Protein AF-A0A7S4UJG4-F1 (afdb_monomer_lite)

pLDDT: mean 76.79, std 22.61, range [20.47, 98.81]

Secondary structure (DSSP, 8-state):
----PPPP-PPPPPTHHHHHHHHHHHTT--------------------HHHHHHHHHHHHTTSSS-PPP-----EEEEEEPPTT--TTPBPSS-TTSB--BHHHHHHHHGGGS-TTTEEEEEEPPPP--SSTT--TTTTTTHHHHHHHHHHHHHHH--TT-EEEEEEETHHHHHHHHHHHHHHHH-EEPTT-HHHHHHHHHSS-HHHHHHHHHSTTEETT--EEEEEEES---------S----GGGG--SB-TTEEEEEEEEESS--BGGG---PPPB-TTSEEEEEEESS-HHHHHB-SSS-HHHHHHHHHHHHHHHHTT----TTGGGSGGG---TTSPPGGGGGGGSTT-SSTHHHHHHHTT-B----TTTTTTTTT-TTSPEEEEHHHHHHHHHSTT---GGGGSHHHHHHHHHH-EEEE--HHHHHHHHSPP-SPPPSEEEEEEEEEEEEEE--SSSSS-EEEEEEEEE-TTSS-PPPTTS---S-SS-EEEEPPPTT---EEEE-SBTTB--EEEEEE-TT-EEEEE--TTT-SEEEEEEEEE-SSSSPEEEEEEEEEGGGTTS-EEEEEETTEEEEEEEEEE--HHHHHHHH-TTS-HHHHHHHHHH-S-HHHHTS----B-HHHHSS--B---SSHHHHT--SS---

Foldseek 3Di:
DDDDDDDDDDDDDDPVVVVVVVVVVVVPDDDDDDDDDDDDDDDDDDPDPVVVVVVVVVVVVVVPDDDDDDQDAAEEEEQQEAAQADPQDAALQQNVFGFHWLSNVVVVLCPPPDCSHYNYHYDGHQHPDPDPQTHLAQLRPLVVSLLVSLLVCQAPDDPNYAYAYEAAESRLVSRLLNQQLCVQQNRFHPPCSVQSVCQLLDPDSVSSVVNQPDPRHDDLQAHLEYEYQQHFDAAHDDLDPHPQCVSSRSAADLRAAEYEYEHEQLAWQLNSDAADAQYDPNHHYDHEYAYAYRCLCTTRAFPNQSNLQNSVVSVQSVVVSPDDGDPCSLVDPVSHHDLPADHVSLQFLFAPPDPDVRSCVCLVVVGTARDQRLPCCVVSVNQQPAHHYEVSQVVNCVQFPLDHRLLVLQPVSVVSNVVNDYDHDHGPSVVVNVPDDDDDQDFFKKKKFWFKKWFFWDPDPDPQAWFKKKKKWFAAPSSVQDQDFQDPRPRARGHIDMWGADPPWGWDKDWPDDPVDTTITTMTGNGPTMDMGTDHVSGGFKMKIWMWTDDPPDPTGTGFIFIDGPVRADDWDFTDGPPRITITMHMHGHRHQVVCCVVLDHDHTSSSSSNCRRSVHDSVCRNAQNQDFCCVVSVQRDGGCPDSCSRHPPSRSVGD

Organism: NCBI:txid311494

InterPro domains:
  IPR018712 T6SS, Phospholipase effector Tle1-like, catalytic domain [PF09994] (74-317)

Radius of gyration: 28.14 Å; chains: 1; bounding box: 88×75×88 Å

Structure (mmCIF, N/CA/C/O backbone):
data_AF-A0A7S4UJG4-F1
#
_entry.id   AF-A0A7S4UJG4-F1
#
loop_
_atom_site.group_PDB
_atom_site.id
_atom_site.type_symbol
_atom_site.label_atom_id
_atom_site.label_alt_id
_atom_site.label_comp_id
_atom_site.label_asym_id
_atom_site.label_entity_id
_atom_site.label_seq_id
_atom_site.pdbx_PDB_ins_code
_atom_site.Cartn_x
_atom_site.Cartn_y
_atom_site.Cartn_z
_atom_site.occupancy
_atom_site.B_iso_or_equiv
_atom_site.auth_seq_id
_atom_site.auth_comp_id
_atom_site.auth_asym_id
_atom_site.auth_atom_id
_atom_site.pdbx_PDB_model_num
ATOM 1 N N . ALA A 1 1 ? -46.924 49.288 20.461 1.00 43.69 1 ALA A N 1
ATOM 2 C CA . ALA A 1 1 ? -46.229 49.153 19.166 1.00 43.69 1 ALA A CA 1
ATOM 3 C C . ALA A 1 1 ? -45.080 50.158 19.077 1.00 43.69 1 ALA A C 1
ATOM 5 O O . ALA A 1 1 ? -45.327 51.319 18.786 1.00 43.69 1 ALA A O 1
ATOM 6 N N . ARG A 1 2 ? -43.844 49.735 19.370 1.00 25.86 2 ARG A N 1
ATOM 7 C CA . ARG A 1 2 ? -42.596 50.409 18.970 1.00 25.86 2 ARG A CA 1
ATOM 8 C C . ARG A 1 2 ? -41.506 49.343 18.859 1.00 25.86 2 ARG A C 1
ATOM 10 O O . ARG A 1 2 ? -41.284 48.586 19.795 1.00 25.86 2 ARG A O 1
ATOM 17 N N . SER A 1 3 ? -40.918 49.260 17.673 1.00 28.72 3 SER A N 1
ATOM 18 C CA . SER A 1 3 ? -39.878 48.323 17.263 1.00 28.72 3 SER A CA 1
ATOM 19 C C . SER A 1 3 ? -38.523 48.672 17.879 1.00 28.72 3 SER A C 1
ATOM 21 O O . SER A 1 3 ? -38.104 49.827 17.784 1.00 28.72 3 SER A O 1
ATOM 23 N N . VAL A 1 4 ? -37.790 47.673 18.370 1.00 29.06 4 VAL A N 1
ATOM 24 C CA . VAL A 1 4 ? -36.335 47.753 18.558 1.00 29.06 4 VAL A CA 1
ATOM 25 C C . VAL A 1 4 ? -35.702 46.623 17.746 1.00 29.06 4 VAL A C 1
ATOM 27 O O . VAL A 1 4 ? -36.052 45.457 17.898 1.00 29.06 4 VAL A O 1
ATOM 30 N N . ARG A 1 5 ? -34.836 47.010 16.804 1.00 27.36 5 ARG A N 1
ATOM 31 C CA . ARG A 1 5 ? -34.080 46.134 15.900 1.00 27.36 5 ARG A CA 1
ATOM 32 C C . ARG A 1 5 ? -32.956 45.425 16.662 1.00 27.36 5 ARG A C 1
ATOM 34 O O . ARG A 1 5 ? -32.219 46.074 17.396 1.00 27.36 5 ARG A O 1
ATOM 41 N N . ALA A 1 6 ? -32.784 44.131 16.401 1.00 25.75 6 ALA A N 1
ATOM 42 C CA . ALA A 1 6 ? -31.611 43.353 16.795 1.00 25.75 6 ALA A CA 1
ATOM 43 C C . ALA A 1 6 ? -30.348 43.789 16.012 1.00 25.75 6 ALA A C 1
ATOM 45 O O . ALA A 1 6 ? -30.458 44.097 14.817 1.00 25.75 6 ALA A O 1
ATOM 46 N N . PRO A 1 7 ? -29.145 43.793 16.621 1.00 27.58 7 PRO A N 1
ATOM 47 C CA . PRO A 1 7 ? -27.903 44.024 15.899 1.00 27.58 7 PRO A CA 1
ATOM 48 C C . PRO A 1 7 ? -27.389 42.733 15.240 1.00 27.58 7 PRO A C 1
ATOM 50 O O . PRO A 1 7 ? -27.326 41.670 15.850 1.00 27.58 7 PRO A O 1
ATOM 53 N N . ARG A 1 8 ? -26.996 42.848 13.966 1.00 27.45 8 ARG A N 1
ATOM 54 C CA . ARG A 1 8 ? -26.296 41.814 13.190 1.00 27.45 8 ARG A CA 1
ATOM 55 C C . ARG A 1 8 ? -24.846 41.691 13.676 1.00 27.45 8 ARG A C 1
ATOM 57 O O . ARG A 1 8 ? -24.067 42.624 13.486 1.00 27.45 8 ARG A O 1
ATOM 64 N N . LEU A 1 9 ? -24.467 40.538 14.225 1.00 26.78 9 LEU A N 1
ATOM 65 C CA . LEU A 1 9 ? -23.070 40.173 14.484 1.00 26.78 9 LEU A CA 1
ATOM 66 C C . LEU A 1 9 ? -22.427 39.628 13.199 1.00 26.78 9 LEU A C 1
ATOM 68 O O . LEU A 1 9 ? -22.832 38.601 12.658 1.00 26.78 9 LEU A O 1
ATOM 72 N N . ARG A 1 10 ? -21.426 40.357 12.693 1.00 25.09 10 ARG A N 1
ATOM 73 C CA . ARG A 1 10 ? -20.518 39.911 11.630 1.00 25.09 10 ARG A CA 1
ATOM 74 C C . ARG A 1 10 ? -19.611 38.810 12.190 1.00 25.09 10 ARG A C 1
ATOM 76 O O . ARG A 1 10 ? -18.836 39.082 13.102 1.00 25.09 10 ARG A O 1
ATOM 83 N N . ARG A 1 11 ? -19.668 37.603 11.618 1.00 27.97 11 ARG A N 1
ATOM 84 C CA . ARG A 1 11 ? -18.652 36.558 11.825 1.00 27.97 11 ARG A CA 1
ATOM 85 C C . ARG A 1 11 ? -17.306 37.064 11.284 1.00 27.97 11 ARG A C 1
ATOM 87 O O . ARG A 1 11 ? -17.210 37.398 10.105 1.00 27.97 11 ARG A O 1
ATOM 94 N N . ARG A 1 12 ? -16.293 37.166 12.148 1.00 26.94 12 ARG A N 1
ATOM 95 C CA . ARG A 1 12 ? -14.876 37.282 11.760 1.00 26.94 12 ARG A CA 1
ATOM 96 C C . ARG A 1 12 ? -14.291 35.864 11.639 1.00 26.94 12 ARG A C 1
ATOM 98 O O . ARG A 1 12 ? -14.755 34.992 12.371 1.00 26.94 12 ARG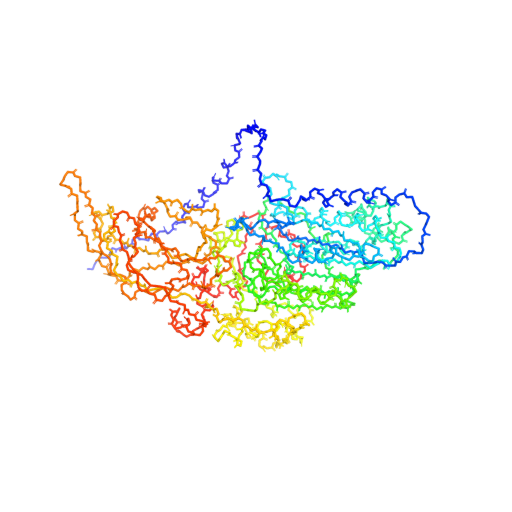 A O 1
ATOM 105 N N . PRO A 1 13 ? -13.318 35.617 10.745 1.00 27.84 13 PRO A N 1
ATOM 106 C CA . PRO A 1 13 ? -12.642 34.325 10.675 1.00 27.84 13 PRO A CA 1
ATOM 107 C C . PRO A 1 13 ? -11.761 34.119 11.924 1.00 27.84 13 PRO A C 1
ATOM 109 O O . PRO A 1 13 ? -11.344 35.110 12.535 1.00 27.84 13 PRO A O 1
ATOM 112 N N . PRO A 1 14 ? -11.488 32.867 12.330 1.00 31.97 14 PRO A N 1
ATOM 113 C CA . PRO A 1 14 ? -10.706 32.584 13.525 1.00 31.97 14 PRO A CA 1
ATOM 114 C C . PRO A 1 14 ? -9.230 32.951 13.320 1.00 31.97 14 PRO A C 1
ATOM 116 O O . PRO A 1 14 ? -8.635 32.717 12.270 1.00 31.97 14 PRO A O 1
ATOM 119 N N . ILE A 1 15 ? -8.639 33.512 14.373 1.00 31.59 15 ILE A N 1
ATOM 120 C CA . ILE A 1 15 ? -7.253 34.003 14.477 1.00 31.59 15 ILE A CA 1
ATOM 121 C C . ILE A 1 15 ? -6.210 32.855 14.408 1.00 31.59 15 ILE A C 1
ATOM 123 O O . ILE A 1 15 ? -5.009 33.102 14.322 1.00 31.59 15 ILE A O 1
ATOM 127 N N . ALA A 1 16 ? -6.658 31.596 14.335 1.00 34.69 16 ALA A N 1
ATOM 128 C CA . ALA A 1 16 ? -5.824 30.392 14.318 1.00 34.69 16 ALA A CA 1
ATOM 129 C C . ALA A 1 16 ? -4.853 30.287 13.118 1.00 34.69 16 ALA A C 1
ATOM 131 O O . ALA A 1 16 ? -3.778 29.708 13.254 1.00 34.69 16 ALA A O 1
ATOM 132 N N . MET A 1 17 ? -5.152 30.902 11.963 1.00 31.70 17 MET A N 1
ATOM 133 C CA . MET A 1 17 ? -4.247 30.856 10.796 1.00 31.70 17 MET A CA 1
ATOM 134 C C . MET A 1 17 ? -2.943 31.644 10.986 1.00 31.70 17 MET A C 1
ATOM 136 O O . MET A 1 17 ? -1.924 31.283 10.404 1.00 31.70 17 MET A O 1
ATOM 140 N N . ALA A 1 18 ? -2.947 32.711 11.791 1.00 30.38 18 ALA A N 1
ATOM 141 C CA . ALA A 1 18 ? -1.754 33.539 11.983 1.00 30.38 18 ALA A CA 1
ATOM 142 C C . ALA A 1 18 ? -0.744 32.897 12.952 1.00 30.38 18 ALA A C 1
ATOM 144 O O . ALA A 1 18 ? 0.461 33.079 12.792 1.00 30.38 18 ALA A O 1
ATOM 145 N N . ALA A 1 19 ? -1.221 32.109 13.922 1.00 31.19 19 ALA A N 1
ATOM 146 C CA . ALA A 1 19 ? -0.369 31.407 14.883 1.00 31.19 19 ALA A CA 1
ATOM 147 C C . ALA A 1 19 ? 0.382 30.225 14.241 1.00 31.19 19 ALA A C 1
ATOM 149 O O . ALA A 1 19 ? 1.559 30.009 14.531 1.00 31.19 19 ALA A O 1
ATOM 150 N N . LEU A 1 20 ? -0.251 29.525 13.291 1.00 34.53 20 LEU A N 1
ATOM 151 C CA . LEU A 1 20 ? 0.371 28.421 12.551 1.00 34.53 20 LEU A CA 1
ATOM 152 C C . LEU A 1 20 ? 1.534 28.895 11.651 1.00 34.53 20 LEU A C 1
ATOM 154 O O . LEU A 1 20 ? 2.537 28.201 11.500 1.00 34.53 20 LEU A O 1
ATOM 158 N N . LEU A 1 21 ? 1.438 30.116 11.109 1.00 33.56 21 LEU A N 1
ATOM 159 C CA . LEU A 1 21 ? 2.487 30.747 10.295 1.00 33.56 21 LEU A CA 1
ATOM 160 C C . LEU A 1 21 ? 3.725 31.160 11.111 1.00 33.56 21 LEU A C 1
ATOM 162 O O . LEU A 1 21 ? 4.835 31.161 10.581 1.00 33.56 21 LEU A O 1
ATOM 166 N N . LEU A 1 22 ? 3.559 31.484 12.397 1.00 32.06 22 LEU A N 1
ATOM 167 C CA . LEU A 1 22 ? 4.663 31.877 13.282 1.00 32.06 22 LEU A CA 1
ATOM 168 C C . LEU A 1 22 ? 5.463 30.672 13.797 1.00 32.06 22 LEU A C 1
ATOM 170 O O . LEU A 1 22 ? 6.684 30.764 13.922 1.00 32.06 22 LEU A O 1
ATOM 174 N N . LEU A 1 23 ? 4.814 29.525 14.016 1.00 33.19 23 LEU A N 1
ATOM 175 C CA . LEU A 1 23 ? 5.493 28.290 14.431 1.00 33.19 23 LEU A CA 1
ATOM 176 C C . LEU A 1 23 ? 6.365 27.692 13.314 1.00 33.19 23 LEU A C 1
ATOM 178 O O . LEU A 1 23 ? 7.447 27.180 13.592 1.00 33.19 23 LEU A O 1
ATOM 182 N N . LEU A 1 24 ? 5.968 27.850 12.046 1.00 33.53 24 LEU A N 1
ATOM 183 C CA . LEU A 1 24 ? 6.794 27.464 10.892 1.00 33.53 24 LEU A CA 1
ATOM 184 C C . LEU A 1 24 ? 8.035 28.357 10.708 1.00 33.53 24 LEU A C 1
ATOM 186 O O . LEU A 1 24 ? 9.032 27.909 10.147 1.00 33.53 24 LEU A O 1
ATOM 190 N N . ALA A 1 25 ? 8.006 29.600 11.199 1.00 29.81 25 ALA A N 1
ATOM 191 C CA . ALA A 1 25 ? 9.134 30.529 11.111 1.00 29.81 25 ALA A CA 1
ATOM 192 C C . ALA A 1 25 ? 10.133 30.397 12.280 1.00 29.81 25 ALA A C 1
ATOM 194 O O . ALA A 1 25 ? 11.300 30.755 12.130 1.00 29.81 25 ALA A O 1
ATOM 195 N N . ALA A 1 26 ? 9.711 29.876 13.438 1.00 29.44 26 ALA A N 1
ATOM 196 C CA . ALA A 1 26 ? 10.540 29.826 14.647 1.00 29.44 26 ALA A CA 1
ATOM 197 C C . ALA A 1 26 ? 11.507 28.625 14.719 1.00 29.44 26 ALA A C 1
ATOM 199 O O . ALA A 1 26 ? 12.462 28.662 15.491 1.00 29.44 26 ALA A O 1
ATOM 200 N N . GLY A 1 27 ? 11.342 27.599 13.875 1.00 30.39 27 GLY A N 1
ATOM 201 C CA . GLY A 1 27 ? 12.287 26.472 13.760 1.00 30.39 27 GLY A CA 1
ATOM 202 C C . GLY A 1 27 ? 13.638 26.813 13.101 1.00 30.39 27 GLY A C 1
ATOM 203 O O . GLY A 1 27 ? 14.445 25.921 12.864 1.00 30.39 27 GLY A O 1
ATOM 204 N N . LEU A 1 28 ? 13.886 28.089 12.784 1.00 29.38 28 LEU A N 1
ATOM 205 C CA . LEU A 1 28 ? 15.051 28.586 12.037 1.00 29.38 28 LEU A CA 1
ATOM 206 C C . LEU A 1 28 ? 16.253 29.013 12.900 1.00 29.38 28 LEU A C 1
ATOM 208 O O . LEU A 1 28 ? 17.226 29.540 12.361 1.00 29.38 28 LEU A O 1
ATOM 212 N N . LEU A 1 29 ? 16.240 28.789 14.216 1.00 25.27 29 LEU A N 1
ATOM 213 C CA . LEU A 1 29 ? 17.373 29.129 15.086 1.00 25.27 29 LEU A CA 1
ATOM 214 C C . LEU A 1 29 ? 17.933 27.873 15.755 1.00 25.27 29 LEU A C 1
ATOM 216 O O . LEU A 1 29 ? 17.436 27.406 16.775 1.00 25.27 29 LEU A O 1
ATOM 220 N N . GLY A 1 30 ? 18.975 27.318 15.134 1.00 25.05 30 GLY A N 1
ATOM 221 C CA . GLY A 1 30 ? 19.731 26.189 15.660 1.00 25.05 30 GLY A CA 1
ATOM 222 C C . GLY A 1 30 ? 20.582 26.542 16.883 1.00 25.05 30 GLY A C 1
ATOM 223 O O . GLY A 1 30 ? 21.022 27.679 17.058 1.00 25.05 30 GLY A O 1
ATOM 224 N N . ALA A 1 31 ? 20.874 25.518 17.681 1.00 22.97 31 ALA A N 1
ATOM 225 C CA . ALA A 1 31 ? 21.974 25.494 18.641 1.00 22.97 31 ALA A CA 1
ATOM 226 C C . ALA A 1 31 ? 22.806 24.208 18.422 1.00 22.97 31 ALA A C 1
ATOM 228 O O . ALA A 1 31 ? 22.280 23.227 17.892 1.00 22.97 31 ALA A O 1
ATOM 229 N N . PRO A 1 32 ? 24.114 24.230 18.730 1.00 23.77 32 PRO A N 1
ATOM 230 C CA . PRO A 1 32 ? 25.112 23.417 18.043 1.00 23.77 32 PRO A CA 1
ATOM 231 C C . PRO A 1 32 ? 25.237 21.987 18.579 1.00 23.77 32 PRO A C 1
ATOM 233 O O . PRO A 1 32 ? 24.981 21.698 19.745 1.00 23.77 32 PRO A O 1
ATOM 236 N N . ALA A 1 33 ? 25.715 21.117 17.691 1.00 24.12 33 ALA A N 1
ATOM 237 C CA . ALA A 1 33 ? 26.121 19.749 17.965 1.00 24.12 33 ALA A CA 1
ATOM 238 C C . ALA A 1 33 ? 27.248 19.684 19.010 1.00 24.12 33 ALA A C 1
ATOM 240 O O . ALA A 1 33 ? 28.308 20.286 18.839 1.00 24.12 33 ALA A O 1
ATOM 241 N N . GLY A 1 34 ? 27.023 18.895 20.061 1.00 21.84 34 GLY A N 1
ATOM 242 C CA . GLY A 1 34 ? 28.052 18.403 20.969 1.00 21.84 34 GLY A CA 1
ATOM 243 C C . GLY A 1 34 ? 28.297 16.923 20.697 1.00 21.84 34 GLY A C 1
ATOM 244 O O . GLY A 1 34 ? 27.465 16.079 21.011 1.00 21.84 34 GLY A O 1
ATOM 245 N N . SER A 1 35 ? 29.435 16.619 20.085 1.00 23.11 35 SER A N 1
ATOM 246 C CA . SER A 1 35 ? 29.976 15.272 19.928 1.00 23.11 35 SER A CA 1
ATOM 247 C C . SER A 1 35 ? 30.500 14.726 21.258 1.00 23.11 35 SER A C 1
ATOM 249 O O . SER A 1 35 ? 31.272 15.413 21.925 1.00 23.11 35 SER A O 1
ATOM 251 N N . SER A 1 36 ? 30.174 13.477 21.589 1.00 21.41 36 SER A N 1
ATOM 252 C CA . SER A 1 36 ? 31.108 12.405 21.996 1.00 21.41 36 SER A CA 1
ATOM 253 C C . SER A 1 36 ? 30.391 11.362 22.855 1.00 21.41 36 SER A C 1
ATOM 255 O O . SER A 1 36 ? 29.678 11.712 23.786 1.00 21.41 36 SER A O 1
ATOM 257 N N . CYS A 1 37 ? 30.586 10.084 22.527 1.00 20.47 37 CYS A N 1
ATOM 258 C CA . CYS A 1 37 ? 31.075 9.076 23.469 1.00 20.47 37 CYS A CA 1
ATOM 259 C C . CYS A 1 37 ? 31.450 7.797 22.705 1.00 20.47 37 CYS A C 1
ATOM 261 O O . CYS A 1 37 ? 30.741 7.358 21.801 1.00 20.47 37 CYS A O 1
ATOM 263 N N . ALA A 1 38 ? 32.627 7.279 23.045 1.00 22.12 38 ALA A N 1
ATOM 264 C CA . ALA A 1 38 ? 33.274 6.087 22.505 1.00 22.12 38 ALA A CA 1
ATOM 265 C C . ALA A 1 38 ? 32.785 4.806 23.244 1.00 22.12 38 ALA A C 1
ATOM 267 O O . ALA A 1 38 ? 32.033 4.936 24.211 1.00 22.12 38 ALA A O 1
ATOM 268 N N . PRO A 1 39 ? 33.156 3.595 22.778 1.00 32.94 39 PRO A N 1
ATOM 269 C CA . PRO A 1 39 ? 32.458 2.330 23.044 1.00 32.94 39 PRO A CA 1
ATOM 270 C C . PRO A 1 39 ? 33.013 1.565 24.256 1.00 32.94 39 PRO A C 1
ATOM 272 O O . PRO A 1 39 ? 34.157 1.802 24.621 1.00 32.94 39 PRO A O 1
ATOM 275 N N . GLU A 1 40 ? 32.243 0.608 24.799 1.00 22.69 40 GLU A N 1
ATOM 276 C CA . GLU A 1 40 ? 32.740 -0.721 25.218 1.00 22.69 40 GLU A CA 1
ATOM 277 C C . GLU A 1 40 ? 31.604 -1.698 25.627 1.00 22.69 40 GLU A C 1
ATOM 279 O O . GLU A 1 40 ? 30.687 -1.352 26.367 1.00 22.69 40 GLU A O 1
ATOM 284 N N . ASP A 1 41 ? 31.732 -2.915 25.083 1.00 24.69 41 ASP A N 1
ATOM 285 C CA . ASP A 1 41 ? 31.369 -4.259 25.565 1.00 24.69 41 ASP A CA 1
ATOM 286 C C . ASP A 1 41 ? 29.918 -4.755 25.774 1.00 24.69 41 ASP A C 1
ATOM 288 O O . ASP A 1 41 ? 29.293 -4.583 26.815 1.00 24.69 41 ASP A O 1
ATOM 292 N N . GLY A 1 42 ? 29.507 -5.628 24.834 1.00 23.34 42 GLY A N 1
ATOM 293 C CA . GLY A 1 42 ? 29.262 -7.042 25.164 1.00 23.34 42 GLY A CA 1
ATOM 294 C C . GLY A 1 42 ? 27.837 -7.596 25.003 1.00 23.34 42 GLY A C 1
ATOM 295 O O . GLY A 1 42 ? 27.026 -7.470 25.911 1.00 23.34 42 GLY A O 1
ATOM 296 N N . GLY A 1 43 ? 27.584 -8.365 23.927 1.00 21.03 43 GLY A N 1
ATOM 297 C CA . GLY A 1 43 ? 26.593 -9.461 23.972 1.00 21.03 43 GLY A CA 1
ATOM 298 C C . GLY A 1 43 ? 25.607 -9.609 22.805 1.00 21.03 43 GLY A C 1
ATOM 299 O O . GLY A 1 43 ? 24.427 -9.344 22.966 1.00 21.03 43 GLY A O 1
ATOM 300 N N . ALA A 1 44 ? 26.102 -10.115 21.670 1.00 26.61 44 ALA A N 1
ATOM 301 C CA . ALA A 1 44 ? 25.427 -11.006 20.709 1.00 26.61 44 ALA A CA 1
ATOM 302 C C . ALA A 1 44 ? 23.958 -10.735 20.293 1.00 26.61 44 ALA A C 1
ATOM 304 O O . ALA A 1 44 ? 23.033 -11.268 20.895 1.00 26.61 44 ALA A O 1
ATOM 305 N N . CYS A 1 45 ? 23.780 -10.055 19.150 1.00 25.73 45 CYS A N 1
ATOM 306 C CA . CYS A 1 45 ? 22.827 -10.388 18.070 1.00 25.73 45 CYS A CA 1
ATOM 307 C C . CYS A 1 45 ? 23.051 -9.420 16.891 1.00 25.73 45 CYS A C 1
ATOM 309 O O . CYS A 1 45 ? 22.368 -8.412 16.765 1.00 25.73 45 CYS A O 1
ATOM 311 N N . ALA A 1 46 ? 24.039 -9.696 16.039 1.00 25.83 46 ALA A N 1
ATOM 312 C CA . ALA A 1 46 ? 24.201 -8.996 14.766 1.00 25.83 46 ALA A CA 1
ATOM 313 C C . ALA A 1 46 ? 24.910 -9.927 13.778 1.00 25.83 46 ALA A C 1
ATOM 315 O O . ALA A 1 46 ? 26.125 -10.108 13.838 1.00 25.83 46 ALA A O 1
ATOM 316 N N . ALA A 1 47 ? 24.147 -10.549 12.880 1.00 28.45 47 ALA A N 1
ATOM 317 C CA . ALA A 1 47 ? 24.713 -10.960 11.605 1.00 28.45 47 ALA A CA 1
ATOM 318 C C . ALA A 1 47 ? 24.971 -9.659 10.827 1.00 28.45 47 ALA A C 1
ATOM 320 O O . ALA A 1 47 ? 24.039 -8.965 10.432 1.00 28.45 47 ALA A O 1
ATOM 321 N N . ASP A 1 48 ? 26.245 -9.287 10.759 1.00 35.00 48 ASP A N 1
ATOM 322 C CA . ASP A 1 48 ? 26.749 -7.973 10.372 1.00 35.00 48 ASP A CA 1
ATOM 323 C C . ASP A 1 48 ? 26.544 -7.689 8.871 1.00 35.00 48 ASP A C 1
ATOM 325 O O . ASP A 1 48 ? 27.080 -8.387 8.003 1.00 35.00 48 ASP A O 1
ATOM 329 N N . GLU A 1 49 ? 25.787 -6.631 8.580 1.00 41.53 49 GLU A N 1
ATOM 330 C CA . GLU A 1 49 ? 25.553 -6.018 7.267 1.00 41.53 49 GLU A CA 1
ATOM 331 C C . GLU A 1 49 ? 26.863 -5.622 6.561 1.00 41.53 49 GLU A C 1
ATOM 333 O O . GLU A 1 49 ? 26.956 -5.682 5.330 1.00 41.53 49 GLU A O 1
ATOM 338 N N . LYS A 1 50 ? 27.932 -5.337 7.323 1.00 36.62 50 LYS A N 1
ATOM 339 C CA . LYS A 1 50 ? 29.271 -5.131 6.757 1.00 36.62 50 LYS A CA 1
ATOM 340 C C . LYS A 1 50 ? 29.861 -6.404 6.168 1.00 36.62 50 LYS A C 1
ATOM 342 O O . LYS A 1 50 ? 30.621 -6.303 5.212 1.00 36.62 50 LYS A O 1
ATOM 347 N N . SER A 1 51 ? 29.504 -7.592 6.661 1.00 42.19 51 SER A N 1
ATOM 348 C CA . SER A 1 51 ? 30.045 -8.837 6.104 1.00 42.19 51 SER A CA 1
ATOM 349 C C . SER A 1 51 ? 29.512 -9.107 4.694 1.00 42.19 51 SER A C 1
ATOM 351 O O . SER A 1 51 ? 30.281 -9.504 3.828 1.00 42.19 51 SER A O 1
ATOM 353 N N . LEU A 1 52 ? 28.243 -8.795 4.404 1.00 42.91 52 LEU A N 1
ATOM 354 C CA . LEU A 1 52 ? 27.640 -9.010 3.081 1.00 42.91 52 LEU A CA 1
ATOM 355 C C . LEU A 1 52 ? 28.082 -7.960 2.048 1.00 42.91 52 LEU A C 1
ATOM 357 O O . LEU A 1 52 ? 28.339 -8.309 0.895 1.00 42.91 52 LEU A O 1
ATOM 361 N N . LEU A 1 53 ? 28.240 -6.699 2.466 1.00 42.97 53 LEU A N 1
ATOM 362 C CA . LEU A 1 53 ? 28.810 -5.632 1.633 1.00 42.97 53 LEU A CA 1
ATOM 363 C C . LEU A 1 53 ? 30.302 -5.862 1.344 1.00 42.97 53 LEU A C 1
ATOM 365 O O . LEU A 1 53 ? 30.737 -5.650 0.214 1.00 42.97 53 LEU A O 1
ATOM 369 N N . GLN A 1 54 ? 31.077 -6.359 2.315 1.00 38.97 54 GLN A N 1
ATOM 370 C CA . GLN A 1 54 ? 32.495 -6.685 2.124 1.00 38.97 54 GLN A CA 1
ATOM 371 C C . GLN A 1 54 ? 32.684 -7.950 1.267 1.00 38.97 54 GLN A C 1
ATOM 373 O O . GLN A 1 54 ? 33.536 -7.963 0.385 1.00 38.97 54 GLN A O 1
ATOM 378 N N . ILE A 1 55 ? 31.834 -8.975 1.431 1.00 45.94 55 ILE A N 1
ATOM 379 C CA . ILE A 1 55 ? 31.832 -10.179 0.576 1.00 45.94 55 ILE A CA 1
ATOM 380 C C . ILE A 1 55 ? 31.499 -9.837 -0.888 1.00 45.94 55 ILE A C 1
ATOM 382 O O . ILE A 1 55 ? 32.005 -10.505 -1.792 1.00 45.94 55 ILE A O 1
ATOM 386 N N . ARG A 1 56 ? 30.673 -8.810 -1.143 1.00 47.06 56 ARG A N 1
ATOM 387 C CA . ARG A 1 56 ? 30.395 -8.300 -2.498 1.00 47.06 56 ARG A CA 1
ATOM 388 C C . ARG A 1 56 ? 31.550 -7.470 -3.059 1.00 47.06 56 ARG A C 1
ATOM 390 O O . ARG A 1 56 ? 31.987 -7.741 -4.173 1.00 47.06 56 ARG A O 1
ATOM 397 N N . LYS A 1 57 ? 32.109 -6.551 -2.269 1.00 46.09 57 LYS A N 1
ATOM 398 C CA . LYS A 1 57 ? 33.216 -5.682 -2.699 1.00 46.09 57 LYS A CA 1
ATOM 399 C C . LYS A 1 57 ? 34.498 -6.466 -3.019 1.00 46.09 57 LYS A C 1
ATOM 401 O O . LYS A 1 57 ? 35.125 -6.237 -4.047 1.00 46.09 57 LYS A O 1
ATOM 406 N N . ASP A 1 58 ? 34.812 -7.488 -2.221 1.00 44.53 58 ASP A N 1
ATOM 407 C CA . ASP A 1 58 ? 35.969 -8.369 -2.449 1.00 44.53 58 ASP A CA 1
ATOM 408 C C . ASP A 1 58 ? 35.773 -9.330 -3.651 1.00 44.53 58 ASP A C 1
ATOM 410 O O . ASP A 1 58 ? 36.728 -9.966 -4.115 1.00 44.53 58 ASP A O 1
ATOM 414 N N . LYS A 1 59 ? 34.538 -9.458 -4.168 1.00 46.62 59 LYS A N 1
ATOM 415 C CA . LYS A 1 59 ? 34.210 -10.208 -5.394 1.00 46.62 59 LYS A CA 1
ATOM 416 C C . LYS A 1 59 ? 34.187 -9.319 -6.640 1.00 46.62 59 LYS A C 1
ATOM 418 O O . LYS A 1 59 ? 34.642 -9.785 -7.683 1.00 46.62 59 LYS A O 1
ATOM 423 N N . GLU A 1 60 ? 33.743 -8.066 -6.529 1.00 47.41 60 GLU A N 1
ATOM 424 C CA . GLU A 1 60 ? 33.785 -7.061 -7.607 1.00 47.41 60 GLU A CA 1
ATOM 425 C C . GLU A 1 60 ? 35.230 -6.776 -8.064 1.00 47.41 60 GLU A C 1
ATOM 427 O O . GLU A 1 60 ? 35.508 -6.754 -9.264 1.00 47.41 60 GLU A O 1
ATOM 432 N N . ASP A 1 61 ? 36.188 -6.712 -7.130 1.00 41.00 61 ASP A N 1
ATOM 433 C CA . ASP A 1 61 ? 37.607 -6.465 -7.443 1.00 41.00 61 ASP A CA 1
ATOM 434 C C . ASP A 1 61 ? 38.320 -7.654 -8.132 1.00 41.00 61 ASP A C 1
ATOM 436 O O . ASP A 1 61 ? 39.400 -7.493 -8.708 1.00 41.00 61 ASP A O 1
ATOM 440 N N . LYS A 1 62 ? 37.725 -8.859 -8.141 1.00 40.53 62 LYS A N 1
ATOM 441 C CA . LYS A 1 62 ? 38.295 -10.057 -8.799 1.00 40.53 62 LYS A CA 1
ATOM 442 C C . LYS A 1 62 ? 37.851 -10.267 -10.250 1.00 40.53 62 LYS A C 1
ATOM 444 O O . LYS A 1 62 ? 38.396 -11.151 -10.910 1.00 40.53 62 LYS A O 1
ATOM 449 N N . VAL A 1 63 ? 36.918 -9.470 -10.773 1.00 47.03 63 VAL A N 1
ATOM 450 C CA . VAL A 1 63 ? 36.414 -9.609 -12.158 1.00 47.03 63 VAL A CA 1
ATOM 451 C C . VAL A 1 63 ? 37.350 -8.951 -13.192 1.00 47.03 63 VAL A C 1
ATOM 453 O O . VAL A 1 63 ? 37.284 -9.240 -14.385 1.00 47.03 63 VAL A O 1
ATOM 456 N N . MET A 1 64 ? 38.332 -8.161 -12.751 1.00 40.94 64 MET A N 1
ATOM 457 C CA . MET A 1 64 ? 39.306 -7.485 -13.618 1.00 40.94 64 MET A CA 1
ATOM 458 C C . MET A 1 64 ? 40.513 -8.367 -13.989 1.00 40.94 64 MET A C 1
ATOM 460 O O . MET A 1 64 ? 41.652 -7.964 -13.783 1.00 40.94 64 MET A O 1
ATOM 464 N N . SER A 1 65 ? 40.292 -9.579 -14.517 1.00 44.50 65 SER A N 1
ATOM 465 C CA . SER A 1 65 ? 41.286 -10.332 -15.316 1.00 44.50 65 SER A CA 1
ATOM 466 C C . SER A 1 65 ? 40.763 -11.725 -15.711 1.00 44.50 65 SER A C 1
ATOM 468 O O . SER A 1 65 ? 41.149 -12.735 -15.120 1.00 44.50 65 SER A O 1
ATOM 470 N N . ALA A 1 66 ? 39.963 -11.816 -16.773 1.00 37.69 66 ALA A N 1
ATOM 471 C CA . ALA A 1 66 ? 39.869 -13.035 -17.580 1.00 37.69 66 ALA A CA 1
ATOM 472 C C . ALA A 1 66 ? 39.371 -12.700 -18.992 1.00 37.69 66 ALA A C 1
ATOM 474 O O . ALA A 1 66 ? 38.427 -11.936 -19.165 1.00 37.69 66 ALA A O 1
ATOM 475 N N . LYS A 1 67 ? 40.022 -13.261 -20.017 1.00 37.03 67 LYS A N 1
ATOM 476 C CA . LYS A 1 67 ? 39.551 -13.200 -21.408 1.00 37.03 67 LYS A CA 1
ATOM 477 C C . LYS A 1 67 ? 38.156 -13.839 -21.505 1.00 37.03 67 LYS A C 1
ATOM 479 O O . LYS A 1 67 ? 37.950 -14.916 -20.955 1.00 37.03 67 LYS A O 1
ATOM 484 N N . SER A 1 68 ? 37.256 -13.150 -22.210 1.00 39.88 68 SER A N 1
ATOM 485 C CA . SER A 1 68 ? 35.824 -13.444 -22.386 1.00 39.88 68 SER A CA 1
ATOM 486 C C . SER A 1 68 ? 35.535 -14.920 -22.718 1.00 39.88 68 SER A C 1
ATOM 488 O O . SER A 1 68 ? 35.969 -15.402 -23.768 1.00 39.88 68 SER A O 1
ATOM 490 N N . PRO A 1 69 ? 34.777 -15.634 -21.863 1.00 47.09 69 PRO A N 1
ATOM 491 C CA . PRO A 1 69 ? 33.886 -16.693 -22.319 1.00 47.09 69 PRO A CA 1
ATOM 492 C C . PRO A 1 69 ? 32.715 -16.054 -23.092 1.00 47.09 69 PRO A C 1
ATOM 494 O O . PRO A 1 69 ? 32.453 -14.860 -22.923 1.00 47.09 69 PRO A O 1
ATOM 497 N N . GLU A 1 70 ? 32.034 -16.816 -23.952 1.00 54.09 70 GLU A N 1
ATOM 498 C CA . GLU A 1 70 ? 30.800 -16.386 -24.631 1.00 54.09 70 GLU A CA 1
ATOM 499 C C . GLU A 1 70 ? 29.859 -15.700 -23.628 1.00 54.09 70 GLU A C 1
ATOM 501 O O . GLU A 1 70 ? 29.489 -16.299 -22.617 1.00 54.09 70 GLU A O 1
ATOM 506 N N . HIS A 1 71 ? 29.528 -14.426 -23.864 1.00 63.75 71 HIS A N 1
ATOM 507 C CA . HIS A 1 71 ? 28.657 -13.678 -22.965 1.00 63.75 71 HIS A CA 1
ATOM 508 C C . HIS A 1 71 ? 27.256 -14.301 -22.989 1.00 63.75 71 HIS A C 1
ATOM 510 O O . HIS A 1 71 ? 26.581 -14.308 -24.020 1.00 63.75 71 HIS A O 1
ATOM 516 N N . ILE A 1 72 ? 26.837 -14.861 -21.856 1.00 77.69 72 ILE A N 1
ATOM 517 C CA . ILE A 1 72 ? 25.495 -15.409 -21.660 1.00 77.69 72 ILE A CA 1
ATOM 518 C C . ILE A 1 72 ? 24.569 -14.223 -21.388 1.00 77.69 72 ILE A C 1
ATOM 520 O O . ILE A 1 72 ? 24.868 -13.433 -20.503 1.00 77.69 72 ILE A O 1
ATOM 524 N N . CYS A 1 73 ? 23.465 -14.092 -22.128 1.00 89.75 73 CYS A N 1
ATOM 525 C CA . CYS A 1 73 ? 22.474 -13.034 -21.906 1.00 89.75 73 CYS A CA 1
ATOM 526 C C . CYS A 1 73 ? 21.899 -13.109 -20.485 1.00 89.75 73 CYS A C 1
ATOM 528 O O . CYS A 1 73 ? 21.538 -14.197 -20.024 1.00 89.75 73 CYS A O 1
ATOM 530 N N . ARG A 1 74 ? 21.791 -11.966 -19.804 1.00 95.81 74 ARG A N 1
ATOM 531 C CA . ARG A 1 74 ? 21.329 -11.871 -18.413 1.00 95.81 74 ARG A CA 1
ATOM 532 C C . ARG A 1 74 ? 20.161 -10.912 -18.276 1.00 95.81 74 ARG A C 1
ATOM 534 O O . ARG A 1 74 ? 19.911 -10.071 -19.134 1.00 95.81 74 ARG A O 1
ATOM 541 N N . ASN A 1 75 ? 19.507 -10.979 -17.126 1.00 98.25 75 ASN A N 1
ATOM 542 C CA . ASN A 1 75 ? 18.603 -9.932 -16.678 1.00 98.25 75 ASN A CA 1
ATOM 543 C C . ASN A 1 75 ? 19.392 -8.852 -15.925 1.00 98.25 75 ASN A C 1
ATOM 545 O O . ASN A 1 75 ? 20.089 -9.158 -14.958 1.00 98.25 75 ASN A O 1
ATOM 549 N N . LEU A 1 76 ? 19.236 -7.588 -16.307 1.00 98.62 76 LEU A N 1
ATOM 550 C CA . LEU A 1 76 ? 19.625 -6.435 -15.500 1.00 98.62 76 LEU A CA 1
ATOM 551 C C . LEU A 1 76 ? 18.386 -5.871 -14.811 1.00 98.62 76 LEU A C 1
ATOM 553 O O . LEU A 1 76 ? 17.510 -5.294 -15.458 1.00 98.62 76 LEU A O 1
ATOM 557 N N . VAL A 1 77 ? 18.309 -6.038 -13.493 1.00 98.75 77 VAL A N 1
ATOM 558 C CA . VAL A 1 77 ? 17.109 -5.713 -12.719 1.00 98.75 77 VAL A CA 1
ATOM 559 C C . VAL A 1 77 ? 17.359 -4.528 -11.803 1.00 98.75 77 VAL A C 1
ATOM 561 O O . VAL A 1 77 ? 18.225 -4.575 -10.933 1.00 98.75 77 VAL A O 1
ATOM 564 N N . VAL A 1 78 ? 16.572 -3.472 -11.968 1.00 98.75 78 VAL A N 1
ATOM 565 C CA . VAL A 1 78 ? 16.650 -2.255 -11.158 1.00 98.75 78 VAL A CA 1
ATOM 566 C C . VAL A 1 78 ? 15.441 -2.178 -10.232 1.00 98.75 78 VAL A 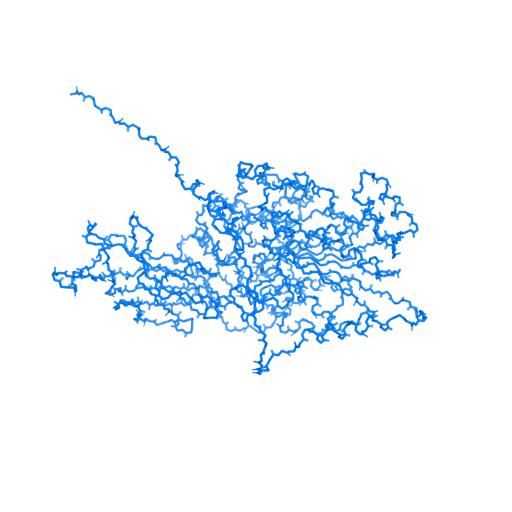C 1
ATOM 568 O O . VAL A 1 78 ? 14.301 -2.210 -10.690 1.00 98.75 78 VAL A O 1
ATOM 571 N N . PHE A 1 79 ? 15.695 -2.022 -8.938 1.00 98.50 79 PHE A N 1
ATOM 572 C CA . PHE A 1 79 ? 14.706 -1.901 -7.873 1.00 98.50 79 PHE A CA 1
ATOM 573 C C . PHE A 1 79 ? 14.745 -0.487 -7.289 1.00 98.50 79 PHE A C 1
ATOM 575 O O . PHE A 1 79 ? 15.748 -0.082 -6.708 1.00 98.50 79 PHE A O 1
ATOM 582 N N . LEU A 1 80 ? 13.657 0.267 -7.456 1.00 95.69 80 LEU A N 1
ATOM 583 C CA . LEU A 1 80 ? 13.524 1.658 -7.015 1.00 95.69 80 LEU A CA 1
ATOM 584 C C . LEU A 1 80 ? 12.473 1.735 -5.904 1.00 95.69 80 LEU A C 1
ATOM 586 O O . LEU A 1 80 ? 11.268 1.664 -6.173 1.00 95.69 80 LEU A O 1
ATOM 590 N N . ASP A 1 81 ? 12.912 1.844 -4.651 1.00 92.75 81 ASP A N 1
ATOM 591 C CA . ASP A 1 81 ? 11.986 1.796 -3.518 1.00 92.75 81 ASP A CA 1
ATOM 592 C C . ASP A 1 81 ? 11.186 3.104 -3.348 1.00 92.75 81 ASP A C 1
ATOM 594 O O . ASP A 1 81 ? 11.511 4.183 -3.857 1.00 92.75 81 ASP A O 1
ATOM 598 N N . GLY A 1 82 ? 10.071 2.981 -2.641 1.00 82.75 82 GLY A N 1
ATOM 599 C CA . GLY A 1 82 ? 9.209 4.056 -2.215 1.00 82.75 82 GLY A CA 1
ATOM 600 C C . GLY A 1 82 ? 9.805 4.912 -1.106 1.00 82.75 82 GLY A C 1
ATOM 601 O O . GLY A 1 82 ? 10.794 4.612 -0.457 1.00 82.75 82 GLY A O 1
ATOM 602 N N . SER A 1 83 ? 9.142 6.031 -0.900 1.00 77.19 83 SER A N 1
ATOM 603 C CA . SER A 1 83 ? 9.534 7.157 -0.064 1.00 77.19 83 SER A CA 1
ATOM 604 C C . SER A 1 83 ? 9.995 6.786 1.345 1.00 77.19 83 SER A C 1
ATOM 606 O O . SER A 1 83 ? 9.205 6.296 2.148 1.00 77.19 83 SER A O 1
ATOM 608 N N . GLY A 1 84 ? 11.254 7.089 1.667 1.00 74.62 84 GLY A N 1
ATOM 609 C CA . GLY A 1 84 ? 11.852 6.777 2.960 1.00 74.62 84 GLY A CA 1
ATOM 610 C C . GLY A 1 84 ? 11.999 5.284 3.258 1.00 74.62 84 GLY A C 1
ATOM 611 O O . GLY A 1 84 ? 12.324 4.969 4.394 1.00 74.62 84 GLY A O 1
ATOM 612 N N . ASN A 1 85 ? 11.732 4.368 2.325 1.00 82.25 85 ASN A N 1
ATOM 613 C CA . ASN A 1 85 ? 11.969 2.940 2.530 1.00 82.25 85 ASN A CA 1
ATOM 614 C C . ASN A 1 85 ? 13.426 2.585 2.250 1.00 82.25 85 ASN A C 1
ATOM 616 O O . ASN A 1 85 ? 14.047 3.110 1.330 1.00 82.25 85 ASN A O 1
ATOM 620 N N . GLU A 1 86 ? 13.947 1.646 3.021 1.00 85.69 86 GLU A N 1
ATOM 621 C CA . GLU A 1 86 ? 15.284 1.099 2.854 1.00 85.69 86 GLU A CA 1
ATOM 622 C C . GLU A 1 86 ? 15.324 -0.330 3.399 1.00 85.69 86 GLU A C 1
ATOM 624 O O . GLU A 1 86 ? 14.386 -0.785 4.066 1.00 85.69 86 GLU A O 1
ATOM 629 N N . LEU A 1 87 ? 16.406 -1.046 3.098 1.00 88.94 87 LEU A N 1
ATOM 630 C CA . LEU A 1 87 ? 16.626 -2.387 3.627 1.00 88.94 87 LEU A CA 1
ATOM 631 C C . LEU A 1 87 ? 16.744 -2.335 5.154 1.00 88.94 87 LEU A C 1
ATOM 633 O O . LEU A 1 87 ? 17.310 -1.400 5.710 1.00 88.94 87 LEU A O 1
ATOM 637 N N . ASN A 1 88 ? 16.215 -3.352 5.832 1.00 85.81 88 ASN A N 1
ATOM 638 C CA . ASN A 1 88 ? 16.210 -3.497 7.291 1.00 85.81 88 ASN A CA 1
ATOM 639 C C . ASN A 1 88 ? 15.526 -2.344 8.046 1.00 85.81 88 ASN A C 1
ATOM 641 O O . ASN A 1 88 ? 15.685 -2.233 9.262 1.00 85.81 88 ASN A O 1
ATOM 645 N N . LYS A 1 89 ? 14.738 -1.501 7.367 1.00 81.12 89 LYS A N 1
ATOM 646 C CA . LYS A 1 89 ? 14.088 -0.358 8.005 1.00 81.12 89 LYS A CA 1
ATOM 647 C C . LYS A 1 89 ? 13.148 -0.799 9.127 1.00 81.12 89 LYS A C 1
ATOM 649 O O . LYS A 1 89 ? 12.154 -1.489 8.884 1.00 81.12 89 LYS A O 1
ATOM 654 N N . SER A 1 90 ? 13.406 -0.323 10.342 1.00 82.50 90 SER A N 1
ATOM 655 C CA . SER A 1 90 ? 12.470 -0.453 11.459 1.00 82.50 90 SER A CA 1
ATOM 656 C C . SER A 1 90 ? 11.189 0.341 11.210 1.00 82.50 90 SER A C 1
ATOM 658 O O . SER A 1 90 ? 11.202 1.458 10.683 1.00 82.50 90 SER A O 1
ATOM 660 N N . CYS A 1 91 ? 10.055 -0.212 11.627 1.00 78.06 91 CYS A N 1
ATOM 661 C CA . CYS A 1 91 ? 8.793 0.506 11.613 1.00 78.06 91 CYS A CA 1
ATOM 662 C C . CYS A 1 91 ? 8.867 1.725 12.539 1.00 78.06 91 CYS A C 1
ATOM 664 O O . CYS A 1 91 ? 9.309 1.623 13.680 1.00 78.06 91 CYS A O 1
ATOM 666 N N . ALA A 1 92 ? 8.357 2.870 12.078 1.00 72.75 92 ALA A N 1
ATOM 667 C CA . ALA A 1 92 ? 8.374 4.112 12.857 1.00 72.75 92 ALA A CA 1
ATOM 668 C C . ALA A 1 92 ? 7.595 4.014 14.183 1.00 72.75 92 ALA A C 1
ATOM 670 O O . ALA A 1 92 ? 7.921 4.714 15.139 1.00 72.75 92 ALA A O 1
ATOM 671 N N . TRP A 1 93 ? 6.555 3.173 14.218 1.00 69.81 93 TRP A N 1
ATOM 672 C CA . TRP A 1 93 ? 5.741 2.933 15.408 1.00 69.81 93 TRP A CA 1
ATOM 673 C C . TRP A 1 93 ? 6.088 1.641 16.147 1.00 69.81 93 TRP A C 1
ATOM 675 O O . TRP A 1 93 ? 5.866 1.560 17.337 1.00 69.81 93 TRP A O 1
ATOM 685 N N . LEU A 1 94 ? 6.630 0.628 15.473 1.00 76.69 94 LEU A N 1
ATOM 686 C CA . LEU A 1 94 ? 7.027 -0.636 16.099 1.00 76.69 94 LEU A CA 1
ATOM 687 C C . LEU A 1 94 ? 8.521 -0.844 15.842 1.00 76.69 94 LEU A C 1
ATOM 689 O O . LEU A 1 94 ? 8.868 -1.601 14.939 1.00 76.69 94 LEU A O 1
ATOM 693 N N . PRO A 1 95 ? 9.423 -0.166 16.573 1.00 76.38 95 PRO A N 1
ATOM 694 C CA . PRO A 1 95 ? 10.854 -0.160 16.255 1.00 76.38 95 PRO A CA 1
ATOM 695 C C . PRO A 1 95 ? 11.488 -1.562 16.223 1.00 76.38 95 PRO A C 1
ATOM 697 O O . PRO A 1 95 ? 12.460 -1.778 15.501 1.00 76.38 95 PRO A O 1
ATOM 700 N N . ASN A 1 96 ? 10.891 -2.527 16.932 1.00 82.00 96 ASN A N 1
ATOM 701 C CA . ASN A 1 96 ? 11.293 -3.938 16.958 1.00 82.00 96 ASN A CA 1
ATOM 702 C C . ASN A 1 96 ? 10.766 -4.766 15.767 1.00 82.00 96 ASN A C 1
ATOM 704 O O . ASN A 1 96 ? 10.980 -5.977 15.707 1.00 82.00 96 ASN A O 1
ATOM 708 N N . LYS A 1 97 ? 10.024 -4.151 14.844 1.00 81.81 97 LYS A N 1
ATOM 709 C CA . LYS A 1 97 ? 9.492 -4.775 13.628 1.00 81.81 97 LYS A CA 1
ATOM 710 C C . LYS A 1 97 ? 10.109 -4.114 12.404 1.00 81.81 97 LYS A C 1
ATOM 712 O O . LYS A 1 97 ? 10.358 -2.911 12.391 1.00 81.81 97 LYS A O 1
ATOM 717 N N . THR A 1 98 ? 10.296 -4.899 11.352 1.00 84.62 98 THR A N 1
ATOM 718 C CA . THR A 1 98 ? 10.760 -4.412 10.052 1.00 84.62 98 THR A CA 1
ATOM 719 C C . THR A 1 98 ? 9.569 -4.003 9.185 1.00 84.62 98 THR A C 1
ATOM 721 O O . THR A 1 98 ? 8.594 -4.744 9.075 1.00 84.62 98 THR A O 1
ATOM 724 N N . CYS A 1 99 ? 9.665 -2.834 8.554 1.00 83.31 99 CYS A N 1
ATOM 725 C CA . CYS A 1 99 ? 8.671 -2.265 7.644 1.00 83.31 99 CYS A CA 1
ATOM 726 C C . CYS A 1 99 ? 9.269 -2.128 6.240 1.00 83.31 99 CYS A C 1
ATOM 728 O O . CYS A 1 99 ? 9.416 -1.027 5.708 1.00 83.31 99 CYS A O 1
ATOM 730 N N . GLU A 1 100 ? 9.632 -3.257 5.640 1.00 88.31 100 GLU A N 1
ATOM 731 C CA . GLU A 1 100 ? 10.158 -3.293 4.276 1.00 88.31 100 GLU A CA 1
ATOM 732 C C . GLU A 1 100 ? 9.040 -3.245 3.229 1.00 88.31 100 GLU A C 1
ATOM 734 O O . GLU A 1 100 ? 7.926 -3.744 3.426 1.00 88.31 100 GLU A O 1
ATOM 739 N N . SER A 1 101 ? 9.352 -2.643 2.086 1.00 92.69 101 SER A N 1
ATOM 740 C CA . SER A 1 101 ? 8.490 -2.655 0.909 1.00 92.69 101 SER A CA 1
ATOM 741 C C . SER A 1 101 ? 8.515 -4.019 0.207 1.00 92.69 101 SER A C 1
ATOM 743 O O . SER A 1 101 ? 9.360 -4.881 0.463 1.00 92.69 101 SER A O 1
ATOM 745 N N . ASN A 1 102 ? 7.611 -4.200 -0.752 1.00 95.88 102 ASN A N 1
ATOM 746 C CA . ASN A 1 102 ? 7.687 -5.300 -1.705 1.00 95.88 102 ASN A CA 1
ATOM 747 C C . ASN A 1 102 ? 8.882 -5.148 -2.670 1.00 95.88 102 ASN A C 1
ATOM 749 O O . ASN A 1 102 ? 9.336 -6.149 -3.209 1.00 95.88 102 ASN A O 1
ATOM 753 N N . ILE A 1 103 ? 9.445 -3.945 -2.849 1.00 97.00 103 ILE A N 1
ATOM 754 C CA . ILE A 1 103 ? 10.666 -3.732 -3.648 1.00 97.00 103 ILE A CA 1
ATOM 755 C C . ILE A 1 103 ? 11.880 -4.344 -2.943 1.00 97.00 103 ILE A C 1
ATOM 757 O O . ILE A 1 103 ? 12.585 -5.158 -3.538 1.00 97.00 103 ILE A O 1
ATOM 761 N N . ALA A 1 104 ? 12.081 -4.008 -1.667 1.00 95.00 104 ALA A N 1
ATOM 762 C CA . ALA A 1 104 ? 13.129 -4.583 -0.827 1.00 95.00 104 ALA A CA 1
ATOM 763 C C . ALA A 1 104 ? 13.000 -6.111 -0.735 1.00 95.00 104 ALA A C 1
ATOM 765 O O . ALA A 1 104 ? 13.982 -6.834 -0.898 1.00 95.00 104 ALA A O 1
ATOM 766 N N . LEU A 1 105 ? 11.775 -6.610 -0.549 1.00 93.94 105 LEU A N 1
ATOM 767 C CA . LEU A 1 105 ? 11.492 -8.043 -0.528 1.00 93.94 105 LEU A CA 1
ATOM 768 C C . LEU A 1 105 ? 11.874 -8.738 -1.840 1.00 93.94 105 LEU A C 1
ATOM 770 O O . LEU A 1 105 ? 12.606 -9.724 -1.809 1.00 93.94 105 LEU A O 1
ATOM 774 N N . LEU A 1 106 ? 11.375 -8.253 -2.984 1.00 96.62 106 LEU A N 1
ATOM 775 C CA . LEU A 1 106 ? 11.664 -8.867 -4.281 1.00 96.62 106 LEU A CA 1
ATOM 776 C C . LEU A 1 106 ? 13.167 -8.870 -4.550 1.00 96.62 106 LEU A C 1
ATOM 778 O O . LEU A 1 106 ? 13.696 -9.886 -4.987 1.00 96.62 106 LEU A O 1
ATOM 782 N N . TRP A 1 107 ? 13.863 -7.780 -4.215 1.00 97.00 107 TRP A N 1
ATOM 783 C CA . TRP A 1 107 ? 15.318 -7.722 -4.301 1.00 97.00 107 TRP A CA 1
ATOM 784 C C . TRP A 1 107 ? 15.988 -8.793 -3.427 1.00 97.00 107 TRP A C 1
ATOM 786 O O . TRP A 1 107 ? 16.840 -9.531 -3.918 1.00 97.00 107 TRP A O 1
ATOM 796 N N . ARG A 1 108 ? 15.570 -8.963 -2.165 1.00 94.38 108 ARG A N 1
ATOM 797 C CA . ARG A 1 108 ? 16.110 -10.007 -1.271 1.00 94.38 108 ARG A CA 1
ATOM 798 C C . ARG A 1 108 ? 15.898 -11.415 -1.810 1.00 94.38 108 ARG A C 1
ATOM 800 O O . ARG A 1 108 ? 16.807 -12.234 -1.717 1.00 94.38 108 ARG A O 1
ATOM 807 N N . LEU A 1 109 ? 14.739 -11.692 -2.404 1.00 95.25 109 LEU A N 1
ATOM 808 C CA . LEU A 1 109 ? 14.457 -13.003 -2.990 1.00 95.25 109 LEU A CA 1
ATOM 809 C C . LEU A 1 109 ? 15.401 -13.341 -4.154 1.00 95.25 109 LEU A C 1
ATOM 811 O O . LEU A 1 109 ? 15.614 -14.515 -4.438 1.00 95.25 109 LEU A O 1
ATOM 815 N N . THR A 1 110 ? 16.022 -12.345 -4.793 1.00 96.31 110 THR A N 1
ATOM 816 C CA . THR A 1 110 ? 17.034 -12.588 -5.834 1.00 96.31 110 THR A CA 1
ATOM 817 C C . THR A 1 110 ? 18.413 -12.973 -5.296 1.00 96.31 110 THR A C 1
ATOM 819 O O . THR A 1 110 ? 19.272 -13.333 -6.093 1.00 96.31 110 THR A O 1
ATOM 822 N N . ALA A 1 111 ? 18.654 -12.939 -3.979 1.00 93.69 111 ALA A N 1
ATOM 823 C CA . ALA A 1 111 ? 19.989 -13.142 -3.403 1.00 93.69 111 ALA A CA 1
ATOM 824 C C . ALA A 1 111 ? 20.618 -14.511 -3.732 1.00 93.69 111 ALA A C 1
ATOM 826 O O . ALA A 1 111 ? 21.841 -14.640 -3.757 1.00 93.69 111 ALA A O 1
ATOM 827 N N . GLU A 1 112 ? 19.791 -15.526 -3.986 1.00 92.44 112 GLU A N 1
ATOM 828 C CA . GLU A 1 112 ? 20.224 -16.879 -4.362 1.00 92.44 112 GLU A CA 1
ATOM 829 C C . GLU A 1 112 ? 20.331 -17.080 -5.884 1.00 92.44 112 GLU A C 1
ATOM 831 O O . GLU A 1 112 ? 20.771 -18.134 -6.345 1.00 92.44 112 GLU A O 1
ATOM 836 N N . VAL A 1 113 ? 19.940 -16.083 -6.682 1.00 95.44 113 VAL A N 1
ATOM 837 C CA . VAL A 1 113 ? 20.040 -16.133 -8.141 1.00 95.44 113 VAL A CA 1
ATOM 838 C C . VAL A 1 113 ? 21.461 -15.737 -8.564 1.00 95.44 113 VAL A C 1
ATOM 840 O O . VAL A 1 113 ? 21.950 -14.687 -8.148 1.00 95.44 113 VAL A O 1
ATOM 843 N N . PRO A 1 114 ? 22.152 -16.534 -9.403 1.00 94.94 114 PRO A N 1
ATOM 844 C CA . PRO A 1 114 ? 23.494 -16.191 -9.861 1.00 94.94 114 PRO A CA 1
ATOM 845 C C . PRO A 1 114 ? 23.537 -14.880 -10.658 1.00 94.94 114 PRO A C 1
ATOM 847 O O . PRO A 1 114 ? 22.804 -14.705 -11.632 1.00 94.94 114 PRO A O 1
ATOM 850 N N . GLU A 1 115 ? 24.490 -14.005 -10.329 1.00 92.94 115 GLU A N 1
ATOM 851 C CA . GLU A 1 115 ? 24.739 -12.737 -11.043 1.00 92.94 115 GLU A CA 1
ATOM 852 C C . GLU A 1 115 ? 25.153 -12.929 -12.516 1.00 92.94 115 GLU A C 1
ATOM 854 O O . GLU A 1 115 ? 25.035 -12.017 -13.338 1.00 92.94 115 GLU A O 1
ATOM 859 N N . SER A 1 116 ? 25.598 -14.138 -12.880 1.00 92.31 116 SER A N 1
ATOM 860 C CA . SER A 1 116 ? 25.839 -14.555 -14.267 1.00 92.31 116 SER A CA 1
ATOM 861 C C . SER A 1 116 ? 24.558 -14.781 -15.075 1.00 92.31 116 SER A C 1
ATOM 863 O O . SER A 1 116 ? 24.646 -15.061 -16.263 1.00 92.31 116 SER A O 1
ATOM 865 N N . SER A 1 117 ? 23.386 -14.715 -14.444 1.00 95.56 117 SER A N 1
ATOM 866 C CA . SER A 1 117 ? 22.072 -14.879 -15.078 1.00 95.56 117 SER A CA 1
ATOM 867 C C . SER A 1 117 ? 21.146 -13.703 -14.774 1.00 95.56 117 SER A C 1
ATOM 869 O O . SER A 1 117 ? 20.347 -13.321 -15.622 1.00 95.56 117 SER A O 1
ATOM 871 N N . GLN A 1 118 ? 21.265 -13.101 -13.587 1.00 97.44 118 GLN A N 1
ATOM 872 C CA . GLN A 1 118 ? 20.498 -11.924 -13.199 1.00 97.44 118 GLN A CA 1
ATOM 873 C C . GLN A 1 118 ? 21.312 -11.034 -12.265 1.00 97.44 118 GLN A C 1
ATOM 875 O O . GLN A 1 118 ? 21.578 -11.397 -11.123 1.00 97.44 118 GLN A O 1
ATOM 880 N N . LEU A 1 119 ? 21.682 -9.853 -12.745 1.00 97.94 119 LEU A N 1
ATOM 881 C CA . LEU A 1 119 ? 22.394 -8.850 -11.972 1.00 97.94 119 LEU A CA 1
ATOM 882 C C . LEU A 1 119 ? 21.405 -7.783 -11.491 1.00 97.94 119 LEU A C 1
ATOM 884 O O . LEU A 1 119 ? 20.587 -7.287 -12.266 1.00 97.94 119 LEU A O 1
ATOM 888 N N . THR A 1 120 ? 21.474 -7.423 -10.210 1.00 98.31 120 THR A N 1
ATOM 889 C CA . THR A 1 120 ? 20.484 -6.539 -9.577 1.00 98.31 120 THR A CA 1
ATOM 890 C C . THR A 1 120 ? 21.093 -5.251 -9.043 1.00 98.31 120 THR A C 1
ATOM 892 O O . THR A 1 120 ? 22.170 -5.279 -8.450 1.00 98.31 120 THR A O 1
ATOM 895 N N . HIS A 1 121 ? 20.345 -4.158 -9.135 1.00 98.00 121 HIS A N 1
ATOM 896 C CA . HIS A 1 121 ? 20.658 -2.858 -8.555 1.00 98.00 121 HIS A CA 1
ATOM 897 C C . HIS A 1 121 ? 19.485 -2.375 -7.710 1.00 98.00 121 HIS A C 1
ATOM 899 O O . HIS A 1 121 ? 18.341 -2.432 -8.156 1.00 98.00 121 HIS A O 1
ATOM 905 N N . TYR A 1 122 ? 19.766 -1.914 -6.496 1.00 96.81 122 TYR A N 1
ATOM 906 C CA . TYR A 1 122 ? 18.766 -1.402 -5.569 1.00 96.81 122 TYR A CA 1
ATOM 907 C C . TYR A 1 122 ? 19.087 0.047 -5.222 1.00 96.81 122 TYR A C 1
ATOM 909 O O . TYR A 1 122 ? 20.202 0.351 -4.801 1.00 96.81 122 TYR A O 1
ATOM 917 N N . GLU A 1 123 ? 18.094 0.915 -5.363 1.00 93.25 123 GLU A N 1
ATOM 918 C CA . GLU A 1 123 ? 18.136 2.297 -4.905 1.00 93.25 123 GLU A CA 1
ATOM 919 C C . GLU A 1 123 ? 17.127 2.457 -3.757 1.00 93.25 123 GLU A C 1
ATOM 921 O O . GLU A 1 123 ? 15.936 2.162 -3.944 1.00 93.25 123 GLU A O 1
ATOM 926 N N . PRO A 1 124 ? 17.572 2.916 -2.570 1.00 89.31 124 PRO A N 1
ATOM 927 C CA . PRO A 1 124 ? 16.663 3.190 -1.469 1.00 89.31 124 PRO A CA 1
ATOM 928 C C . PRO A 1 124 ? 15.698 4.316 -1.837 1.00 89.31 124 PRO A C 1
ATOM 930 O O . PRO A 1 124 ? 15.928 5.115 -2.746 1.00 89.31 124 PRO A O 1
ATOM 933 N N . GLY A 1 125 ? 14.608 4.393 -1.089 1.00 80.75 125 GLY A N 1
ATOM 934 C CA . GLY A 1 125 ? 13.650 5.470 -1.196 1.00 80.75 125 GLY A CA 1
ATOM 935 C C . GLY A 1 125 ? 14.271 6.831 -0.932 1.00 80.75 125 GLY A C 1
ATOM 936 O O . GLY A 1 125 ? 15.065 6.985 -0.008 1.00 80.75 125 GLY A O 1
ATOM 937 N N . VAL A 1 126 ? 13.811 7.849 -1.664 1.00 70.38 126 VAL A N 1
ATOM 938 C CA . VAL A 1 126 ? 14.177 9.251 -1.404 1.00 70.38 126 VAL A CA 1
ATOM 939 C C . VAL A 1 126 ? 13.983 9.568 0.084 1.00 70.38 126 VAL A C 1
ATOM 941 O O . VAL A 1 126 ? 12.855 9.452 0.591 1.00 70.38 126 VAL A O 1
ATOM 944 N N . ALA A 1 127 ? 15.074 9.956 0.751 1.00 56.56 127 ALA A N 1
ATOM 945 C CA . ALA A 1 127 ? 15.127 10.195 2.186 1.00 56.56 127 ALA A CA 1
ATOM 946 C C . ALA A 1 127 ? 14.239 11.373 2.625 1.00 56.56 127 ALA A C 1
ATOM 948 O O . ALA A 1 127 ? 13.925 12.287 1.861 1.00 56.56 127 ALA A O 1
ATOM 949 N N . TRP A 1 128 ? 13.843 11.349 3.898 1.00 48.25 128 TRP A N 1
ATOM 950 C CA . TRP A 1 128 ? 13.261 12.489 4.606 1.00 48.25 128 TRP A CA 1
ATOM 951 C C . TRP A 1 128 ? 14.353 13.081 5.502 1.00 48.25 128 TRP A C 1
ATOM 953 O O . TRP A 1 128 ? 14.537 12.622 6.627 1.00 48.25 128 TRP A O 1
ATOM 963 N N . SER A 1 129 ? 15.119 14.063 5.019 1.00 38.50 129 SER A N 1
ATOM 964 C CA . SER A 1 129 ? 16.030 14.821 5.889 1.00 38.50 129 SER A CA 1
ATOM 965 C C . SER A 1 129 ? 15.706 16.311 5.826 1.00 38.50 129 SER A C 1
ATOM 967 O O . SER A 1 129 ? 15.559 16.879 4.752 1.00 38.50 129 SER A O 1
ATOM 969 N N . GLY A 1 130 ? 15.591 16.961 6.988 1.00 36.53 130 GLY A N 1
ATOM 970 C CA . GLY A 1 130 ? 15.361 18.409 7.120 1.00 36.53 130 GLY A CA 1
ATOM 971 C C . GLY A 1 130 ? 16.535 19.292 6.668 1.00 36.53 130 GLY A C 1
ATOM 972 O O . GLY A 1 130 ? 16.556 20.486 6.953 1.00 36.53 130 GLY A O 1
ATOM 973 N N . SER A 1 131 ? 17.520 18.722 5.980 1.00 32.12 131 SER A N 1
ATOM 974 C CA . SER A 1 131 ? 18.626 19.416 5.331 1.00 32.12 131 SER A CA 1
ATOM 975 C C . SER A 1 131 ? 18.298 19.618 3.856 1.00 32.12 131 SER A C 1
ATOM 977 O O . SER A 1 131 ? 18.034 18.671 3.124 1.00 32.12 131 SER A O 1
ATOM 979 N N . VAL A 1 132 ? 18.328 20.881 3.436 1.00 35.62 132 VAL A N 1
ATOM 980 C CA . VAL A 1 132 ? 18.068 21.383 2.083 1.00 35.62 132 VAL A CA 1
ATOM 981 C C . VAL A 1 132 ? 18.904 20.620 1.045 1.00 35.62 132 VAL A C 1
ATOM 983 O O . VAL A 1 132 ? 20.036 20.994 0.751 1.00 35.62 132 VAL A O 1
ATOM 986 N N . GLY A 1 133 ? 18.361 19.532 0.500 1.00 36.25 133 GLY A N 1
ATOM 987 C CA . GLY A 1 133 ? 19.074 18.700 -0.467 1.00 36.25 133 GLY A CA 1
ATOM 988 C C . GLY A 1 133 ? 18.227 17.594 -1.080 1.00 36.25 133 GLY A C 1
ATOM 989 O O . GLY A 1 133 ? 18.300 17.406 -2.286 1.00 36.25 133 GLY A O 1
ATOM 990 N N . GLU A 1 134 ? 17.376 16.927 -0.297 1.00 45.44 134 GLU A N 1
ATOM 991 C CA . GLU A 1 134 ? 16.549 15.794 -0.743 1.00 45.44 134 GLU A CA 1
ATOM 992 C C . GLU A 1 134 ? 15.232 15.801 0.046 1.00 45.44 134 GLU A C 1
ATOM 994 O O . GLU A 1 134 ? 15.121 15.204 1.114 1.00 45.44 134 GLU A O 1
ATOM 999 N N . ASN A 1 135 ? 14.241 16.564 -0.430 1.00 43.81 135 ASN A N 1
ATOM 1000 C CA . ASN A 1 135 ? 12.976 16.745 0.286 1.00 43.81 135 ASN A CA 1
ATOM 1001 C C . ASN A 1 135 ? 11.857 15.917 -0.367 1.00 43.81 135 ASN A C 1
ATOM 1003 O O . ASN A 1 135 ? 11.557 16.070 -1.552 1.00 43.81 135 ASN A O 1
ATOM 1007 N N . PHE A 1 136 ? 11.149 15.135 0.452 1.00 39.38 136 PHE A N 1
ATOM 1008 C CA . PHE A 1 136 ? 9.896 14.421 0.142 1.00 39.38 136 PHE A CA 1
ATOM 1009 C C . PHE A 1 136 ? 8.854 15.277 -0.599 1.00 39.38 136 PHE A C 1
ATOM 1011 O O . PHE A 1 136 ? 8.101 14.752 -1.414 1.00 39.38 136 PHE A O 1
ATOM 1018 N N . ASN A 1 137 ? 8.839 16.586 -0.340 1.00 38.12 137 ASN A N 1
ATOM 1019 C CA . ASN A 1 137 ? 7.888 17.532 -0.920 1.00 38.12 137 ASN A CA 1
ATOM 1020 C C . ASN A 1 137 ? 8.269 18.042 -2.321 1.00 38.12 137 ASN A C 1
ATOM 1022 O O . ASN A 1 137 ? 7.415 18.619 -2.983 1.00 38.12 137 ASN A O 1
ATOM 1026 N N . SER A 1 138 ? 9.528 17.901 -2.762 1.00 41.56 138 SER A N 1
ATOM 1027 C CA . SER A 1 138 ? 10.031 18.550 -3.988 1.00 41.56 138 SER A CA 1
ATOM 1028 C C . SER A 1 138 ? 10.310 17.615 -5.162 1.00 41.56 138 SER A C 1
ATOM 1030 O O . SER A 1 138 ? 10.740 18.074 -6.221 1.00 41.56 138 SER A O 1
ATOM 1032 N N . GLY A 1 139 ? 10.162 16.300 -4.969 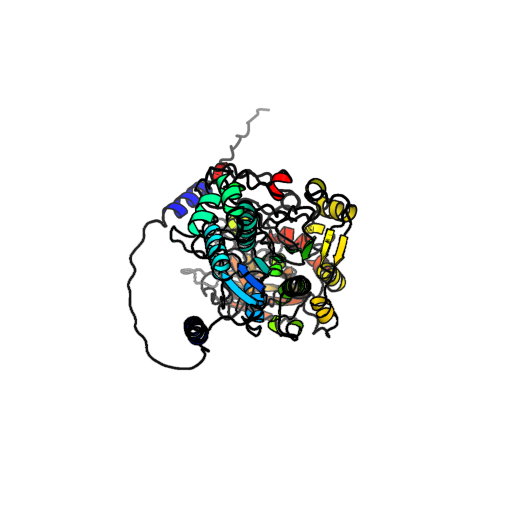1.00 45.84 139 GLY A N 1
ATOM 1033 C CA . GLY A 1 139 ? 10.619 15.292 -5.931 1.00 45.84 139 GLY A CA 1
ATOM 1034 C C . GLY A 1 139 ? 12.147 15.225 -6.088 1.00 45.84 139 GLY A C 1
ATOM 1035 O O . GLY A 1 139 ? 12.645 14.440 -6.901 1.00 45.84 139 GLY A O 1
ATOM 1036 N N . VAL A 1 140 ? 12.907 16.017 -5.319 1.00 48.81 140 VAL A N 1
ATOM 1037 C CA . VAL A 1 140 ? 14.373 16.023 -5.338 1.00 48.81 140 VAL A CA 1
ATOM 1038 C C . VAL A 1 140 ? 14.868 14.705 -4.742 1.00 48.81 140 VAL A C 1
ATOM 1040 O O . VAL A 1 140 ? 14.553 14.385 -3.603 1.00 48.81 140 VAL A O 1
ATOM 1043 N N . GLY A 1 141 ? 15.571 13.923 -5.565 1.00 61.03 141 GLY A N 1
ATOM 1044 C CA . GLY A 1 141 ? 15.996 12.545 -5.288 1.00 61.03 141 GLY A CA 1
ATOM 1045 C C . GLY A 1 141 ? 15.550 11.564 -6.379 1.00 61.03 141 GLY A C 1
ATOM 1046 O O . GLY A 1 141 ? 16.350 10.764 -6.846 1.00 61.03 141 GLY A O 1
ATOM 1047 N N . THR A 1 142 ? 14.328 11.701 -6.918 1.00 73.50 142 THR A N 1
ATOM 1048 C CA . THR A 1 142 ? 13.818 10.812 -7.996 1.00 73.50 142 THR A CA 1
ATOM 1049 C C . THR A 1 142 ? 14.672 10.876 -9.266 1.00 73.50 142 THR A C 1
ATOM 1051 O O . THR A 1 142 ? 15.074 9.852 -9.818 1.00 73.50 142 THR A O 1
ATOM 1054 N N . LYS A 1 143 ? 15.048 12.093 -9.679 1.00 77.50 143 LYS A N 1
ATOM 1055 C CA . LYS A 1 143 ? 16.009 12.322 -10.765 1.00 77.50 143 LYS A CA 1
ATOM 1056 C C . LYS A 1 143 ? 17.365 11.675 -10.470 1.00 77.50 143 LYS A C 1
ATOM 1058 O O . LYS A 1 143 ? 17.983 11.145 -11.386 1.00 77.50 143 LYS A O 1
ATOM 1063 N N . THR A 1 144 ? 17.843 11.755 -9.231 1.00 81.94 144 THR A N 1
ATOM 1064 C CA . THR A 1 144 ? 19.137 11.186 -8.834 1.00 81.94 144 THR A CA 1
ATOM 1065 C C . THR A 1 144 ? 19.108 9.669 -8.962 1.00 81.94 144 THR A C 1
ATOM 1067 O O . THR A 1 144 ? 19.941 9.128 -9.676 1.00 81.94 144 THR A O 1
ATOM 1070 N N . HIS A 1 145 ? 18.096 8.999 -8.403 1.00 87.44 145 HIS A N 1
ATOM 1071 C CA . HIS A 1 145 ? 17.931 7.548 -8.539 1.00 87.44 145 HIS A CA 1
ATOM 1072 C C . HIS A 1 145 ? 17.817 7.120 -10.007 1.00 87.44 145 HIS A C 1
ATOM 1074 O O . HIS A 1 145 ? 18.492 6.194 -10.440 1.00 87.44 145 HIS A O 1
ATOM 1080 N N . MET A 1 146 ? 17.041 7.851 -10.818 1.00 88.75 146 MET A N 1
ATOM 1081 C CA . MET A 1 146 ? 16.977 7.617 -12.263 1.00 88.75 146 MET A CA 1
ATOM 1082 C C . MET A 1 146 ? 18.361 7.736 -12.933 1.00 88.75 146 MET A C 1
ATOM 1084 O O . MET A 1 146 ? 18.712 6.888 -13.752 1.00 88.75 146 MET A O 1
ATOM 1088 N N . LEU A 1 147 ? 19.155 8.763 -12.605 1.00 90.12 147 LEU A N 1
ATOM 1089 C CA . LEU A 1 147 ? 20.502 8.949 -13.160 1.00 90.12 147 LEU A CA 1
ATOM 1090 C C . LEU A 1 147 ? 21.473 7.850 -12.709 1.00 90.12 147 LEU A C 1
ATOM 1092 O O . LEU A 1 147 ? 22.225 7.346 -13.542 1.00 90.12 147 LEU A O 1
ATOM 1096 N N . ASN A 1 148 ? 21.439 7.473 -11.429 1.00 94.12 148 ASN A N 1
ATOM 1097 C CA . ASN A 1 148 ? 22.256 6.399 -10.864 1.00 94.12 148 ASN A CA 1
ATOM 1098 C C . ASN A 1 148 ? 21.955 5.076 -11.565 1.00 94.12 148 ASN A C 1
ATOM 1100 O O . ASN A 1 148 ? 22.861 4.437 -12.095 1.00 94.12 148 ASN A O 1
ATOM 1104 N N . SER A 1 149 ? 20.674 4.721 -11.671 1.00 97.44 149 SER A N 1
ATOM 1105 C CA . SER A 1 149 ? 20.248 3.502 -12.349 1.00 97.44 149 SER A CA 1
ATOM 1106 C C . SER A 1 149 ? 20.564 3.519 -13.847 1.00 97.44 149 SER A C 1
ATOM 1108 O O . SER A 1 149 ? 20.974 2.495 -14.387 1.00 97.44 149 SER A O 1
ATOM 1110 N N . TYR A 1 150 ? 20.443 4.663 -14.535 1.00 97.19 150 TYR A N 1
ATOM 1111 C CA . TYR A 1 150 ? 20.869 4.778 -15.936 1.00 97.19 150 TYR A CA 1
ATOM 1112 C C . TYR A 1 150 ? 22.381 4.565 -16.090 1.00 97.19 150 TYR A C 1
ATOM 1114 O O . TYR A 1 150 ? 22.815 3.850 -16.991 1.00 97.19 150 TYR A O 1
ATOM 1122 N N . ALA A 1 151 ? 23.188 5.167 -15.211 1.00 98.12 151 ALA A N 1
ATOM 1123 C CA . ALA A 1 151 ? 24.636 4.989 -15.213 1.00 98.12 151 ALA A CA 1
ATOM 1124 C C . ALA A 1 151 ? 25.023 3.534 -14.918 1.00 98.12 151 ALA A C 1
ATOM 1126 O O . ALA A 1 151 ? 25.890 2.992 -15.599 1.00 98.12 151 ALA A O 1
ATOM 1127 N N . TRP A 1 152 ? 24.348 2.895 -13.962 1.00 98.50 152 TRP A N 1
ATOM 1128 C CA . TRP A 1 152 ? 24.550 1.490 -13.633 1.00 98.50 152 TRP A CA 1
ATOM 1129 C C . TRP A 1 152 ? 24.212 0.580 -14.818 1.00 98.50 152 TRP A C 1
ATOM 1131 O O . TRP A 1 152 ? 25.048 -0.228 -15.215 1.00 98.50 152 TRP A O 1
ATOM 1141 N N . LEU A 1 153 ? 23.054 0.770 -15.461 1.00 98.56 153 LEU A N 1
ATOM 1142 C CA . LEU A 1 153 ? 22.696 0.030 -16.675 1.00 98.56 153 LEU A CA 1
ATOM 1143 C C . LEU A 1 153 ? 23.738 0.238 -17.783 1.00 98.56 153 LEU A C 1
ATOM 1145 O O . LEU A 1 153 ? 24.185 -0.725 -18.393 1.00 98.56 153 LEU A O 1
ATOM 1149 N N . ALA A 1 154 ? 24.175 1.477 -18.021 1.00 98.06 154 ALA A N 1
ATOM 1150 C CA . ALA A 1 154 ? 25.153 1.793 -19.063 1.00 98.06 154 ALA A CA 1
ATOM 1151 C C . ALA A 1 154 ? 26.536 1.164 -18.815 1.00 98.06 154 ALA A C 1
ATOM 1153 O O . ALA A 1 154 ? 27.275 0.916 -19.765 1.00 98.06 154 ALA A O 1
ATOM 1154 N N . GLN A 1 155 ? 26.897 0.936 -17.549 1.00 97.50 155 GLN A N 1
ATOM 1155 C CA . GLN A 1 155 ? 28.155 0.300 -17.152 1.00 97.50 155 GLN A CA 1
ATOM 1156 C C . GLN A 1 155 ? 28.121 -1.226 -17.281 1.00 97.50 155 GLN A C 1
ATOM 1158 O O . GLN A 1 155 ? 29.161 -1.810 -17.568 1.00 97.50 155 GLN A O 1
ATOM 1163 N N . HIS A 1 156 ? 26.961 -1.855 -17.070 1.00 96.69 156 HIS A N 1
ATOM 1164 C CA . HIS A 1 156 ? 26.849 -3.315 -16.957 1.00 96.69 156 HIS A CA 1
ATOM 1165 C C . HIS A 1 156 ? 26.185 -3.997 -18.154 1.00 96.69 156 HIS A C 1
ATOM 1167 O O . HIS A 1 156 ? 26.331 -5.206 -18.297 1.00 96.69 156 HIS A O 1
ATOM 1173 N N . TYR A 1 157 ? 25.450 -3.253 -18.984 1.00 97.38 157 TYR A N 1
ATOM 1174 C CA . TYR A 1 157 ? 24.743 -3.813 -20.131 1.00 97.38 157 TYR A CA 1
ATOM 1175 C C . TYR A 1 157 ? 25.701 -4.297 -21.207 1.00 97.38 157 TYR A C 1
ATOM 1177 O O . TYR A 1 157 ? 26.501 -3.527 -21.751 1.00 97.38 157 TYR A O 1
ATOM 1185 N N . GLU A 1 158 ? 25.519 -5.554 -21.580 1.00 93.94 158 GLU A N 1
ATOM 1186 C CA . GLU A 1 158 ? 26.114 -6.154 -22.754 1.00 93.94 158 GLU A CA 1
ATOM 1187 C C . GLU A 1 158 ? 25.045 -6.473 -23.803 1.00 93.94 158 GLU A C 1
ATOM 1189 O O . GLU A 1 158 ? 23.835 -6.478 -23.555 1.00 93.94 158 GLU A O 1
ATOM 1194 N N . ALA A 1 159 ? 25.491 -6.707 -25.037 1.00 91.19 159 ALA A N 1
ATOM 1195 C CA . ALA A 1 159 ? 24.580 -7.089 -26.104 1.00 91.19 159 ALA A CA 1
ATOM 1196 C C . ALA A 1 159 ? 23.806 -8.348 -25.688 1.00 91.19 159 ALA A C 1
ATOM 1198 O O . ALA A 1 159 ? 24.437 -9.311 -25.276 1.00 91.19 159 ALA A O 1
ATOM 1199 N N . CYS A 1 160 ? 22.481 -8.318 -25.872 1.00 90.06 160 CYS A N 1
ATOM 1200 C CA . CYS A 1 160 ? 21.483 -9.340 -25.522 1.00 90.06 160 CYS A CA 1
ATOM 1201 C C . CYS A 1 160 ? 20.951 -9.376 -24.080 1.00 90.06 160 CYS A C 1
ATOM 1203 O O . CYS A 1 160 ? 20.028 -10.150 -23.839 1.00 90.06 160 CYS A O 1
ATOM 1205 N N . ASP A 1 161 ? 21.433 -8.531 -23.163 1.00 96.81 161 ASP A N 1
ATOM 1206 C CA . ASP A 1 161 ? 20.826 -8.424 -21.830 1.00 96.81 161 ASP A CA 1
ATOM 1207 C C . ASP A 1 161 ? 19.382 -7.887 -21.884 1.00 96.81 161 ASP A C 1
ATOM 1209 O O . ASP A 1 161 ? 19.030 -7.043 -22.713 1.00 96.81 161 ASP A O 1
ATOM 1213 N N . GLU A 1 162 ? 18.538 -8.346 -20.959 1.00 97.81 162 GLU A N 1
ATOM 1214 C CA . GLU A 1 162 ? 17.166 -7.866 -20.785 1.00 97.81 162 GLU A CA 1
ATOM 1215 C C . GLU A 1 162 ? 17.062 -6.944 -19.564 1.00 97.81 162 GLU A C 1
ATOM 1217 O O . GLU A 1 162 ? 17.514 -7.277 -18.471 1.00 97.81 162 GLU A O 1
ATOM 1222 N N . ILE A 1 163 ? 16.443 -5.770 -19.726 1.00 98.69 163 ILE A N 1
ATOM 1223 C CA . ILE A 1 163 ? 16.290 -4.790 -18.638 1.00 98.69 163 ILE A CA 1
ATOM 1224 C C . ILE A 1 163 ? 14.917 -4.932 -17.987 1.00 98.69 163 ILE A C 1
ATOM 1226 O O . ILE A 1 163 ? 13.893 -4.869 -18.672 1.00 98.69 163 ILE A O 1
ATOM 1230 N N . MET A 1 164 ? 14.888 -5.031 -16.660 1.00 98.81 164 MET A N 1
ATOM 1231 C CA . MET A 1 164 ? 13.662 -5.092 -15.864 1.00 98.81 164 MET A CA 1
ATOM 1232 C C . MET A 1 164 ? 13.670 -4.002 -14.795 1.00 98.81 164 MET A C 1
ATOM 1234 O O . MET A 1 164 ? 14.661 -3.825 -14.088 1.00 98.81 164 MET A O 1
ATOM 1238 N N . LEU A 1 165 ? 12.573 -3.257 -14.674 1.00 98.75 165 LEU A N 1
ATOM 1239 C CA . LEU A 1 165 ? 12.456 -2.129 -13.750 1.00 98.75 165 LEU A CA 1
ATOM 1240 C C . LEU A 1 165 ? 11.325 -2.378 -12.753 1.00 98.75 165 LEU A C 1
ATOM 1242 O O . LEU A 1 165 ? 10.194 -2.632 -13.159 1.00 98.75 165 LEU A O 1
ATOM 1246 N N . PHE A 1 166 ? 11.606 -2.233 -11.463 1.00 98.69 166 PHE A N 1
ATOM 1247 C CA . PHE A 1 166 ? 10.621 -2.297 -10.390 1.00 98.69 166 PHE A CA 1
ATOM 1248 C C . PHE A 1 166 ? 10.564 -0.967 -9.647 1.00 98.69 166 PHE A C 1
ATOM 1250 O O . PHE A 1 166 ? 11.603 -0.388 -9.333 1.00 98.69 166 PHE A O 1
ATOM 1257 N N . GLY A 1 167 ? 9.361 -0.484 -9.345 1.00 96.56 167 GLY A N 1
ATOM 1258 C CA . GLY A 1 167 ? 9.171 0.764 -8.611 1.00 96.56 167 GLY A CA 1
ATOM 1259 C C . GLY A 1 167 ? 7.990 0.710 -7.653 1.00 96.56 167 GLY A C 1
ATOM 1260 O O . GLY A 1 167 ? 6.953 0.148 -7.991 1.00 96.56 167 GLY A O 1
ATOM 1261 N N . PHE A 1 168 ? 8.111 1.338 -6.483 1.00 93.94 168 PHE A N 1
ATOM 1262 C CA . PHE A 1 168 ? 6.987 1.571 -5.565 1.00 93.94 168 PHE A CA 1
ATOM 1263 C C . PHE A 1 168 ? 6.840 3.061 -5.259 1.00 93.94 168 PHE A C 1
ATOM 1265 O O . PHE A 1 168 ? 7.840 3.739 -5.033 1.00 93.94 168 PHE A O 1
ATOM 1272 N N . SER A 1 169 ? 5.612 3.594 -5.214 1.00 87.00 169 SER A N 1
ATOM 1273 C CA . SER A 1 169 ? 5.362 4.986 -4.816 1.00 87.00 169 SER A CA 1
ATOM 1274 C C . SER A 1 169 ? 6.169 5.955 -5.693 1.00 87.00 169 SER A C 1
ATOM 1276 O O . SER A 1 169 ? 6.126 5.862 -6.920 1.00 87.00 169 SER A O 1
ATOM 1278 N N . ARG A 1 170 ? 6.970 6.853 -5.106 1.00 80.06 170 ARG A N 1
ATOM 1279 C CA . ARG A 1 170 ? 7.904 7.719 -5.847 1.00 80.06 170 ARG A CA 1
ATOM 1280 C C . ARG A 1 170 ? 8.982 6.963 -6.631 1.00 80.06 170 ARG A C 1
ATOM 1282 O O . ARG A 1 170 ? 9.446 7.483 -7.642 1.00 80.06 170 ARG A O 1
ATOM 1289 N N . GLY A 1 171 ? 9.338 5.743 -6.242 1.00 86.56 171 GLY A N 1
ATOM 1290 C CA . GLY A 1 171 ? 10.198 4.866 -7.038 1.00 86.56 171 GLY A CA 1
ATOM 1291 C C . GLY A 1 171 ? 9.604 4.553 -8.417 1.00 86.56 171 GLY A C 1
ATOM 1292 O O . GLY A 1 171 ? 10.345 4.420 -9.391 1.00 86.56 171 GLY A O 1
ATOM 1293 N N . THR A 1 172 ? 8.268 4.559 -8.558 1.00 89.25 172 THR A N 1
ATOM 1294 C CA . THR A 1 172 ? 7.613 4.449 -9.877 1.00 89.25 172 THR A CA 1
ATOM 1295 C C . THR A 1 172 ? 7.896 5.655 -10.771 1.00 89.25 172 THR A C 1
ATOM 1297 O O . THR A 1 172 ? 8.034 5.489 -11.982 1.00 89.25 172 THR A O 1
ATOM 1300 N N . LEU A 1 173 ? 8.043 6.860 -10.201 1.00 83.00 173 LEU A N 1
ATOM 1301 C CA . LEU A 1 173 ? 8.432 8.049 -10.960 1.00 83.00 173 LEU A CA 1
ATOM 1302 C C . LEU A 1 173 ? 9.846 7.865 -11.501 1.00 83.00 173 LEU A C 1
ATOM 1304 O O . LEU A 1 173 ? 10.048 7.993 -12.704 1.00 83.00 173 LEU A O 1
ATOM 1308 N N . SER A 1 174 ? 10.797 7.466 -10.653 1.00 86.31 174 SER A N 1
ATOM 1309 C CA . SER A 1 174 ? 12.168 7.168 -11.081 1.00 86.31 174 SER A CA 1
ATOM 1310 C C . SER A 1 174 ? 12.205 6.105 -12.188 1.00 86.31 174 SER A C 1
ATOM 1312 O O . SER A 1 174 ? 12.895 6.293 -13.188 1.00 86.31 174 SER A O 1
ATOM 1314 N N . ALA A 1 175 ? 11.408 5.034 -12.072 1.00 92.19 175 ALA A N 1
ATOM 1315 C CA . ALA A 1 175 ? 11.343 3.958 -13.067 1.00 92.19 175 ALA A CA 1
ATOM 1316 C C . ALA A 1 175 ? 10.790 4.453 -14.415 1.00 92.19 175 ALA A C 1
ATOM 1318 O O . ALA A 1 175 ? 11.330 4.150 -15.483 1.00 92.19 175 ALA A O 1
ATOM 1319 N N . ARG A 1 176 ? 9.733 5.271 -14.375 1.00 89.19 176 ARG A N 1
ATOM 1320 C CA . ARG A 1 176 ? 9.111 5.869 -15.564 1.00 89.19 176 ARG A CA 1
ATOM 1321 C C . ARG A 1 176 ? 10.009 6.914 -16.226 1.00 89.19 176 ARG A C 1
ATOM 1323 O O . ARG A 1 176 ? 10.059 6.972 -17.455 1.00 89.19 176 ARG A O 1
ATOM 1330 N N . MET A 1 177 ? 10.738 7.707 -15.441 1.00 86.44 177 MET A N 1
ATOM 1331 C CA . MET A 1 177 ? 11.753 8.630 -15.956 1.00 86.44 177 MET A CA 1
ATOM 1332 C C . MET A 1 177 ? 12.913 7.862 -16.602 1.00 86.44 177 MET A C 1
ATOM 1334 O O . MET A 1 177 ? 13.383 8.241 -17.674 1.00 86.44 177 MET A O 1
ATOM 1338 N N . LEU A 1 178 ? 13.326 6.740 -16.003 1.00 92.38 178 LEU A N 1
ATOM 1339 C CA . LEU A 1 178 ? 14.413 5.907 -16.509 1.00 92.38 178 LEU A CA 1
ATOM 1340 C C . LEU A 1 178 ? 14.055 5.291 -17.865 1.00 92.38 178 LEU A C 1
ATOM 1342 O O . LEU A 1 178 ? 14.828 5.437 -18.813 1.00 92.38 178 LEU A O 1
ATOM 1346 N N . GLN A 1 179 ? 12.861 4.698 -18.013 1.00 92.81 179 GLN A N 1
ATOM 1347 C CA . GLN A 1 179 ? 12.428 4.224 -19.336 1.00 92.81 179 GLN A CA 1
ATOM 1348 C C . GLN A 1 179 ? 12.278 5.373 -20.333 1.00 92.81 179 GLN A C 1
ATOM 1350 O O . GLN A 1 179 ? 12.612 5.206 -21.501 1.00 92.81 179 GLN A O 1
ATOM 1355 N N . GLY A 1 180 ? 11.837 6.556 -19.889 1.00 88.69 180 GLY A N 1
ATOM 1356 C CA . GLY A 1 180 ? 11.715 7.733 -20.748 1.00 88.69 180 GLY A CA 1
ATOM 1357 C C . GLY A 1 180 ? 13.074 8.210 -21.268 1.00 88.69 180 GLY A C 1
ATOM 1358 O O . GLY A 1 180 ? 13.200 8.606 -22.431 1.00 88.69 180 GLY A O 1
ATOM 1359 N N . MET A 1 181 ? 14.114 8.124 -20.436 1.00 89.69 181 MET A N 1
ATOM 1360 C CA . MET A 1 181 ? 15.491 8.395 -20.835 1.00 89.69 181 MET A CA 1
ATOM 1361 C C . MET A 1 181 ? 16.002 7.354 -21.834 1.00 89.69 181 MET A C 1
ATOM 1363 O O . MET A 1 181 ? 16.433 7.750 -22.917 1.00 89.69 181 MET A O 1
ATOM 1367 N N . ILE A 1 182 ? 15.857 6.058 -21.539 1.00 92.94 182 ILE A N 1
ATOM 1368 C CA . ILE A 1 182 ? 16.225 4.962 -22.457 1.00 92.94 182 ILE A CA 1
ATOM 1369 C C . ILE A 1 182 ? 15.494 5.109 -23.800 1.00 92.94 182 ILE A C 1
ATOM 1371 O O . ILE A 1 182 ? 16.092 4.986 -24.868 1.00 92.94 182 ILE A O 1
ATOM 1375 N N . HIS A 1 183 ? 14.210 5.462 -23.780 1.00 90.25 183 HIS A N 1
ATOM 1376 C CA . HIS A 1 183 ? 13.443 5.714 -24.992 1.00 90.25 183 HIS A CA 1
ATOM 1377 C C . HIS A 1 183 ? 14.027 6.868 -25.814 1.00 90.25 183 HIS A C 1
ATOM 1379 O O . HIS A 1 183 ? 14.169 6.759 -27.035 1.00 90.25 183 HIS A O 1
ATOM 1385 N N . ARG A 1 184 ? 14.361 7.981 -25.155 1.00 87.38 184 ARG A N 1
ATOM 1386 C CA . ARG A 1 184 ? 14.754 9.235 -25.807 1.00 87.38 184 ARG A CA 1
ATOM 1387 C C . ARG A 1 184 ? 16.188 9.218 -26.331 1.00 87.38 184 ARG A C 1
ATOM 1389 O O . ARG A 1 184 ? 16.399 9.662 -27.454 1.00 87.38 184 ARG A O 1
ATOM 1396 N N . VAL A 1 185 ? 17.147 8.744 -25.536 1.00 91.12 185 VAL A N 1
ATOM 1397 C CA . VAL A 1 185 ? 18.583 8.765 -25.878 1.00 91.12 185 VAL A CA 1
ATOM 1398 C C . VAL A 1 185 ? 19.179 7.375 -26.113 1.00 91.12 185 VAL A C 1
ATOM 1400 O O . VAL A 1 185 ? 20.339 7.272 -26.488 1.00 91.12 185 VAL A O 1
ATOM 1403 N N . GLY A 1 186 ? 18.402 6.299 -25.966 1.00 93.44 186 GLY A N 1
ATOM 1404 C CA . GLY A 1 186 ? 18.952 4.942 -25.941 1.00 93.44 186 GLY A CA 1
ATOM 1405 C C . GLY A 1 186 ? 19.651 4.651 -24.614 1.00 93.44 186 GLY A C 1
ATOM 1406 O O . GLY A 1 186 ? 19.565 5.440 -23.675 1.00 93.44 186 GLY A O 1
ATOM 1407 N N . LEU A 1 187 ? 20.349 3.519 -24.541 1.00 97.62 187 LEU A N 1
ATOM 1408 C CA . LEU A 1 187 ? 21.264 3.227 -23.441 1.00 97.62 187 LEU A CA 1
ATOM 1409 C C . LEU A 1 187 ? 22.692 3.533 -23.891 1.00 97.62 187 LEU A C 1
ATOM 1411 O O . LEU A 1 187 ? 23.157 2.988 -24.890 1.00 97.62 187 LEU A O 1
ATOM 1415 N N . ALA A 1 188 ? 23.381 4.416 -23.177 1.00 98.12 188 ALA A N 1
ATOM 1416 C CA . ALA A 1 188 ? 24.764 4.765 -23.483 1.00 98.12 188 ALA A CA 1
ATOM 1417 C C . ALA A 1 188 ? 25.693 3.562 -23.281 1.00 98.12 188 ALA A C 1
ATOM 1419 O O . ALA A 1 188 ? 25.513 2.787 -22.345 1.00 98.12 188 ALA A O 1
ATOM 1420 N N . LYS A 1 189 ? 26.724 3.444 -24.119 1.00 97.38 189 LYS A N 1
ATOM 1421 C CA . LYS A 1 189 ? 27.863 2.566 -23.840 1.00 97.38 189 LYS A CA 1
ATOM 1422 C C . LYS A 1 189 ? 28.725 3.152 -22.710 1.00 97.38 189 LYS A C 1
ATOM 1424 O O . LYS A 1 189 ? 28.695 4.376 -22.499 1.00 97.38 189 LYS A O 1
ATOM 1429 N N . PRO A 1 190 ? 29.535 2.324 -22.019 1.00 95.62 190 PRO A N 1
ATOM 1430 C CA . PRO A 1 190 ? 30.473 2.807 -21.011 1.00 95.62 190 PRO A CA 1
ATOM 1431 C C . PRO A 1 190 ? 31.318 3.983 -21.533 1.00 95.62 190 PRO A C 1
ATOM 1433 O O . PRO A 1 190 ? 31.834 3.944 -22.648 1.00 95.62 190 PRO A O 1
ATOM 1436 N N . GLY A 1 191 ? 31.425 5.054 -20.740 1.00 95.81 191 GLY A N 1
ATOM 1437 C CA . GLY A 1 191 ? 32.158 6.280 -21.094 1.00 95.81 191 GLY A CA 1
ATOM 1438 C C . GLY A 1 191 ? 31.325 7.404 -21.730 1.00 95.81 191 GLY A C 1
ATOM 1439 O O . GLY A 1 191 ? 31.752 8.555 -21.688 1.00 95.81 191 GLY A O 1
ATOM 1440 N N . TYR A 1 192 ? 30.114 7.126 -22.230 1.00 97.81 192 TYR A N 1
ATOM 1441 C CA . TYR A 1 192 ? 29.263 8.132 -22.896 1.00 97.81 192 TYR A CA 1
ATOM 1442 C C . TYR A 1 192 ? 28.043 8.577 -22.075 1.00 97.81 192 TYR A C 1
ATOM 1444 O O . TYR A 1 192 ? 27.188 9.314 -22.568 1.00 97.81 192 TYR A O 1
ATOM 1452 N N . VAL A 1 193 ? 27.958 8.168 -20.804 1.00 96.81 193 VAL A N 1
ATOM 1453 C CA . VAL A 1 193 ? 26.825 8.481 -19.913 1.00 96.81 193 VAL A CA 1
ATOM 1454 C C . VAL A 1 193 ? 26.595 9.990 -19.792 1.00 96.81 193 VAL A C 1
ATOM 1456 O O . VAL A 1 193 ? 25.470 10.450 -19.970 1.00 96.81 193 VAL A O 1
ATOM 1459 N N . SER A 1 194 ? 27.648 10.779 -19.558 1.00 96.06 194 SER A N 1
ATOM 1460 C CA . SER A 1 194 ? 27.533 12.238 -19.405 1.00 96.06 194 SER A CA 1
ATOM 1461 C C . SER A 1 194 ? 27.025 12.933 -20.672 1.00 96.06 194 SER A C 1
ATOM 1463 O O . SER A 1 194 ? 26.226 13.865 -20.577 1.00 96.06 194 SER A O 1
ATOM 1465 N N . GLU A 1 195 ? 27.434 12.468 -21.858 1.00 96.06 195 GLU A N 1
ATOM 1466 C CA . GLU A 1 195 ? 26.902 12.974 -23.131 1.00 96.06 195 GLU A CA 1
ATOM 1467 C C . GLU A 1 195 ? 25.421 12.618 -23.297 1.00 96.06 195 GLU A C 1
ATOM 1469 O O . GLU A 1 195 ? 24.629 13.487 -23.659 1.00 96.06 195 GLU A O 1
ATOM 1474 N N . ALA A 1 196 ? 25.022 11.383 -22.973 1.00 93.75 196 ALA A N 1
ATOM 1475 C CA . ALA A 1 196 ? 23.625 10.954 -23.042 1.00 93.75 196 ALA A CA 1
ATOM 1476 C C . ALA A 1 196 ? 22.724 11.778 -22.111 1.00 93.75 196 ALA A C 1
ATOM 1478 O O . ALA A 1 196 ? 21.651 12.230 -22.511 1.00 93.75 196 ALA A O 1
ATOM 1479 N N . VAL A 1 197 ? 23.177 12.019 -20.875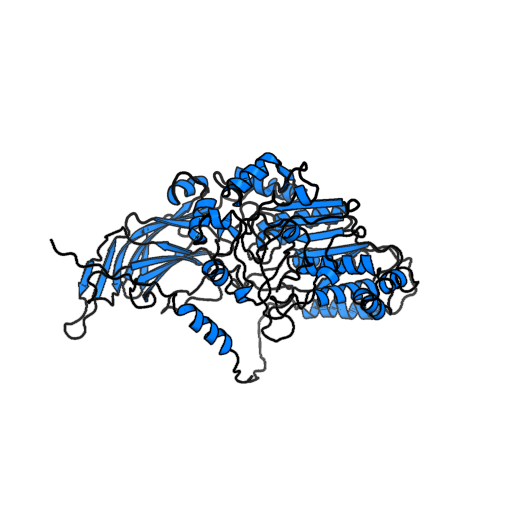 1.00 90.62 197 VAL A N 1
ATOM 1480 C CA . VAL A 1 197 ? 22.494 12.881 -19.898 1.00 90.62 197 VAL A CA 1
ATOM 1481 C C . VAL A 1 197 ? 22.378 14.309 -20.437 1.00 90.62 197 VAL A C 1
ATOM 1483 O O . VAL A 1 197 ? 21.296 14.899 -20.390 1.00 90.62 197 VAL A O 1
ATOM 1486 N N . GLY A 1 198 ? 23.463 14.851 -20.999 1.00 89.69 198 GLY A N 1
ATOM 1487 C CA . GLY A 1 198 ? 23.468 16.164 -21.643 1.00 89.69 198 GLY A CA 1
ATOM 1488 C C . GLY A 1 198 ? 22.468 16.261 -22.798 1.00 89.69 198 GLY A C 1
ATOM 1489 O O . GLY A 1 198 ? 21.708 17.225 -22.869 1.00 89.69 198 GLY A O 1
ATOM 1490 N N . ALA A 1 199 ? 22.402 15.242 -23.657 1.00 88.56 199 ALA A N 1
ATOM 1491 C CA . ALA A 1 199 ? 21.460 15.170 -24.773 1.00 88.56 199 ALA A CA 1
ATOM 1492 C C . ALA A 1 199 ? 20.001 15.002 -24.309 1.00 88.56 199 ALA A C 1
ATOM 1494 O O . ALA A 1 199 ? 19.086 15.568 -24.909 1.00 88.56 199 ALA A O 1
ATOM 1495 N N . HIS A 1 200 ? 19.763 14.260 -23.222 1.00 85.94 200 HIS A N 1
ATOM 1496 C CA . HIS A 1 200 ? 18.424 14.054 -22.670 1.00 85.94 200 HIS A CA 1
ATOM 1497 C C . HIS A 1 200 ? 17.823 15.360 -22.131 1.00 85.94 200 HIS A C 1
ATOM 1499 O O . HIS A 1 200 ? 16.696 15.706 -22.498 1.00 85.94 200 HIS A O 1
ATOM 1505 N N . PHE A 1 201 ? 18.586 16.085 -21.302 1.00 82.75 201 PHE A N 1
ATOM 1506 C CA . PHE A 1 201 ? 18.161 17.335 -20.653 1.00 82.75 201 PHE A CA 1
ATOM 1507 C C . PHE A 1 201 ? 18.425 18.599 -21.484 1.00 82.75 201 PHE A C 1
ATOM 1509 O O . PHE A 1 201 ? 17.995 19.692 -21.105 1.00 82.75 201 PHE A O 1
ATOM 1516 N N . GLY A 1 202 ? 19.142 18.468 -22.599 1.00 79.12 202 GLY A N 1
ATOM 1517 C CA . GLY A 1 202 ? 19.423 19.552 -23.528 1.00 79.12 202 GLY A CA 1
ATOM 1518 C C . GLY A 1 202 ? 18.159 20.100 -24.196 1.00 79.12 202 GLY A C 1
ATOM 1519 O O . GLY A 1 202 ? 17.139 19.424 -24.328 1.00 79.12 202 GLY A O 1
ATOM 1520 N N . ARG A 1 203 ? 18.229 21.361 -24.641 1.00 73.62 203 ARG A N 1
ATOM 1521 C CA . ARG A 1 203 ? 17.130 22.014 -25.381 1.00 73.62 203 ARG A CA 1
ATOM 1522 C C . ARG A 1 203 ? 17.035 21.556 -26.836 1.00 73.62 203 ARG A C 1
ATOM 1524 O O . ARG A 1 203 ? 15.973 21.689 -27.439 1.00 73.62 203 ARG A O 1
ATOM 1531 N N . ASP A 1 204 ? 18.132 21.042 -27.381 1.00 80.12 204 ASP A N 1
ATOM 1532 C CA . ASP A 1 204 ? 18.190 20.504 -28.733 1.00 80.12 204 ASP A CA 1
ATOM 1533 C C . ASP A 1 204 ? 17.480 19.142 -28.784 1.00 80.12 204 ASP A C 1
ATOM 1535 O O . ASP A 1 204 ? 17.878 18.178 -28.127 1.00 80.12 204 ASP A O 1
ATOM 1539 N N . LYS A 1 205 ? 16.382 19.076 -29.542 1.00 68.62 205 LYS A N 1
ATOM 1540 C CA . LYS A 1 205 ? 15.589 17.851 -29.678 1.00 68.62 205 LYS A CA 1
ATOM 1541 C C . LYS A 1 205 ? 16.270 16.821 -30.580 1.00 68.62 205 LYS A C 1
ATOM 1543 O O . LYS A 1 205 ? 16.028 15.631 -30.377 1.00 68.62 205 LYS A O 1
ATOM 1548 N N . ASP A 1 206 ? 17.134 17.261 -31.489 1.00 83.75 206 ASP A N 1
ATOM 1549 C CA . ASP A 1 206 ? 17.825 16.403 -32.448 1.00 83.75 206 ASP A CA 1
ATOM 1550 C C . ASP A 1 206 ? 19.072 15.772 -31.830 1.00 83.75 206 ASP A C 1
ATOM 1552 O O . ASP A 1 206 ? 19.433 14.654 -32.195 1.00 83.75 206 ASP A O 1
ATOM 1556 N N . ALA A 1 207 ? 19.672 16.413 -30.821 1.00 86.81 207 ALA A N 1
ATOM 1557 C CA . ALA A 1 207 ? 20.801 15.865 -30.068 1.00 86.81 207 ALA A CA 1
ATOM 1558 C C . ALA A 1 207 ? 20.490 14.490 -29.451 1.00 86.81 207 ALA A C 1
ATOM 1560 O O . ALA A 1 207 ? 21.305 13.575 -29.537 1.00 86.81 207 ALA A O 1
ATOM 1561 N N . ALA A 1 208 ? 19.297 14.312 -28.872 1.00 85.69 208 ALA A N 1
ATOM 1562 C CA . ALA A 1 208 ? 18.891 13.040 -28.273 1.00 85.69 208 ALA A CA 1
ATOM 1563 C C . ALA A 1 208 ? 18.746 11.915 -29.309 1.00 85.69 208 ALA A C 1
ATOM 1565 O O . ALA A 1 208 ? 19.252 10.812 -29.103 1.00 85.69 208 ALA A O 1
ATOM 1566 N N . MET A 1 209 ? 18.091 12.209 -30.437 1.00 86.50 209 MET A N 1
ATOM 1567 C CA . MET A 1 209 ? 17.924 11.253 -31.536 1.00 86.50 209 MET A CA 1
ATOM 1568 C C . MET A 1 209 ? 19.265 10.925 -32.198 1.00 86.50 209 MET A C 1
ATOM 1570 O O . MET A 1 209 ? 19.535 9.764 -32.490 1.00 86.50 209 MET A O 1
ATOM 1574 N N . SER A 1 210 ? 20.125 11.930 -32.371 1.00 93.88 210 SER A N 1
ATOM 1575 C CA . SER A 1 210 ? 21.466 11.770 -32.939 1.00 93.88 210 SER A CA 1
ATOM 1576 C C . SER A 1 210 ? 22.362 10.932 -32.032 1.00 93.88 210 SER A C 1
ATOM 1578 O O . SER A 1 210 ? 23.043 10.034 -32.516 1.00 93.88 210 SER A O 1
ATOM 1580 N N . PHE A 1 211 ? 22.325 11.162 -30.712 1.00 94.50 211 PHE A N 1
ATOM 1581 C CA . PHE A 1 211 ? 23.049 10.334 -29.747 1.00 94.50 211 PHE A CA 1
ATOM 1582 C C . PHE A 1 211 ? 22.560 8.883 -29.800 1.00 94.50 211 PHE A C 1
ATOM 1584 O O . PHE A 1 211 ? 23.372 7.972 -29.955 1.00 94.50 211 PHE A O 1
ATOM 1591 N N . LYS A 1 212 ? 21.237 8.669 -29.764 1.00 92.44 212 LYS A N 1
ATOM 1592 C CA . LYS A 1 212 ? 20.623 7.335 -29.838 1.00 92.44 212 LYS A CA 1
ATOM 1593 C C . LYS A 1 212 ? 20.998 6.570 -31.113 1.00 92.44 212 LYS A C 1
ATOM 1595 O O . LYS A 1 212 ? 21.117 5.351 -31.073 1.00 92.44 212 LYS A O 1
ATOM 1600 N N . ALA A 1 213 ? 21.151 7.275 -32.234 1.00 94.19 213 ALA A N 1
ATOM 1601 C CA . ALA A 1 213 ? 21.529 6.699 -33.525 1.00 94.19 213 ALA A CA 1
ATOM 1602 C C . ALA A 1 213 ? 23.049 6.521 -33.707 1.00 94.19 213 ALA A C 1
ATOM 1604 O O . ALA A 1 213 ? 23.474 5.913 -34.689 1.00 94.19 213 ALA A O 1
ATOM 1605 N N . SER A 1 214 ? 23.867 7.066 -32.803 1.00 96.62 214 SER A N 1
ATOM 1606 C CA . SER A 1 214 ? 25.327 6.986 -32.883 1.00 96.62 214 SER A CA 1
ATOM 1607 C C . SER A 1 214 ? 25.873 5.654 -32.363 1.00 96.62 214 SER A C 1
ATOM 1609 O O . SER A 1 214 ? 25.194 4.895 -31.674 1.00 96.62 214 SER A O 1
ATOM 1611 N N . ASP A 1 215 ? 27.152 5.397 -32.630 1.00 96.31 215 ASP A N 1
ATOM 1612 C CA . ASP A 1 215 ? 27.897 4.250 -32.104 1.00 96.31 215 ASP A CA 1
ATOM 1613 C C . ASP A 1 215 ? 28.157 4.314 -30.587 1.00 96.31 215 ASP A C 1
ATOM 1615 O O . ASP A 1 215 ? 28.590 3.316 -30.000 1.00 96.31 215 ASP A O 1
ATOM 1619 N N . LYS A 1 216 ? 27.852 5.453 -29.952 1.00 97.44 216 LYS A N 1
ATOM 1620 C CA . LYS A 1 216 ? 27.962 5.711 -28.508 1.00 97.44 216 LYS A CA 1
ATOM 1621 C C . LYS A 1 216 ? 26.799 5.140 -27.694 1.00 97.44 216 LYS A C 1
ATOM 1623 O O . LYS A 1 216 ? 26.899 5.057 -26.469 1.00 97.44 216 LYS A O 1
ATOM 1628 N N . ALA A 1 217 ? 25.708 4.749 -28.351 1.00 96.81 217 ALA A N 1
ATOM 1629 C CA . ALA A 1 217 ? 24.560 4.098 -27.733 1.00 96.81 217 ALA A CA 1
ATOM 1630 C C . ALA A 1 217 ? 24.446 2.635 -28.183 1.00 96.81 217 ALA A C 1
ATOM 1632 O O . ALA A 1 217 ? 24.895 2.244 -29.264 1.00 96.81 217 ALA A O 1
ATOM 1633 N N . TRP A 1 218 ? 23.839 1.806 -27.341 1.00 96.50 218 TRP A N 1
ATOM 1634 C CA . TRP A 1 218 ? 23.428 0.460 -27.709 1.00 96.50 218 TRP A CA 1
ATOM 1635 C C . TRP A 1 218 ? 22.181 0.518 -28.609 1.00 96.50 218 TRP A C 1
ATOM 1637 O O . TRP A 1 218 ? 21.204 1.197 -28.266 1.00 96.50 218 TRP A O 1
ATOM 1647 N N . PRO A 1 219 ? 22.175 -0.184 -29.756 1.00 92.75 219 PRO A N 1
ATOM 1648 C CA . PRO A 1 219 ? 21.043 -0.157 -30.669 1.00 92.75 219 PRO A CA 1
ATOM 1649 C C . PRO A 1 219 ? 19.855 -0.928 -30.088 1.00 92.75 219 PRO A C 1
ATOM 1651 O O . PRO A 1 219 ? 19.999 -2.052 -29.618 1.00 92.75 219 PRO A O 1
ATOM 1654 N N . GLY A 1 220 ? 18.661 -0.337 -30.170 1.00 89.50 220 GLY A N 1
ATOM 1655 C CA . GLY A 1 220 ? 17.403 -1.054 -29.942 1.00 89.50 220 GLY A CA 1
ATOM 1656 C C . GLY A 1 220 ? 17.134 -1.526 -28.509 1.00 89.50 220 GLY A C 1
ATOM 1657 O O . GLY A 1 220 ? 16.255 -2.361 -28.333 1.00 89.50 220 GLY A O 1
ATOM 1658 N N . VAL A 1 221 ? 17.839 -1.003 -27.500 1.00 95.00 221 VAL A N 1
ATOM 1659 C CA . VAL A 1 221 ? 17.610 -1.373 -26.092 1.00 95.00 221 VAL A CA 1
ATOM 1660 C C . VAL A 1 221 ? 16.188 -1.022 -25.654 1.00 95.00 221 VAL A C 1
ATOM 1662 O O . VAL A 1 221 ? 15.695 0.084 -25.904 1.00 95.00 221 VAL A O 1
ATOM 1665 N N . ARG A 1 222 ? 15.538 -1.978 -24.988 1.00 94.50 222 ARG A N 1
ATOM 1666 C CA . ARG A 1 222 ? 14.167 -1.892 -24.477 1.00 94.50 222 ARG A CA 1
ATOM 1667 C C . ARG A 1 222 ? 14.112 -2.366 -23.027 1.00 94.50 222 ARG A C 1
ATOM 1669 O O . ARG A 1 222 ? 15.001 -3.066 -22.552 1.00 94.50 222 ARG A O 1
ATOM 1676 N N . VAL A 1 223 ? 13.051 -1.969 -22.338 1.00 97.69 223 VAL A N 1
ATOM 1677 C CA . VAL A 1 223 ? 12.680 -2.466 -21.015 1.00 97.69 223 VAL A CA 1
ATOM 1678 C C . VAL A 1 223 ? 11.744 -3.653 -21.219 1.00 97.69 223 VAL A C 1
ATOM 1680 O O . VAL A 1 223 ? 10.597 -3.486 -21.638 1.00 97.69 223 VAL A O 1
ATOM 1683 N N . LYS A 1 224 ? 12.241 -4.853 -20.923 1.00 98.38 224 LYS A N 1
ATOM 1684 C CA . LYS A 1 224 ? 11.513 -6.114 -21.073 1.00 98.38 224 LYS A CA 1
ATOM 1685 C C . LYS A 1 224 ? 10.316 -6.201 -20.128 1.00 98.38 224 LYS A C 1
ATOM 1687 O O . LYS A 1 224 ? 9.246 -6.669 -20.514 1.00 98.38 224 LYS A O 1
ATOM 1692 N N . PHE A 1 225 ? 10.487 -5.736 -18.895 1.00 98.75 225 PHE A N 1
ATOM 1693 C CA . PHE A 1 225 ? 9.442 -5.754 -17.879 1.00 98.75 225 PHE A CA 1
ATOM 1694 C C . PHE A 1 225 ? 9.501 -4.503 -17.008 1.00 98.75 225 PHE A C 1
ATOM 1696 O O . PHE A 1 225 ? 10.577 -4.079 -16.584 1.00 98.75 225 PHE A O 1
ATOM 1703 N N . MET A 1 226 ? 8.339 -3.922 -16.728 1.00 98.50 226 MET A N 1
ATOM 1704 C CA . MET A 1 226 ? 8.176 -2.844 -15.765 1.00 98.50 226 MET A CA 1
ATOM 1705 C C . MET A 1 226 ? 7.102 -3.220 -14.741 1.00 98.50 226 MET A C 1
ATOM 1707 O O . MET A 1 226 ? 5.924 -3.297 -15.080 1.00 98.50 226 MET A O 1
ATOM 1711 N N . GLY A 1 227 ? 7.516 -3.429 -13.492 1.00 98.50 227 GLY A N 1
ATOM 1712 C CA . GLY A 1 227 ? 6.647 -3.742 -12.363 1.00 98.50 227 GLY A CA 1
ATOM 1713 C C . GLY A 1 227 ? 6.457 -2.538 -11.448 1.00 98.50 227 GLY A C 1
ATOM 1714 O O . GLY A 1 227 ? 7.401 -2.089 -10.802 1.00 98.50 227 GLY A O 1
ATOM 1715 N N . LEU A 1 228 ? 5.245 -1.995 -11.377 1.00 97.94 228 LEU A N 1
ATOM 1716 C CA . LEU A 1 228 ? 4.934 -0.810 -10.579 1.00 97.94 228 LEU A CA 1
ATOM 1717 C C . LEU A 1 228 ? 3.959 -1.149 -9.451 1.00 97.94 228 LEU A C 1
ATOM 1719 O O . LEU A 1 228 ? 2.903 -1.733 -9.687 1.00 97.94 228 LEU A O 1
ATOM 1723 N N . PHE A 1 229 ? 4.285 -0.722 -8.236 1.00 97.38 229 PHE A N 1
ATOM 1724 C CA . PHE A 1 229 ? 3.372 -0.703 -7.099 1.00 97.38 229 PHE A CA 1
ATOM 1725 C C . PHE A 1 229 ? 2.911 0.731 -6.849 1.00 97.38 229 PHE A C 1
ATOM 1727 O O . PHE A 1 229 ? 3.722 1.619 -6.578 1.00 97.38 229 PHE A O 1
ATOM 1734 N N . ASP A 1 230 ? 1.605 0.927 -6.942 1.00 92.69 230 ASP A N 1
ATOM 1735 C CA . ASP A 1 230 ? 0.851 2.132 -6.631 1.00 92.69 230 ASP A CA 1
ATOM 1736 C C . ASP A 1 230 ? 1.534 3.417 -7.121 1.00 92.69 230 ASP A C 1
ATOM 1738 O O . ASP A 1 230 ? 2.116 4.177 -6.339 1.00 92.69 230 ASP A O 1
ATOM 1742 N N . SER A 1 231 ? 1.529 3.628 -8.446 1.00 86.81 231 SER A N 1
ATOM 1743 C CA . SER A 1 231 ? 2.204 4.765 -9.079 1.00 86.81 231 SER A CA 1
ATOM 1744 C C . SER A 1 231 ? 1.527 6.086 -8.714 1.00 86.81 231 SER A C 1
ATOM 1746 O O . SER A 1 231 ? 0.615 6.552 -9.396 1.00 86.81 231 SER A O 1
ATOM 1748 N N . VAL A 1 232 ? 1.993 6.690 -7.619 1.00 72.81 232 VAL A N 1
ATOM 1749 C CA . VAL A 1 232 ? 1.534 7.998 -7.141 1.00 72.81 232 VAL A CA 1
ATOM 1750 C C . VAL A 1 232 ? 1.911 9.079 -8.144 1.00 72.81 232 VAL A C 1
ATOM 1752 O O . VAL A 1 232 ? 3.052 9.163 -8.604 1.00 72.81 232 VAL A O 1
ATOM 1755 N N . LEU A 1 233 ? 0.938 9.912 -8.494 1.00 57.47 233 LEU A N 1
ATOM 1756 C CA . LEU A 1 233 ? 1.087 10.888 -9.572 1.00 57.47 233 LEU A CA 1
ATOM 1757 C C . LEU A 1 233 ? 1.527 12.269 -9.069 1.00 57.47 233 LEU A C 1
ATOM 1759 O O . LEU A 1 233 ? 2.142 13.023 -9.821 1.00 57.47 233 LEU A O 1
ATOM 1763 N N . ARG A 1 234 ? 1.236 12.605 -7.804 1.00 55.47 234 ARG A N 1
ATOM 1764 C CA . ARG A 1 234 ? 1.502 13.918 -7.193 1.00 55.47 234 ARG A CA 1
ATOM 1765 C C . ARG A 1 234 ? 2.059 13.748 -5.783 1.00 55.47 234 ARG A C 1
ATOM 1767 O O . ARG A 1 234 ? 1.530 12.961 -5.018 1.00 55.47 234 ARG A O 1
ATOM 1774 N N . THR A 1 235 ? 3.088 14.511 -5.416 1.00 49.62 235 THR A N 1
ATOM 1775 C CA . THR A 1 235 ? 3.561 14.626 -4.024 1.00 49.62 235 THR A CA 1
ATOM 1776 C C . THR A 1 235 ? 3.706 16.108 -3.696 1.00 49.62 235 THR A C 1
ATOM 1778 O O . THR A 1 235 ? 4.718 16.718 -4.027 1.00 49.62 235 THR A O 1
ATOM 1781 N N . LEU A 1 236 ? 2.663 16.715 -3.134 1.00 45.59 236 LEU A N 1
ATOM 1782 C CA . LEU A 1 236 ? 2.614 18.149 -2.838 1.00 45.59 236 LEU A CA 1
ATOM 1783 C C . LEU A 1 236 ? 3.134 18.423 -1.426 1.00 45.59 236 LEU A C 1
ATOM 1785 O O . LEU A 1 236 ? 2.711 17.723 -0.509 1.00 45.59 236 LEU A O 1
ATOM 1789 N N . LEU A 1 237 ? 4.011 19.435 -1.283 1.00 42.19 237 LEU A N 1
ATOM 1790 C CA . LEU A 1 237 ? 4.115 20.385 -0.145 1.00 42.19 237 LEU A CA 1
ATOM 1791 C C . LEU A 1 237 ? 5.396 21.270 -0.187 1.00 42.19 237 LEU A C 1
ATOM 1793 O O . LEU A 1 237 ? 5.943 21.620 0.862 1.00 42.19 237 LEU A O 1
ATOM 1797 N N . HIS A 1 238 ? 5.957 21.622 -1.355 1.00 37.22 238 HIS A N 1
ATOM 1798 C CA . HIS A 1 238 ? 7.156 22.481 -1.389 1.00 37.22 238 HIS A CA 1
ATOM 1799 C C . HIS A 1 238 ? 6.858 23.890 -1.931 1.00 37.22 238 HIS A C 1
ATOM 1801 O O . HIS A 1 238 ? 6.372 24.025 -3.049 1.00 37.22 238 HIS A O 1
ATOM 1807 N N . PRO A 1 239 ? 7.258 24.962 -1.224 1.00 32.72 239 PRO A N 1
ATOM 1808 C CA . PRO A 1 239 ? 7.051 26.354 -1.647 1.00 32.72 239 PRO A CA 1
ATOM 1809 C C . PRO A 1 239 ? 8.005 26.830 -2.766 1.00 32.72 239 PRO A C 1
ATOM 1811 O O . PRO A 1 239 ? 8.213 28.029 -2.944 1.00 32.72 239 PRO A O 1
ATOM 1814 N N . VAL A 1 240 ? 8.646 25.925 -3.517 1.00 35.69 240 VAL A N 1
ATOM 1815 C CA . VAL A 1 240 ? 9.606 26.305 -4.574 1.00 35.69 240 VAL A CA 1
ATOM 1816 C C . VAL A 1 240 ? 9.022 25.923 -5.904 1.00 35.69 240 VAL A C 1
ATOM 1818 O O . VAL A 1 240 ? 8.901 24.735 -6.118 1.00 35.69 240 VAL A O 1
ATOM 1821 N N . LYS A 1 241 ? 8.795 26.893 -6.802 1.00 39.03 241 LYS A N 1
ATOM 1822 C CA . LYS A 1 241 ? 8.440 26.697 -8.220 1.00 39.03 241 LYS A CA 1
ATOM 1823 C C . LYS A 1 241 ? 9.257 25.556 -8.879 1.00 39.03 241 LYS A C 1
ATOM 1825 O O . LYS A 1 241 ? 10.311 25.811 -9.460 1.00 39.03 241 LYS A O 1
ATOM 1830 N N . HIS A 1 242 ? 8.814 24.300 -8.773 1.00 42.41 242 HIS A N 1
ATOM 1831 C CA . HIS A 1 242 ? 9.367 23.144 -9.462 1.00 42.41 242 HIS A CA 1
ATOM 1832 C C . HIS A 1 242 ? 9.268 23.342 -10.971 1.00 42.41 242 HIS A C 1
ATOM 1834 O O . HIS A 1 242 ? 8.286 23.821 -11.532 1.00 42.41 242 HIS A O 1
ATOM 1840 N N . ARG A 1 243 ? 10.368 23.017 -11.641 1.00 43.22 243 ARG A N 1
ATOM 1841 C CA . ARG A 1 243 ? 10.473 23.112 -13.092 1.00 43.22 243 ARG A CA 1
ATOM 1842 C C . ARG A 1 243 ? 9.569 22.057 -13.731 1.00 43.22 243 ARG A C 1
ATOM 1844 O O . ARG A 1 243 ? 9.503 20.940 -13.234 1.00 43.22 243 ARG A O 1
ATOM 1851 N N . ASN A 1 244 ? 8.954 22.430 -14.853 1.00 49.03 244 ASN A N 1
ATOM 1852 C CA . ASN A 1 244 ? 8.141 21.589 -15.733 1.00 49.03 244 ASN A CA 1
ATOM 1853 C C . ASN A 1 244 ? 8.657 20.131 -15.798 1.00 49.03 244 ASN A C 1
ATOM 1855 O O . ASN A 1 244 ? 9.742 19.862 -16.335 1.00 49.03 244 ASN A O 1
ATOM 1859 N N . ILE A 1 245 ? 7.858 19.203 -15.262 1.00 49.16 245 ILE A N 1
ATOM 1860 C CA . ILE A 1 245 ? 8.192 17.780 -15.192 1.00 49.16 245 ILE A CA 1
ATOM 1861 C C . ILE A 1 245 ? 7.842 16.997 -16.471 1.00 49.16 245 ILE A C 1
ATOM 1863 O O . ILE A 1 245 ? 8.288 15.860 -16.618 1.00 49.16 245 ILE A O 1
ATOM 1867 N N . GLU A 1 246 ? 7.192 17.607 -17.475 1.00 51.91 246 GLU A N 1
ATOM 1868 C CA . GLU A 1 246 ? 7.069 17.024 -18.830 1.00 51.91 246 GLU A CA 1
ATOM 1869 C C . GLU A 1 246 ? 8.426 16.693 -19.433 1.00 51.91 246 GLU A C 1
ATOM 1871 O O . GLU A 1 246 ? 8.563 15.745 -20.215 1.00 51.91 246 GLU A O 1
ATOM 1876 N N . SER A 1 247 ? 9.439 17.493 -19.083 1.00 55.03 247 SER A N 1
ATOM 1877 C CA . SER A 1 247 ? 10.809 17.288 -19.539 1.00 55.03 247 SER A CA 1
ATOM 1878 C C . SER A 1 247 ? 11.358 15.913 -19.139 1.00 55.03 247 SER A C 1
ATOM 1880 O O . SER A 1 247 ? 12.188 15.380 -19.870 1.00 55.03 247 SER A O 1
ATOM 1882 N N . PHE A 1 248 ? 10.830 15.298 -18.072 1.00 56.03 248 PHE A N 1
ATOM 1883 C CA . PHE A 1 248 ? 11.228 13.975 -17.582 1.00 56.03 248 PHE A CA 1
ATOM 1884 C C . PHE A 1 248 ? 10.483 12.794 -18.229 1.00 56.03 248 PHE A C 1
ATOM 1886 O O . PHE A 1 248 ? 10.766 11.649 -17.893 1.00 56.03 248 PHE A O 1
ATOM 1893 N N . ARG A 1 249 ? 9.563 13.038 -19.178 1.00 64.56 249 ARG A N 1
ATOM 1894 C CA . ARG A 1 249 ? 8.984 12.005 -20.070 1.00 64.56 249 ARG A CA 1
ATOM 1895 C C . ARG A 1 249 ? 8.448 10.759 -19.347 1.00 64.56 249 ARG A C 1
ATOM 1897 O O . ARG A 1 249 ? 8.845 9.639 -19.640 1.00 64.56 249 ARG A O 1
ATOM 1904 N N . MET A 1 250 ? 7.485 10.951 -18.451 1.00 70.94 250 MET A N 1
ATOM 1905 C CA . MET A 1 250 ? 6.941 9.862 -17.624 1.00 70.94 250 MET A CA 1
ATOM 1906 C C . MET A 1 250 ? 5.894 8.980 -18.330 1.00 70.94 250 MET A C 1
ATOM 1908 O O . MET A 1 250 ? 5.430 8.000 -17.744 1.00 70.94 250 MET A O 1
ATOM 1912 N N . LYS A 1 251 ? 5.491 9.318 -19.563 1.00 75.56 251 LYS A N 1
ATOM 1913 C CA . LYS A 1 251 ? 4.568 8.499 -20.364 1.00 75.56 251 LYS A CA 1
ATOM 1914 C C . LYS A 1 251 ? 5.210 7.158 -20.691 1.00 75.56 251 LYS A C 1
ATOM 1916 O O . LYS A 1 251 ? 6.377 7.140 -21.091 1.00 75.56 251 LYS A O 1
ATOM 1921 N N . LEU A 1 252 ? 4.470 6.059 -20.564 1.00 81.38 252 LEU A N 1
ATOM 1922 C CA . LEU A 1 252 ? 4.993 4.746 -20.943 1.00 81.38 252 LEU A CA 1
ATOM 1923 C C . LEU A 1 252 ? 5.076 4.647 -22.462 1.00 81.38 252 LEU A C 1
ATOM 1925 O O . LEU A 1 252 ? 4.079 4.755 -23.178 1.00 81.38 252 LEU A O 1
ATOM 1929 N N . THR A 1 253 ? 6.303 4.507 -22.953 1.00 82.19 253 THR A N 1
ATOM 1930 C CA . THR A 1 253 ? 6.601 4.565 -24.382 1.00 82.19 253 THR A CA 1
ATOM 1931 C C . THR A 1 253 ? 6.681 3.169 -24.993 1.00 82.19 253 THR A C 1
ATOM 1933 O O . THR A 1 253 ? 6.684 2.157 -24.297 1.00 82.19 253 THR A O 1
ATOM 1936 N N . SER A 1 254 ? 6.827 3.107 -26.316 1.00 82.81 254 SER A N 1
ATOM 1937 C CA . SER A 1 254 ? 7.006 1.855 -27.056 1.00 82.81 254 SER A CA 1
ATOM 1938 C C . SER A 1 254 ? 8.281 1.076 -26.709 1.00 82.81 254 SER A C 1
ATOM 1940 O O . SER A 1 254 ? 8.479 0.000 -27.264 1.00 82.81 254 SER A O 1
ATOM 1942 N N . SER A 1 255 ? 9.157 1.591 -25.834 1.00 86.81 255 SER A N 1
ATOM 1943 C CA . SER A 1 255 ? 10.336 0.861 -25.354 1.00 86.81 255 SER A CA 1
ATOM 1944 C C . SER A 1 255 ? 10.056 -0.036 -24.151 1.00 86.81 255 SER A C 1
ATOM 1946 O O . SER A 1 255 ? 11.002 -0.633 -23.653 1.00 86.81 255 SER A O 1
ATOM 1948 N N . VAL A 1 256 ? 8.815 -0.116 -23.666 1.00 94.31 256 VAL A N 1
ATOM 1949 C CA . VAL A 1 256 ? 8.406 -1.070 -22.626 1.00 94.31 256 VAL A CA 1
ATOM 1950 C C . VAL A 1 256 ? 7.622 -2.206 -23.277 1.00 94.31 256 VAL A C 1
ATOM 1952 O O . VAL A 1 256 ? 6.641 -1.949 -23.978 1.00 94.31 256 VAL A O 1
ATOM 1955 N N . ASP A 1 257 ? 8.050 -3.448 -23.053 1.00 96.94 257 ASP A N 1
ATOM 1956 C CA . ASP A 1 257 ? 7.394 -4.635 -23.617 1.00 96.94 257 ASP A CA 1
ATOM 1957 C C . ASP A 1 257 ? 6.204 -5.056 -22.760 1.00 96.94 257 ASP A C 1
ATOM 1959 O O . ASP A 1 257 ? 5.089 -5.148 -23.266 1.00 96.94 257 ASP A O 1
ATOM 1963 N N . ASN A 1 258 ? 6.443 -5.255 -21.461 1.00 98.25 258 ASN A N 1
ATOM 1964 C CA . ASN A 1 258 ? 5.448 -5.722 -20.502 1.00 98.25 258 ASN A CA 1
ATOM 1965 C C . ASN A 1 258 ? 5.357 -4.748 -19.322 1.00 98.25 258 ASN A C 1
ATOM 1967 O O . ASN A 1 258 ? 6.377 -4.398 -18.726 1.00 98.25 258 ASN A O 1
ATOM 1971 N N . LEU A 1 259 ? 4.143 -4.328 -18.976 1.00 97.88 259 LEU A N 1
ATOM 1972 C CA . LEU A 1 259 ? 3.836 -3.546 -17.782 1.00 97.88 259 LEU A CA 1
ATOM 1973 C C . LEU A 1 259 ? 2.930 -4.366 -16.864 1.00 97.88 259 LEU A C 1
ATOM 1975 O O . LEU A 1 259 ? 1.843 -4.763 -17.277 1.00 97.88 259 LEU A O 1
ATOM 1979 N N . ALA A 1 260 ? 3.326 -4.499 -15.604 1.00 98.62 260 ALA A N 1
ATOM 1980 C CA . ALA A 1 260 ? 2.455 -4.912 -14.513 1.00 98.62 260 ALA A CA 1
ATOM 1981 C C . ALA A 1 260 ? 2.319 -3.745 -13.524 1.00 98.62 260 ALA A C 1
ATOM 1983 O O . ALA A 1 260 ? 3.319 -3.229 -13.027 1.00 98.62 260 ALA A O 1
ATOM 1984 N N . HIS A 1 261 ? 1.095 -3.299 -13.246 1.00 97.94 261 HIS A N 1
ATOM 1985 C CA . HIS A 1 261 ? 0.825 -2.203 -12.314 1.00 97.94 261 HIS A CA 1
ATOM 1986 C C . HIS A 1 261 ? -0.198 -2.635 -11.259 1.00 97.94 261 HIS A C 1
ATOM 1988 O O . HIS A 1 261 ? -1.371 -2.826 -11.574 1.00 97.94 261 HIS A O 1
ATOM 1994 N N . ALA A 1 262 ? 0.247 -2.779 -10.012 1.00 98.38 262 ALA A N 1
ATOM 1995 C CA . ALA A 1 262 ? -0.615 -3.044 -8.865 1.00 98.38 262 ALA A CA 1
ATOM 1996 C C . ALA A 1 262 ? -1.049 -1.718 -8.230 1.00 98.38 262 ALA A C 1
ATOM 1998 O O . ALA A 1 262 ? -0.191 -0.933 -7.837 1.00 98.38 262 ALA A O 1
ATOM 1999 N N . ILE A 1 263 ? -2.352 -1.461 -8.121 1.00 95.75 263 ILE A N 1
ATOM 2000 C CA . ILE A 1 263 ? -2.909 -0.177 -7.665 1.00 95.75 263 ILE A CA 1
ATOM 2001 C C . ILE A 1 263 ? -3.714 -0.393 -6.383 1.00 95.75 263 ILE A C 1
ATOM 2003 O O . ILE A 1 263 ? -4.526 -1.311 -6.316 1.00 95.75 263 ILE A O 1
ATOM 2007 N N . ALA A 1 264 ? -3.527 0.451 -5.371 1.00 93.69 264 ALA A N 1
ATOM 2008 C CA . ALA A 1 264 ? -4.299 0.374 -4.133 1.00 93.69 264 ALA A CA 1
ATOM 2009 C C . ALA A 1 264 ? -5.745 0.847 -4.337 1.00 93.69 264 ALA A C 1
ATOM 2011 O O . ALA A 1 264 ? -5.999 1.965 -4.788 1.00 93.69 264 ALA A O 1
ATOM 2012 N N . LEU A 1 265 ? -6.712 0.003 -3.991 1.00 92.88 265 LEU A N 1
ATOM 2013 C CA . LEU A 1 265 ? -8.124 0.351 -4.071 1.00 92.88 265 LEU A CA 1
ATOM 2014 C C . LEU A 1 265 ? -8.525 1.260 -2.903 1.00 92.88 265 LEU A C 1
ATOM 2016 O O . LEU A 1 265 ? -9.146 2.289 -3.116 1.00 92.88 265 LEU A O 1
ATOM 2020 N N . GLY A 1 266 ? -8.138 0.936 -1.672 1.00 88.44 266 GLY A N 1
ATOM 2021 C CA . GLY A 1 266 ? -8.621 1.609 -0.461 1.00 88.44 266 GLY A CA 1
ATOM 2022 C C . GLY A 1 266 ? -7.958 2.947 -0.117 1.00 88.44 266 GLY A C 1
ATOM 2023 O O . GLY A 1 266 ? -8.295 3.534 0.904 1.00 88.44 266 GLY A O 1
ATOM 2024 N N . GLU A 1 267 ? -7.012 3.444 -0.913 1.00 84.38 267 GLU A N 1
ATOM 2025 C CA . GLU A 1 267 ? -6.312 4.699 -0.615 1.00 84.38 267 GLU A CA 1
ATOM 2026 C C . GLU A 1 267 ? -7.187 5.922 -0.936 1.00 84.38 267 GLU A C 1
ATOM 2028 O O . GLU A 1 267 ? -7.725 6.040 -2.037 1.00 84.38 267 GLU A O 1
ATOM 2033 N N . TYR A 1 268 ? -7.303 6.850 0.013 1.00 80.62 268 TYR A N 1
ATOM 2034 C CA . TYR A 1 268 ? -8.140 8.052 -0.102 1.00 80.62 268 TYR A CA 1
ATOM 2035 C C . TYR A 1 268 ? -7.376 9.357 0.149 1.00 80.62 268 TYR A C 1
ATOM 2037 O O . TYR A 1 268 ? -7.937 10.442 -0.012 1.00 80.62 268 TYR A O 1
ATOM 2045 N N . ARG A 1 269 ? -6.099 9.289 0.542 1.00 75.31 269 ARG A N 1
ATOM 2046 C CA . ARG A 1 269 ? -5.285 10.483 0.792 1.00 75.31 269 ARG A CA 1
ATOM 2047 C C . ARG A 1 269 ? -4.953 11.163 -0.522 1.00 75.31 269 ARG A C 1
ATOM 2049 O O . ARG A 1 269 ? -4.446 10.538 -1.457 1.00 75.31 269 ARG A O 1
ATOM 2056 N N . GLU A 1 270 ? -5.222 12.460 -0.595 1.00 71.44 270 GLU A N 1
ATOM 2057 C CA . GLU A 1 270 ? -5.107 13.214 -1.845 1.00 71.44 270 GLU A CA 1
ATOM 2058 C C . GLU A 1 270 ? -3.660 13.237 -2.366 1.00 71.44 270 GLU A C 1
ATOM 2060 O O . GLU A 1 270 ? -3.398 13.107 -3.561 1.00 71.44 270 GLU A O 1
ATOM 2065 N N . ILE A 1 271 ? -2.691 13.308 -1.454 1.00 68.94 271 ILE A N 1
ATOM 2066 C CA . ILE A 1 271 ? -1.258 13.281 -1.782 1.00 68.94 271 ILE A CA 1
ATOM 2067 C C . ILE A 1 271 ? -0.772 11.922 -2.308 1.00 68.94 271 ILE A C 1
ATOM 2069 O O . ILE A 1 271 ? 0.377 11.804 -2.722 1.00 68.94 271 ILE A O 1
ATOM 2073 N N . PHE A 1 272 ? -1.606 10.886 -2.238 1.00 75.50 272 PHE A N 1
ATOM 2074 C CA . PHE A 1 272 ? -1.309 9.551 -2.737 1.00 75.50 272 PHE A CA 1
ATOM 2075 C C . PHE A 1 272 ? -2.217 9.176 -3.907 1.00 75.50 272 PHE A C 1
ATOM 2077 O O . PHE A 1 272 ? -2.253 8.007 -4.250 1.00 75.50 272 PHE A O 1
ATOM 2084 N N . GLN A 1 273 ? -2.946 10.093 -4.552 1.00 76.88 273 GLN A N 1
ATOM 2085 C CA . GLN A 1 273 ? -3.795 9.726 -5.695 1.00 76.88 273 GLN A CA 1
ATOM 2086 C C . GLN A 1 273 ? -3.009 8.974 -6.789 1.00 76.88 273 GLN A C 1
ATOM 2088 O O . GLN A 1 273 ? -1.903 9.364 -7.185 1.00 76.88 273 GLN A O 1
ATOM 2093 N N . ALA A 1 274 ? -3.609 7.885 -7.273 1.00 81.50 274 ALA A N 1
ATOM 2094 C CA . ALA A 1 274 ? -3.093 7.042 -8.345 1.00 81.50 274 ALA A CA 1
ATOM 2095 C C . ALA A 1 274 ? -4.252 6.552 -9.224 1.00 81.50 274 ALA A C 1
ATOM 2097 O O . ALA A 1 274 ? -5.395 6.447 -8.773 1.00 81.50 274 ALA A O 1
ATOM 2098 N N . ALA A 1 275 ? -3.944 6.259 -10.482 1.00 83.62 275 ALA A N 1
ATOM 2099 C CA . ALA A 1 275 ? -4.880 5.743 -11.470 1.00 83.62 275 ALA A CA 1
ATOM 2100 C C . ALA A 1 275 ? -4.151 4.811 -12.441 1.00 83.62 275 ALA A C 1
ATOM 2102 O O . ALA A 1 275 ? -2.924 4.678 -12.408 1.00 83.62 275 ALA A O 1
ATOM 2103 N N . GLU A 1 276 ? -4.909 4.185 -13.336 1.00 88.69 276 GLU A N 1
ATOM 2104 C CA . GLU A 1 276 ? -4.315 3.489 -14.469 1.00 88.69 276 GLU A CA 1
ATOM 2105 C C . GLU A 1 276 ? -3.507 4.451 -15.342 1.00 88.69 276 GLU A C 1
ATOM 2107 O O . GLU A 1 276 ? -3.925 5.569 -15.644 1.00 88.69 276 GLU A O 1
ATOM 2112 N N . LEU A 1 277 ? -2.339 3.982 -15.764 1.00 84.88 277 LEU A N 1
ATOM 2113 C CA . LEU A 1 277 ? -1.437 4.704 -16.638 1.00 84.88 277 LEU A CA 1
ATOM 2114 C C . LEU A 1 277 ? -1.880 4.545 -18.089 1.00 84.88 277 LEU A C 1
ATOM 2116 O O . LEU A 1 277 ? -2.308 3.463 -18.509 1.00 84.88 277 LEU A O 1
ATOM 2120 N N . TYR A 1 278 ? -1.700 5.604 -18.872 1.00 83.06 278 TYR A N 1
ATOM 2121 C CA . TYR A 1 278 ? -1.728 5.489 -20.320 1.00 83.06 278 TYR A CA 1
ATOM 2122 C C . TYR A 1 278 ? -0.499 4.703 -20.795 1.00 83.06 278 TYR A C 1
ATOM 2124 O O . TYR A 1 278 ? 0.622 4.883 -20.312 1.00 83.06 278 TYR A O 1
ATOM 2132 N N . THR A 1 279 ? -0.718 3.795 -21.741 1.00 84.44 279 THR A N 1
ATOM 2133 C CA . THR A 1 279 ? 0.313 2.895 -22.255 1.00 84.44 279 THR A CA 1
ATOM 2134 C C . THR A 1 279 ? 0.349 2.954 -23.767 1.00 84.44 279 THR A C 1
ATOM 2136 O O . THR A 1 279 ? -0.688 3.034 -24.425 1.00 84.44 279 THR A O 1
ATOM 2139 N N . HIS A 1 280 ? 1.549 2.889 -24.340 1.00 86.19 280 HIS A N 1
ATOM 2140 C CA . HIS A 1 280 ? 1.688 2.733 -25.781 1.00 86.19 280 HIS A CA 1
ATOM 2141 C C . HIS A 1 280 ? 0.989 1.434 -26.248 1.00 86.19 280 HIS A C 1
ATOM 2143 O O . HIS A 1 280 ? 1.143 0.413 -25.580 1.00 86.19 280 HIS A O 1
ATOM 2149 N N . PRO A 1 281 ? 0.291 1.408 -27.403 1.00 87.50 281 PRO A N 1
ATOM 2150 C CA . PRO A 1 281 ? -0.447 0.221 -27.867 1.00 87.50 281 PRO A CA 1
ATOM 2151 C C . PRO A 1 281 ? 0.389 -1.052 -28.070 1.00 87.50 281 PRO A C 1
ATOM 2153 O O . PRO A 1 281 ? -0.154 -2.146 -28.138 1.00 87.50 281 PRO A O 1
ATOM 2156 N N . SER A 1 282 ? 1.711 -0.916 -28.210 1.00 89.88 282 SER A N 1
ATOM 2157 C CA . SER A 1 282 ? 2.634 -2.054 -28.340 1.00 89.88 282 SER A CA 1
ATOM 2158 C C . SER A 1 282 ? 3.097 -2.634 -27.002 1.00 89.88 282 SER A C 1
ATOM 2160 O O . SER A 1 282 ? 3.855 -3.598 -27.009 1.00 89.88 282 SER A O 1
ATOM 2162 N N . THR A 1 283 ? 2.755 -1.997 -25.884 1.00 91.88 283 THR A N 1
ATOM 2163 C CA . THR A 1 283 ? 3.107 -2.459 -24.542 1.00 91.88 283 THR A CA 1
ATOM 2164 C C . THR A 1 283 ? 1.995 -3.368 -24.043 1.00 91.88 283 THR A C 1
ATOM 2166 O O . THR A 1 283 ? 0.838 -2.955 -23.975 1.00 91.88 283 THR A O 1
ATOM 2169 N N . LEU A 1 284 ? 2.341 -4.599 -23.674 1.00 95.12 284 LEU A N 1
ATOM 2170 C CA . LEU A 1 284 ? 1.428 -5.528 -23.021 1.00 95.12 284 LEU A CA 1
ATOM 2171 C C . LEU A 1 284 ? 1.251 -5.080 -21.570 1.00 95.12 284 LEU A C 1
ATOM 2173 O O . LEU A 1 284 ? 2.151 -5.245 -20.751 1.00 95.12 284 LEU A O 1
ATOM 2177 N N . ALA A 1 285 ? 0.123 -4.439 -21.272 1.00 93.88 285 ALA A N 1
ATOM 2178 C CA . ALA A 1 285 ? -0.107 -3.787 -19.990 1.00 93.88 285 ALA A CA 1
ATOM 2179 C C . ALA A 1 285 ? -1.223 -4.457 -19.185 1.00 93.88 285 ALA A C 1
ATOM 2181 O O . ALA A 1 285 ? -2.385 -4.432 -19.585 1.00 93.88 285 ALA A O 1
ATOM 2182 N N . THR A 1 286 ? -0.873 -4.945 -17.998 1.00 96.50 286 THR A N 1
ATOM 2183 C CA . THR A 1 286 ? -1.800 -5.471 -16.995 1.00 96.50 286 THR A CA 1
ATOM 2184 C C . THR A 1 286 ? -1.815 -4.517 -15.803 1.00 96.50 286 THR A C 1
ATOM 2186 O O . THR A 1 286 ? -0.804 -4.330 -15.129 1.00 96.50 286 THR A O 1
ATOM 2189 N N . GLN A 1 287 ? -2.954 -3.875 -15.543 1.00 96.19 287 GLN A N 1
ATOM 2190 C CA . GLN A 1 287 ? -3.112 -2.923 -14.439 1.00 96.19 287 GLN A CA 1
ATOM 2191 C C . GLN A 1 287 ? -4.278 -3.381 -13.567 1.00 96.19 287 GLN A C 1
ATOM 2193 O O . GLN A 1 287 ? -5.394 -3.493 -14.068 1.00 96.19 287 GLN A O 1
ATOM 2198 N N . VAL A 1 288 ? -4.010 -3.706 -12.304 1.00 98.44 288 VAL A N 1
ATOM 2199 C CA . VAL A 1 288 ? -4.948 -4.415 -11.422 1.00 98.44 288 VAL A CA 1
ATOM 2200 C C . VAL A 1 288 ? -5.087 -3.668 -10.105 1.00 98.44 288 VAL A C 1
ATOM 2202 O O . VAL A 1 288 ? -4.095 -3.260 -9.501 1.00 98.44 288 VAL A O 1
ATOM 2205 N N . TRP A 1 289 ? -6.327 -3.517 -9.649 1.00 97.75 289 TRP A N 1
ATOM 2206 C CA . TRP A 1 289 ? -6.659 -2.899 -8.370 1.00 97.75 289 TRP A CA 1
ATOM 2207 C C . TRP A 1 289 ? -6.688 -3.945 -7.251 1.00 97.75 289 TRP A C 1
ATOM 2209 O O . TRP A 1 289 ? -7.365 -4.968 -7.360 1.00 97.75 289 TRP A O 1
ATOM 2219 N N . PHE A 1 290 ? -5.969 -3.682 -6.164 1.00 97.12 290 PHE A N 1
ATOM 2220 C CA . PHE A 1 290 ? -5.796 -4.573 -5.020 1.00 97.12 290 PHE A CA 1
ATOM 2221 C C . PHE A 1 290 ? -6.467 -4.017 -3.765 1.00 97.12 290 PHE A C 1
ATOM 2223 O O . PHE A 1 290 ? -6.564 -2.808 -3.574 1.00 97.12 290 PHE A O 1
ATOM 2230 N N . LEU A 1 291 ? -6.900 -4.932 -2.899 1.00 92.00 291 LEU A N 1
ATOM 2231 C CA . LEU A 1 291 ? -7.398 -4.644 -1.555 1.00 92.00 291 LEU A CA 1
ATOM 2232 C C . LEU A 1 291 ? -6.390 -3.806 -0.739 1.00 92.00 291 LEU A C 1
ATOM 2234 O O . LEU A 1 291 ? -5.189 -4.048 -0.818 1.00 92.00 291 LEU A O 1
ATOM 2238 N N . GLY A 1 292 ? -6.896 -2.872 0.074 1.00 89.06 292 GLY A N 1
ATOM 2239 C CA . GLY A 1 292 ? -6.101 -2.042 0.988 1.00 89.06 292 GLY A CA 1
ATOM 2240 C C . GLY A 1 292 ? -5.549 -0.748 0.371 1.00 89.06 292 GLY A C 1
ATOM 2241 O O . GLY A 1 292 ? -5.857 -0.399 -0.770 1.00 89.06 292 GLY A O 1
ATOM 2242 N N . GLY A 1 293 ? -4.780 0.002 1.163 1.00 87.50 293 GLY A N 1
ATOM 2243 C CA . GLY A 1 293 ? -4.187 1.299 0.821 1.00 87.50 293 GLY A CA 1
ATOM 2244 C C . GLY A 1 293 ? -2.757 1.217 0.275 1.00 87.50 293 GLY A C 1
ATOM 2245 O O . GLY A 1 293 ? -2.250 0.146 -0.050 1.00 87.50 293 GLY A O 1
ATOM 2246 N N . HIS A 1 294 ? -2.072 2.366 0.194 1.00 88.31 294 HIS A N 1
ATOM 2247 C CA . HIS A 1 294 ? -0.740 2.481 -0.424 1.00 88.31 294 HIS A CA 1
ATOM 2248 C C . HIS A 1 294 ? 0.288 1.467 0.118 1.00 88.31 294 HIS A C 1
ATOM 2250 O O . HIS A 1 294 ? 1.009 0.825 -0.649 1.00 88.31 294 HIS A O 1
ATOM 2256 N N . GLY A 1 295 ? 0.339 1.297 1.445 1.00 86.38 295 GLY A N 1
ATOM 2257 C CA . GLY A 1 295 ? 1.236 0.336 2.098 1.00 86.38 295 GLY A CA 1
ATOM 2258 C C . GLY A 1 295 ? 0.737 -1.114 2.054 1.00 86.38 295 GLY A C 1
ATOM 2259 O O . GLY A 1 295 ? 1.528 -2.050 2.062 1.00 86.38 295 GLY A O 1
ATOM 2260 N N . ASP A 1 296 ? -0.567 -1.328 1.910 1.00 89.88 296 ASP A N 1
ATOM 2261 C CA . ASP A 1 296 ? -1.125 -2.677 1.770 1.00 89.88 296 ASP A CA 1
ATOM 2262 C C . ASP A 1 296 ? -0.883 -3.253 0.369 1.00 89.88 296 ASP A C 1
ATOM 2264 O O . ASP A 1 296 ? -1.040 -4.447 0.165 1.00 89.88 296 ASP A O 1
ATOM 2268 N N . VAL A 1 297 ? -0.470 -2.429 -0.600 1.00 94.06 297 VAL A N 1
ATOM 2269 C CA . VAL A 1 297 ? -0.039 -2.872 -1.938 1.00 94.06 297 VAL A CA 1
ATOM 2270 C C . VAL A 1 297 ? 1.479 -2.844 -2.081 1.00 94.06 297 VAL A C 1
ATOM 2272 O O . VAL A 1 297 ? 2.075 -3.773 -2.626 1.00 94.06 297 VAL A O 1
ATOM 2275 N N . GLY A 1 298 ? 2.127 -1.783 -1.598 1.00 91.75 298 GLY A N 1
ATOM 2276 C CA . GLY A 1 298 ? 3.571 -1.611 -1.733 1.00 91.75 298 GLY A CA 1
ATOM 2277 C C . GLY A 1 298 ? 4.423 -2.175 -0.599 1.00 91.75 298 GLY A C 1
ATOM 2278 O O . GLY A 1 298 ? 5.641 -2.240 -0.749 1.00 91.75 298 GLY A O 1
ATOM 2279 N N . GLY A 1 299 ? 3.828 -2.581 0.524 1.00 87.88 299 GLY A N 1
ATOM 2280 C CA . GLY A 1 299 ? 4.527 -2.957 1.756 1.00 87.88 299 GLY A CA 1
ATOM 2281 C C . GLY A 1 299 ? 4.747 -1.764 2.695 1.00 87.88 299 GLY A C 1
ATOM 2282 O O . GLY A 1 299 ? 3.905 -0.888 2.798 1.00 87.88 299 GLY A O 1
ATOM 2283 N N . CYS A 1 300 ? 5.877 -1.723 3.404 1.00 81.38 300 CYS A N 1
ATOM 2284 C CA . CYS A 1 300 ? 6.249 -0.668 4.364 1.00 81.38 300 CYS A CA 1
ATOM 2285 C C . CYS A 1 300 ? 5.399 -0.558 5.648 1.00 81.38 300 CYS A C 1
ATOM 2287 O O . CYS A 1 300 ? 5.415 0.467 6.336 1.00 81.38 300 CYS A O 1
ATOM 2289 N N . ARG A 1 301 ? 4.706 -1.641 6.018 1.00 78.00 301 ARG A N 1
ATOM 2290 C CA . ARG A 1 301 ? 3.917 -1.775 7.253 1.00 78.00 301 ARG A CA 1
ATOM 2291 C C . ARG A 1 301 ? 4.350 -2.997 8.067 1.00 78.00 301 ARG A C 1
ATOM 2293 O O . ARG A 1 301 ? 4.891 -3.935 7.481 1.00 78.00 301 ARG A O 1
ATOM 2300 N N . PRO A 1 302 ? 4.136 -3.008 9.395 1.00 75.69 302 PRO A N 1
ATOM 2301 C CA . PRO A 1 302 ? 4.273 -4.239 10.161 1.00 75.69 302 PRO A CA 1
ATOM 2302 C C . PRO A 1 302 ? 3.134 -5.184 9.760 1.00 75.69 302 PRO A C 1
ATOM 2304 O O . PRO A 1 302 ? 2.048 -4.724 9.429 1.00 75.69 302 PRO A O 1
ATOM 2307 N N . ASN A 1 303 ? 3.390 -6.494 9.777 1.00 71.19 303 ASN A N 1
ATOM 2308 C CA . ASN A 1 303 ? 2.464 -7.514 9.269 1.00 71.19 303 ASN A CA 1
ATOM 2309 C C . ASN A 1 303 ? 2.104 -7.307 7.783 1.00 71.19 303 ASN A C 1
ATOM 2311 O O . ASN A 1 303 ? 1.021 -6.870 7.415 1.00 71.19 303 ASN A O 1
ATOM 2315 N N . THR A 1 304 ? 3.023 -7.676 6.895 1.00 80.69 304 THR A N 1
ATOM 2316 C CA . THR A 1 304 ? 2.841 -7.559 5.445 1.00 80.69 304 THR A CA 1
ATOM 2317 C C . THR A 1 304 ? 2.049 -8.667 4.719 1.00 80.69 304 THR A C 1
ATOM 2319 O O . THR A 1 304 ? 2.003 -8.563 3.493 1.00 80.69 304 THR A O 1
ATOM 2322 N N . PRO A 1 305 ? 1.403 -9.692 5.332 1.00 88.38 305 PRO A N 1
ATOM 2323 C CA . PRO A 1 305 ? 0.692 -10.721 4.568 1.00 88.38 305 PRO A CA 1
ATOM 2324 C C . PRO A 1 305 ? -0.349 -10.204 3.573 1.00 88.38 305 PRO A C 1
ATOM 2326 O O . PRO A 1 305 ? -0.483 -10.770 2.489 1.00 88.38 305 PRO A O 1
ATOM 2329 N N . LEU A 1 306 ? -1.038 -9.103 3.887 1.00 89.75 306 LEU A N 1
ATOM 2330 C CA . LEU A 1 306 ? -1.945 -8.465 2.933 1.00 89.75 306 LEU A CA 1
ATOM 2331 C C . LEU A 1 306 ? -1.169 -7.914 1.720 1.00 89.75 306 LEU A C 1
ATOM 2333 O O . LEU A 1 306 ? -1.488 -8.229 0.573 1.00 89.75 306 LEU A O 1
ATOM 2337 N N . ALA A 1 307 ? -0.058 -7.212 1.968 1.00 92.81 307 ALA A N 1
ATOM 2338 C CA . ALA A 1 307 ? 0.851 -6.719 0.930 1.00 92.81 307 ALA A CA 1
ATOM 2339 C C . ALA A 1 307 ? 1.545 -7.815 0.122 1.00 92.81 307 ALA A C 1
ATOM 2341 O O . ALA A 1 307 ? 1.956 -7.567 -1.016 1.00 92.81 307 ALA A O 1
ATOM 2342 N N . ARG A 1 308 ? 1.651 -9.037 0.652 1.00 95.00 308 ARG A N 1
ATOM 2343 C CA . ARG A 1 308 ? 2.186 -10.173 -0.103 1.00 95.00 308 ARG A CA 1
ATOM 2344 C C . ARG A 1 308 ? 1.250 -10.683 -1.187 1.00 95.00 308 ARG A C 1
ATOM 2346 O O . ARG A 1 308 ? 1.741 -11.283 -2.136 1.00 95.00 308 ARG A O 1
ATOM 2353 N N . ILE A 1 309 ? -0.038 -10.341 -1.149 1.00 97.31 309 ILE A N 1
ATOM 2354 C CA . ILE A 1 309 ? -0.952 -10.608 -2.267 1.00 97.31 309 ILE A CA 1
ATOM 2355 C C . ILE A 1 309 ? -0.472 -9.868 -3.525 1.00 97.31 309 ILE A C 1
ATOM 2357 O O . ILE A 1 309 ? -0.188 -10.496 -4.544 1.00 97.31 309 ILE A O 1
ATOM 2361 N N . ALA A 1 310 ? -0.304 -8.543 -3.439 1.00 98.00 310 ALA A N 1
ATOM 2362 C CA . ALA A 1 310 ? 0.205 -7.743 -4.554 1.00 98.00 310 ALA A CA 1
ATOM 2363 C C . ALA A 1 310 ? 1.673 -8.072 -4.875 1.00 98.00 310 ALA A C 1
ATOM 2365 O O . ALA A 1 310 ? 2.055 -8.135 -6.043 1.00 98.00 310 ALA A O 1
ATOM 2366 N N . GLY A 1 311 ? 2.499 -8.310 -3.848 1.00 97.75 311 GLY A N 1
ATOM 2367 C CA . GLY A 1 311 ? 3.910 -8.673 -4.011 1.00 97.75 311 GLY A CA 1
ATOM 2368 C C . GLY A 1 311 ? 4.107 -9.978 -4.785 1.00 97.75 311 GLY A C 1
ATOM 2369 O O . GLY A 1 311 ? 4.910 -10.031 -5.715 1.00 97.75 311 GLY A O 1
ATOM 2370 N N . GLY A 1 312 ? 3.344 -11.018 -4.449 1.00 98.12 312 GLY A N 1
ATOM 2371 C CA . GLY A 1 312 ? 3.386 -12.299 -5.145 1.00 98.12 312 GLY A CA 1
ATOM 2372 C C . GLY A 1 312 ? 2.756 -12.258 -6.534 1.00 98.12 312 GLY A C 1
ATOM 2373 O O . GLY A 1 312 ? 3.278 -12.894 -7.445 1.00 98.12 312 GLY A O 1
ATOM 2374 N N . TRP A 1 313 ? 1.703 -11.457 -6.737 1.00 98.69 313 TRP A N 1
ATOM 2375 C CA . TRP A 1 313 ? 1.183 -11.180 -8.080 1.00 98.69 313 TRP A CA 1
ATOM 2376 C C . TRP A 1 313 ? 2.243 -10.533 -8.976 1.00 98.69 313 TRP A C 1
ATOM 2378 O O . TRP A 1 313 ? 2.478 -10.997 -10.089 1.00 98.69 313 TRP A O 1
ATOM 2388 N N . MET A 1 314 ? 2.947 -9.516 -8.471 1.00 98.81 314 MET A N 1
ATOM 2389 C CA . MET A 1 314 ? 4.033 -8.871 -9.211 1.00 98.81 314 MET A CA 1
ATOM 2390 C C . MET A 1 314 ? 5.166 -9.853 -9.531 1.00 98.81 314 MET A C 1
ATOM 2392 O O . MET A 1 314 ? 5.702 -9.827 -10.636 1.00 98.81 314 MET A O 1
ATOM 2396 N N . ALA A 1 315 ? 5.525 -10.722 -8.580 1.00 98.50 315 ALA A N 1
ATOM 2397 C CA . ALA A 1 315 ? 6.521 -11.766 -8.796 1.00 98.50 315 ALA A CA 1
ATOM 2398 C C . ALA A 1 315 ? 6.089 -12.744 -9.900 1.00 98.50 315 ALA A C 1
ATOM 2400 O O . ALA A 1 315 ? 6.892 -13.051 -10.775 1.00 98.50 315 ALA A O 1
ATOM 2401 N N . ASP A 1 316 ? 4.828 -13.188 -9.907 1.00 98.50 316 ASP A N 1
ATOM 2402 C CA . ASP A 1 316 ? 4.294 -14.059 -10.959 1.00 98.50 316 ASP A CA 1
ATOM 2403 C C . ASP A 1 316 ? 4.329 -13.381 -12.338 1.00 98.50 316 ASP A C 1
ATOM 2405 O O . ASP A 1 316 ? 4.788 -13.990 -13.306 1.00 98.50 316 ASP A O 1
ATOM 2409 N N . GLU A 1 317 ? 3.897 -12.120 -12.443 1.00 98.69 317 GLU A N 1
ATOM 2410 C CA . GLU A 1 317 ? 3.951 -11.355 -13.699 1.00 98.69 317 GLU A CA 1
ATOM 2411 C C . GLU A 1 317 ? 5.391 -11.150 -14.188 1.00 98.69 317 GLU A C 1
ATOM 2413 O O . GLU A 1 317 ? 5.682 -11.319 -15.374 1.00 98.69 317 GLU A O 1
ATOM 2418 N N . ALA A 1 318 ? 6.316 -10.853 -13.275 1.00 98.56 318 ALA A N 1
ATOM 2419 C CA . ALA A 1 318 ? 7.726 -10.706 -13.602 1.00 98.56 318 ALA A CA 1
ATOM 2420 C C . ALA A 1 318 ? 8.345 -12.031 -14.072 1.00 98.56 318 ALA A C 1
ATOM 2422 O O . ALA A 1 318 ? 9.071 -12.054 -15.068 1.00 98.56 318 ALA A O 1
ATOM 2423 N N . VAL A 1 319 ? 8.047 -13.145 -13.392 1.00 98.38 319 VAL A N 1
ATOM 2424 C CA . VAL A 1 319 ? 8.545 -14.483 -13.753 1.00 98.38 319 VAL A CA 1
ATOM 2425 C C . VAL A 1 319 ? 8.046 -14.892 -15.139 1.00 98.38 319 VAL A C 1
ATOM 2427 O O . VAL A 1 319 ? 8.829 -15.409 -15.935 1.00 98.38 319 VAL A O 1
ATOM 2430 N N . LYS A 1 320 ? 6.785 -14.588 -15.487 1.00 97.62 320 LYS A N 1
ATOM 2431 C CA . LYS A 1 320 ? 6.258 -14.788 -16.853 1.00 97.62 320 LYS A CA 1
ATOM 2432 C C . LYS A 1 320 ? 7.057 -14.014 -17.909 1.00 97.62 320 LYS A C 1
ATOM 2434 O O . LYS A 1 320 ? 7.167 -14.476 -19.043 1.00 97.62 320 LYS A O 1
ATOM 2439 N N . ALA A 1 321 ? 7.622 -12.863 -17.544 1.00 97.44 321 ALA A N 1
ATOM 2440 C CA . ALA A 1 321 ? 8.450 -12.033 -18.417 1.00 97.44 321 ALA A CA 1
ATOM 2441 C C . ALA A 1 321 ? 9.949 -12.398 -18.409 1.00 97.44 321 ALA A C 1
ATOM 2443 O O . ALA A 1 321 ? 10.712 -11.765 -19.138 1.00 97.44 321 ALA A O 1
ATOM 2444 N N . GLY A 1 322 ? 10.365 -13.408 -17.632 1.00 97.62 322 GLY A N 1
ATOM 2445 C CA . GLY A 1 322 ? 11.743 -13.909 -17.574 1.00 97.62 322 GLY A CA 1
ATOM 2446 C C . GLY A 1 322 ? 12.513 -13.570 -16.293 1.00 97.62 322 GLY A C 1
ATOM 2447 O O . GLY A 1 322 ? 13.679 -13.944 -16.183 1.00 97.62 322 GLY A O 1
ATOM 2448 N N . PHE A 1 323 ? 11.902 -12.880 -15.323 1.00 98.44 323 PHE A N 1
ATOM 2449 C CA . PHE A 1 323 ? 12.534 -12.600 -14.029 1.00 98.44 323 PHE A CA 1
ATOM 2450 C C . PHE A 1 323 ? 12.819 -13.899 -13.268 1.00 98.44 323 PHE A C 1
ATOM 2452 O O . PHE A 1 323 ? 11.981 -14.800 -13.208 1.00 98.44 323 PHE A O 1
ATOM 2459 N N . LEU A 1 324 ? 14.003 -13.996 -12.670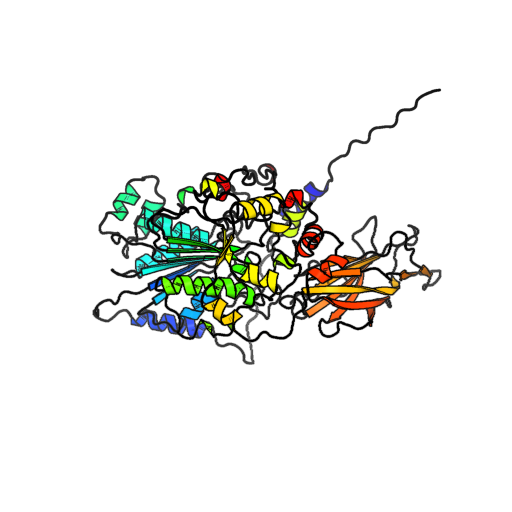 1.00 98.31 324 LEU A N 1
ATOM 2460 C CA . LEU A 1 324 ? 14.449 -15.200 -11.984 1.00 98.31 324 LEU A CA 1
ATOM 2461 C C . LEU A 1 324 ? 14.254 -15.062 -10.474 1.00 98.31 324 LEU A C 1
ATOM 2463 O O . LEU A 1 324 ? 14.687 -14.082 -9.864 1.00 98.31 324 LEU A O 1
ATOM 2467 N N . LEU A 1 325 ? 13.644 -16.087 -9.881 1.00 97.88 325 LEU A N 1
ATOM 2468 C CA . LEU A 1 325 ? 13.487 -16.279 -8.442 1.00 97.88 325 LEU A CA 1
ATOM 2469 C C . LEU A 1 325 ? 13.817 -17.737 -8.074 1.00 97.88 325 LEU A C 1
ATOM 2471 O O . LEU A 1 325 ? 13.666 -18.622 -8.923 1.00 97.88 325 LEU A O 1
ATOM 2475 N N . PRO A 1 326 ? 14.226 -18.019 -6.824 1.00 96.81 326 PRO A N 1
ATOM 2476 C CA . PRO A 1 326 ? 14.426 -19.383 -6.338 1.00 96.81 326 PRO A CA 1
ATOM 2477 C C . PRO A 1 326 ? 13.154 -20.231 -6.489 1.00 96.81 326 PRO A C 1
ATOM 2479 O O . PRO A 1 326 ? 12.071 -19.716 -6.223 1.00 96.81 326 PRO A O 1
ATOM 2482 N N . PRO A 1 327 ? 13.224 -21.522 -6.865 1.00 94.62 327 PRO A N 1
ATOM 2483 C CA . PRO A 1 327 ? 12.030 -22.330 -7.149 1.00 94.62 327 PRO A CA 1
ATOM 2484 C C . PRO A 1 327 ? 10.997 -22.394 -6.011 1.00 94.62 327 PRO A C 1
ATOM 2486 O O . PRO A 1 327 ? 9.808 -22.581 -6.263 1.00 94.62 327 PRO A O 1
ATOM 2489 N N . ASP A 1 328 ? 11.445 -22.232 -4.766 1.00 95.12 328 ASP A N 1
ATOM 2490 C CA . ASP A 1 328 ? 10.636 -22.298 -3.552 1.00 95.12 328 ASP A CA 1
ATOM 2491 C C . ASP A 1 328 ? 10.073 -20.938 -3.097 1.00 95.12 328 ASP A C 1
ATOM 2493 O O . ASP A 1 328 ? 9.374 -20.894 -2.085 1.00 95.12 328 ASP A O 1
ATOM 2497 N N . TRP A 1 329 ? 10.325 -19.839 -3.828 1.00 95.75 329 TRP A N 1
ATOM 2498 C CA . TRP A 1 329 ? 10.007 -18.469 -3.393 1.00 95.75 329 TRP A CA 1
ATOM 2499 C C . TRP A 1 329 ? 8.563 -18.291 -2.896 1.00 95.75 329 TRP A C 1
ATOM 2501 O O . TRP A 1 329 ? 8.332 -17.573 -1.927 1.00 95.75 329 TRP A O 1
ATOM 2511 N N . ARG A 1 330 ? 7.587 -18.976 -3.515 1.00 94.25 330 ARG A N 1
ATOM 2512 C CA . ARG A 1 330 ? 6.160 -18.889 -3.142 1.00 94.25 330 ARG A CA 1
ATOM 2513 C C . ARG A 1 330 ? 5.868 -19.436 -1.749 1.00 94.25 330 ARG A C 1
ATOM 2515 O O . ARG A 1 330 ? 4.947 -18.955 -1.101 1.00 94.25 330 ARG A O 1
ATOM 2522 N N . GLY A 1 331 ? 6.611 -20.457 -1.324 1.00 92.50 331 GLY A N 1
ATOM 2523 C CA . GLY A 1 331 ? 6.418 -21.135 -0.042 1.00 92.50 331 GLY A CA 1
ATOM 2524 C C . GLY A 1 331 ? 7.174 -20.487 1.115 1.00 92.50 331 GLY A C 1
ATOM 2525 O O . GLY A 1 331 ? 7.054 -20.953 2.248 1.00 92.50 331 GLY A O 1
ATOM 2526 N N . ARG A 1 332 ? 7.965 -19.440 0.851 1.00 93.38 332 ARG A N 1
ATOM 2527 C CA . ARG A 1 332 ? 8.768 -18.790 1.884 1.00 93.38 332 ARG A CA 1
ATOM 2528 C C . ARG A 1 332 ? 7.881 -18.003 2.861 1.00 93.38 332 ARG A C 1
ATOM 2530 O O . ARG A 1 332 ? 6.927 -17.358 2.418 1.00 93.38 332 ARG A O 1
ATOM 2537 N N . PRO A 1 333 ? 8.171 -18.016 4.177 1.00 91.38 333 PRO A N 1
ATOM 2538 C CA . PRO A 1 333 ? 7.343 -17.340 5.180 1.00 91.38 333 PRO A CA 1
ATOM 2539 C C . PRO A 1 333 ? 7.117 -15.850 4.901 1.00 91.38 333 PRO A C 1
ATOM 2541 O O . PRO A 1 333 ? 6.016 -15.342 5.102 1.00 91.38 333 PRO A O 1
ATOM 2544 N N . GLU A 1 334 ? 8.134 -15.155 4.392 1.00 89.75 334 GLU A N 1
ATOM 2545 C CA . GLU A 1 334 ? 8.082 -13.737 4.037 1.00 89.75 334 GLU A CA 1
ATOM 2546 C C . GLU A 1 334 ? 7.157 -13.426 2.855 1.00 89.75 334 GLU A C 1
ATOM 2548 O O . GLU A 1 334 ? 6.813 -12.259 2.674 1.00 89.75 334 GLU A O 1
ATOM 2553 N N . MET A 1 335 ? 6.751 -14.448 2.088 1.00 93.50 335 MET A N 1
ATOM 2554 C CA . MET A 1 335 ? 5.792 -14.382 0.981 1.00 93.50 335 MET A CA 1
ATOM 2555 C C . MET A 1 335 ? 4.394 -14.868 1.369 1.00 93.50 335 MET A C 1
ATOM 2557 O O . MET A 1 335 ? 3.512 -14.895 0.520 1.00 93.50 335 MET A O 1
ATOM 2561 N N . ARG A 1 336 ? 4.141 -15.229 2.632 1.00 92.56 336 ARG A N 1
ATOM 2562 C CA . ARG A 1 336 ? 2.801 -15.635 3.077 1.00 92.56 336 ARG A CA 1
ATOM 2563 C C . ARG A 1 336 ? 1.778 -14.539 2.757 1.00 92.56 336 ARG A C 1
ATOM 2565 O O . ARG A 1 336 ? 1.858 -13.453 3.320 1.00 92.56 336 ARG A O 1
ATOM 2572 N N . ALA A 1 337 ? 0.789 -14.862 1.929 1.00 93.50 337 ALA A N 1
ATOM 2573 C CA . ALA A 1 337 ? -0.344 -13.997 1.624 1.00 93.50 337 ALA A CA 1
ATOM 2574 C C . ALA A 1 337 ? -1.544 -14.291 2.540 1.00 93.50 337 ALA A C 1
ATOM 2576 O O . ALA A 1 337 ? -1.871 -15.455 2.779 1.00 93.50 337 ALA A O 1
ATOM 2577 N N . ASP A 1 338 ? -2.216 -13.248 3.031 1.00 90.94 338 ASP A N 1
ATOM 2578 C CA . ASP A 1 338 ? -3.414 -13.382 3.869 1.00 90.94 338 ASP A CA 1
ATOM 2579 C C . ASP A 1 338 ? -4.441 -12.297 3.536 1.00 90.94 338 ASP A C 1
ATOM 2581 O O . ASP A 1 338 ? -4.190 -11.108 3.719 1.00 90.94 338 ASP A O 1
ATOM 2585 N N . VAL A 1 339 ? -5.606 -12.713 3.035 1.00 91.94 339 VAL A N 1
ATOM 2586 C CA . VAL A 1 339 ? -6.703 -11.802 2.666 1.00 91.94 339 VAL A CA 1
ATOM 2587 C C . VAL A 1 339 ? -7.460 -11.275 3.878 1.00 91.94 339 VAL A C 1
ATOM 2589 O O . VAL A 1 339 ? -8.168 -10.278 3.765 1.00 91.94 339 VAL A O 1
ATOM 2592 N N . LEU A 1 340 ? -7.337 -11.943 5.029 1.00 88.62 340 LEU A N 1
ATOM 2593 C CA . LEU A 1 340 ? -7.979 -11.507 6.260 1.00 88.62 340 LEU A CA 1
ATOM 2594 C C . LEU A 1 340 ? -7.081 -10.631 7.139 1.00 88.62 340 LEU A C 1
ATOM 2596 O O . LEU A 1 340 ? -7.561 -10.135 8.153 1.00 88.62 340 LEU A O 1
ATOM 2600 N N . GLY A 1 341 ? -5.823 -10.417 6.738 1.00 84.50 341 GLY A N 1
ATOM 2601 C CA . GLY A 1 341 ? -4.911 -9.515 7.435 1.00 84.50 341 GLY A CA 1
ATOM 2602 C C . GLY A 1 341 ? -5.387 -8.059 7.425 1.00 84.50 341 GLY A C 1
ATOM 2603 O O . GLY A 1 341 ? -6.170 -7.659 6.563 1.00 84.50 341 GLY A O 1
ATOM 2604 N N . ASP A 1 342 ? -4.884 -7.285 8.383 1.00 78.38 342 ASP A N 1
ATOM 2605 C CA . ASP A 1 342 ? -5.215 -5.878 8.610 1.00 78.38 342 ASP A CA 1
ATOM 2606 C C . ASP A 1 342 ? -5.040 -5.045 7.337 1.00 78.38 342 ASP A C 1
ATOM 2608 O O . ASP A 1 342 ? -3.950 -4.999 6.758 1.00 78.38 342 ASP A O 1
ATOM 2612 N N . ALA A 1 343 ? -6.098 -4.348 6.922 1.00 77.06 343 ALA A N 1
ATOM 2613 C CA . ALA A 1 343 ? -6.009 -3.351 5.867 1.00 77.06 343 ALA A CA 1
ATOM 2614 C C . ALA A 1 343 ? -5.825 -1.974 6.502 1.00 77.06 343 ALA A C 1
ATOM 2616 O O . ALA A 1 343 ? -6.710 -1.477 7.187 1.00 77.06 343 ALA A O 1
ATOM 2617 N N . SER A 1 344 ? -4.704 -1.306 6.234 1.00 67.94 344 SER A N 1
ATOM 2618 C CA . SER A 1 344 ? -4.356 -0.035 6.886 1.00 67.94 344 SER A CA 1
ATOM 2619 C C . SER A 1 344 ? -5.346 1.116 6.649 1.00 67.94 344 SER A C 1
ATOM 2621 O O . SER A 1 344 ? -5.301 2.126 7.349 1.00 67.94 344 SER A O 1
ATOM 2623 N N . THR A 1 345 ? -6.231 0.986 5.662 1.00 54.88 345 THR A N 1
ATOM 2624 C CA . THR A 1 345 ? -7.336 1.916 5.376 1.00 54.88 345 THR A CA 1
ATOM 2625 C C . THR A 1 345 ? -8.487 1.782 6.366 1.00 54.88 345 THR A C 1
ATOM 2627 O O . THR A 1 345 ? -9.247 2.725 6.559 1.00 54.88 345 THR A O 1
ATOM 2630 N N . GLU A 1 346 ? -8.603 0.620 7.009 1.00 56.53 346 GLU A N 1
ATOM 2631 C CA . GLU A 1 346 ? -9.518 0.379 8.122 1.00 56.53 346 GLU A CA 1
ATOM 2632 C C . GLU A 1 346 ? -9.043 1.134 9.379 1.00 56.53 346 GLU A C 1
ATOM 2634 O O . GLU A 1 346 ? -9.837 1.348 10.279 1.00 56.53 346 GLU A O 1
ATOM 2639 N N . ASN A 1 347 ? -7.822 1.691 9.403 1.00 53.59 347 ASN A N 1
ATOM 2640 C CA . ASN A 1 347 ? -7.319 2.512 10.514 1.00 53.59 347 ASN A CA 1
ATOM 2641 C C . ASN A 1 347 ? -7.823 3.976 10.488 1.00 53.59 347 ASN A C 1
ATOM 2643 O O . ASN A 1 347 ? -7.397 4.822 11.286 1.00 53.59 347 ASN A O 1
ATOM 2647 N N . GLY A 1 348 ? -8.675 4.307 9.512 1.00 54.81 348 GLY A N 1
ATOM 2648 C CA . GLY A 1 348 ? -9.207 5.646 9.287 1.00 54.81 348 GLY A CA 1
ATOM 2649 C C . GLY A 1 348 ? -8.157 6.675 8.855 1.00 54.81 348 GLY A C 1
ATOM 2650 O O . GLY A 1 348 ? -6.963 6.402 8.700 1.00 54.81 348 GLY A O 1
ATOM 2651 N N . LEU A 1 349 ? -8.593 7.924 8.673 1.00 51.16 349 LEU A N 1
ATOM 2652 C CA . LEU A 1 349 ? -7.703 9.052 8.364 1.00 51.16 349 LEU A CA 1
ATOM 2653 C C . LEU A 1 349 ? -6.735 9.392 9.517 1.00 51.16 349 LEU A C 1
ATOM 2655 O O . LEU A 1 349 ? -6.006 10.355 9.374 1.00 51.16 349 LEU A O 1
ATOM 2659 N N . GLY A 1 350 ? -6.711 8.648 10.634 1.00 43.50 350 GLY A N 1
ATOM 2660 C CA . GLY A 1 350 ? -5.968 8.967 11.864 1.00 43.50 350 GLY A CA 1
ATOM 2661 C C . GLY A 1 350 ? -4.718 8.131 12.171 1.00 43.50 350 GLY A C 1
ATOM 2662 O O . GLY A 1 350 ? -3.940 8.535 13.034 1.00 43.50 350 GLY A O 1
ATOM 2663 N N . GLY A 1 351 ? -4.492 6.998 11.497 1.00 42.59 351 GLY A N 1
ATOM 2664 C CA . GLY A 1 351 ? -3.343 6.130 11.783 1.00 42.59 351 GLY A CA 1
ATOM 2665 C C . GLY A 1 351 ? -1.998 6.678 11.272 1.00 42.59 351 GLY A C 1
ATOM 2666 O O . GLY A 1 351 ? -1.957 7.483 10.345 1.00 42.59 351 GLY A O 1
ATOM 2667 N N . VAL A 1 352 ? -0.864 6.188 11.803 1.00 39.16 352 VAL A N 1
ATOM 2668 C CA . VAL A 1 352 ? 0.545 6.603 11.510 1.00 39.16 352 VAL A CA 1
ATOM 2669 C C . VAL A 1 352 ? 1.010 6.332 10.060 1.00 39.16 352 VAL A C 1
ATOM 2671 O O . VAL A 1 352 ? 2.193 6.309 9.732 1.00 39.16 352 VAL A O 1
ATOM 2674 N N . ALA A 1 353 ? 0.076 6.235 9.117 1.00 40.97 353 ALA A N 1
ATOM 2675 C CA . ALA A 1 353 ? 0.328 6.411 7.690 1.00 40.97 353 ALA A CA 1
ATOM 2676 C C . ALA A 1 353 ? 0.865 7.813 7.326 1.00 40.97 353 ALA A C 1
ATOM 2678 O O . ALA A 1 353 ? 1.202 8.066 6.169 1.00 40.97 353 ALA A O 1
ATOM 2679 N N . THR A 1 354 ? 0.905 8.747 8.274 1.00 41.91 354 THR A N 1
ATOM 2680 C CA . THR A 1 354 ? 1.099 10.174 8.025 1.00 41.91 354 THR A CA 1
ATOM 2681 C C . THR A 1 354 ? 2.416 10.676 8.594 1.00 41.91 354 THR A C 1
ATOM 2683 O O . THR A 1 354 ? 2.514 11.054 9.757 1.00 41.91 354 THR A O 1
ATOM 2686 N N . MET A 1 355 ? 3.447 10.678 7.749 1.00 38.62 355 MET A N 1
ATOM 2687 C CA . MET A 1 355 ? 4.724 11.355 8.028 1.00 38.62 355 MET A CA 1
ATOM 2688 C C . MET A 1 355 ? 4.722 12.843 7.672 1.00 38.62 355 MET A C 1
ATOM 2690 O O . MET A 1 355 ? 5.659 13.563 7.998 1.00 38.62 355 MET A O 1
ATOM 2694 N N . LEU A 1 356 ? 3.671 13.330 7.027 1.00 39.22 356 LEU A N 1
ATOM 2695 C CA . LEU A 1 356 ? 3.323 14.736 7.149 1.00 39.22 356 LEU A CA 1
ATOM 2696 C C . LEU A 1 356 ? 2.548 14.868 8.461 1.00 39.22 356 LEU A C 1
ATOM 2698 O O . LEU A 1 356 ? 1.930 13.900 8.899 1.00 39.22 356 LEU A O 1
ATOM 2702 N N . GLY A 1 357 ? 2.389 16.065 9.006 1.00 38.16 357 GLY A N 1
ATOM 2703 C CA . GLY A 1 357 ? 1.166 16.372 9.760 1.00 38.16 357 GLY A CA 1
ATOM 2704 C C . GLY A 1 357 ? -0.084 16.260 8.865 1.00 38.16 357 GLY A C 1
ATOM 2705 O O . GLY A 1 357 ? -0.924 17.138 8.900 1.00 38.16 357 GLY A O 1
ATOM 2706 N N . GLY A 1 358 ? -0.160 15.242 7.999 1.00 38.50 358 GLY A N 1
ATOM 2707 C CA . GLY A 1 358 ? -1.022 15.063 6.848 1.00 38.50 358 GLY A CA 1
ATOM 2708 C C . GLY A 1 358 ? -2.419 14.659 7.248 1.00 38.50 358 GLY A C 1
ATOM 2709 O O . GLY A 1 358 ? -3.330 15.070 6.574 1.00 38.50 358 GLY A O 1
ATOM 2710 N N . VAL A 1 359 ? -2.627 13.995 8.386 1.00 44.72 359 VAL A N 1
ATOM 2711 C CA . VAL A 1 359 ? -3.986 13.859 8.931 1.00 44.72 359 VAL A CA 1
ATOM 2712 C C . VAL A 1 359 ? -4.528 15.220 9.330 1.00 44.72 359 VAL A C 1
ATOM 2714 O O . VAL A 1 359 ? -5.652 15.547 8.995 1.00 44.72 359 VAL A O 1
ATOM 2717 N N . GLU A 1 360 ? -3.733 16.036 10.026 1.00 47.94 360 GLU A N 1
ATOM 2718 C CA . GLU A 1 360 ? -4.170 17.377 10.421 1.00 47.94 360 GLU A CA 1
ATOM 2719 C C . GLU A 1 360 ? -4.304 18.290 9.234 1.00 47.94 360 GLU A C 1
ATOM 2721 O O . GLU A 1 360 ? -5.253 19.044 9.165 1.00 47.94 360 GLU A O 1
ATOM 2726 N N . LEU A 1 361 ? -3.393 18.209 8.278 1.00 54.50 361 LEU A N 1
ATOM 2727 C CA . LEU A 1 361 ? -3.489 18.998 7.074 1.00 54.50 361 LEU A CA 1
ATOM 2728 C C . LEU A 1 361 ? -4.680 18.539 6.231 1.00 54.50 361 LEU A C 1
ATOM 2730 O O . LEU A 1 361 ? -5.448 19.379 5.795 1.00 54.50 361 LEU A O 1
ATOM 2734 N N . GLU A 1 362 ? -4.884 17.238 6.033 1.00 58.06 362 GLU A N 1
ATOM 2735 C CA . GLU A 1 362 ? -5.996 16.711 5.244 1.00 58.06 362 GLU A CA 1
ATOM 2736 C C . GLU A 1 362 ? -7.339 16.893 5.949 1.00 58.06 362 GLU A C 1
ATOM 2738 O O . GLU A 1 362 ? -8.309 17.233 5.287 1.00 58.06 362 GLU A O 1
ATOM 2743 N N . ARG A 1 363 ? -7.411 16.781 7.279 1.00 58.94 363 ARG A N 1
ATOM 2744 C CA . ARG A 1 363 ? -8.617 17.103 8.059 1.00 58.94 363 ARG A CA 1
ATOM 2745 C C . ARG A 1 363 ? -8.857 18.611 8.140 1.00 58.94 363 ARG A C 1
ATOM 2747 O O . ARG A 1 363 ? -9.969 19.059 7.869 1.00 58.94 363 ARG A O 1
ATOM 2754 N N . ALA A 1 364 ? -7.837 19.414 8.449 1.00 59.50 364 ALA A N 1
ATOM 2755 C CA . ALA A 1 364 ? -7.953 20.874 8.553 1.00 59.50 364 ALA A CA 1
ATOM 2756 C C . ALA A 1 364 ? -8.239 21.525 7.198 1.00 59.50 364 ALA A C 1
ATOM 2758 O O . ALA A 1 364 ? -9.004 22.486 7.131 1.00 59.50 364 ALA A O 1
ATOM 2759 N N . LEU A 1 365 ? -7.661 20.996 6.116 1.00 58.88 365 LEU A N 1
ATOM 2760 C CA . LEU A 1 365 ? -7.941 21.430 4.748 1.00 58.88 365 LEU A CA 1
ATOM 2761 C C . LEU A 1 365 ? -9.084 20.648 4.095 1.00 58.88 365 LEU A C 1
ATOM 2763 O O . LEU A 1 365 ? -9.478 21.018 2.999 1.00 58.88 365 LEU A O 1
ATOM 2767 N N . ARG A 1 366 ? -9.632 19.610 4.740 1.00 63.22 366 ARG A N 1
ATOM 2768 C CA . ARG A 1 366 ? -10.702 18.737 4.221 1.00 63.22 366 ARG A CA 1
ATOM 2769 C C . ARG A 1 366 ? -10.397 18.166 2.825 1.00 63.22 366 ARG A C 1
ATOM 2771 O O . ARG A 1 366 ? -11.203 18.302 1.905 1.00 63.22 366 ARG A O 1
ATOM 2778 N N . ILE A 1 367 ? -9.236 17.531 2.667 1.00 66.88 367 ILE A N 1
ATOM 2779 C CA . ILE A 1 367 ? -8.749 16.939 1.411 1.00 66.88 367 ILE A CA 1
ATOM 2780 C C . ILE A 1 367 ? -8.501 15.437 1.515 1.00 66.88 367 ILE A C 1
ATOM 2782 O O . ILE A 1 367 ? -7.396 14.973 1.772 1.00 66.88 367 ILE A O 1
ATOM 2786 N N . ALA A 1 368 ? -9.539 14.670 1.221 1.00 74.31 368 ALA A N 1
ATOM 2787 C CA . ALA A 1 368 ? -9.444 13.245 0.962 1.00 74.31 368 ALA A CA 1
ATOM 2788 C C . ALA A 1 368 ? -10.443 12.897 -0.142 1.00 74.31 368 ALA A C 1
ATOM 2790 O O . ALA A 1 368 ? -11.554 13.428 -0.147 1.00 74.31 368 ALA A O 1
ATOM 2791 N N . THR A 1 369 ? -10.043 12.017 -1.054 1.00 78.25 369 THR A N 1
ATOM 2792 C CA . THR A 1 369 ? -10.853 11.586 -2.194 1.00 78.25 369 THR A CA 1
ATOM 2793 C C . THR A 1 369 ? -10.745 10.075 -2.334 1.00 78.25 369 THR A C 1
ATOM 2795 O O . THR A 1 369 ? -9.663 9.547 -2.595 1.00 78.25 369 THR A O 1
ATOM 2798 N N . VAL A 1 370 ? -11.868 9.369 -2.206 1.00 85.31 370 VAL A N 1
ATOM 2799 C CA . VAL A 1 370 ? -11.947 7.936 -2.504 1.00 85.31 370 VAL A CA 1
ATOM 2800 C C . VAL A 1 370 ? -11.587 7.727 -3.973 1.00 85.31 370 VAL A C 1
ATOM 2802 O O . VAL A 1 370 ? -12.199 8.321 -4.864 1.00 85.31 370 VAL A O 1
ATOM 2805 N N . ARG A 1 371 ? -10.586 6.883 -4.239 1.00 87.00 371 ARG A N 1
ATOM 2806 C CA . ARG A 1 371 ? -10.190 6.546 -5.611 1.00 87.00 371 ARG A CA 1
ATOM 2807 C C . ARG A 1 371 ? -11.341 5.875 -6.348 1.00 87.00 371 ARG A C 1
ATOM 2809 O O . ARG A 1 371 ? -11.951 4.950 -5.823 1.00 87.00 371 ARG A O 1
ATOM 2816 N N . ASP A 1 372 ? -11.580 6.289 -7.585 1.00 87.44 372 ASP A N 1
ATOM 2817 C CA . ASP A 1 372 ? -12.600 5.711 -8.460 1.00 87.44 372 ASP A CA 1
ATOM 2818 C C . ASP A 1 372 ? -11.929 4.999 -9.653 1.00 87.44 372 ASP A C 1
ATOM 2820 O O . ASP A 1 372 ? -11.468 5.674 -10.577 1.00 87.44 372 ASP A O 1
ATOM 2824 N N . PRO A 1 373 ? -11.877 3.650 -9.668 1.00 91.38 373 PRO A N 1
ATOM 2825 C CA . PRO A 1 373 ? -11.321 2.875 -10.780 1.00 91.38 373 PRO A CA 1
ATOM 2826 C C . PRO A 1 373 ? -12.028 3.089 -12.122 1.00 91.38 373 PRO A C 1
ATOM 2828 O O . PRO A 1 373 ? -11.437 2.847 -13.173 1.00 91.38 373 PRO A O 1
ATOM 2831 N N . ALA A 1 374 ? -13.293 3.522 -12.116 1.00 89.00 374 ALA A N 1
ATOM 2832 C CA . ALA A 1 374 ? -14.030 3.826 -13.338 1.00 89.00 374 ALA A CA 1
ATOM 2833 C C . ALA A 1 374 ? -13.631 5.186 -13.933 1.00 89.00 374 ALA A C 1
ATOM 2835 O O . ALA A 1 374 ? -13.871 5.451 -15.118 1.00 89.00 374 ALA A O 1
ATOM 2836 N N . ARG A 1 375 ? -13.006 6.052 -13.129 1.00 82.31 375 ARG A N 1
ATOM 2837 C CA . ARG A 1 375 ? -12.605 7.395 -13.534 1.00 82.31 375 ARG A CA 1
ATOM 2838 C C . ARG A 1 375 ? -11.539 7.323 -14.629 1.00 82.31 375 ARG A C 1
ATOM 2840 O O . ARG A 1 375 ? -10.628 6.505 -14.596 1.00 82.31 375 ARG A O 1
ATOM 2847 N N . CYS A 1 376 ? -11.649 8.202 -15.623 1.00 77.38 376 CYS A N 1
ATOM 2848 C CA . CYS A 1 376 ? -10.661 8.400 -16.694 1.00 77.38 376 CYS A CA 1
ATOM 2849 C C . CYS A 1 376 ? -10.452 7.251 -17.683 1.00 77.38 376 CYS A C 1
ATOM 2851 O O . CYS A 1 376 ? -9.791 7.451 -18.701 1.00 77.38 376 CYS A O 1
ATOM 2853 N N . ARG A 1 377 ? -11.090 6.092 -17.481 1.00 85.31 377 ARG A N 1
ATOM 2854 C CA . ARG A 1 377 ? -11.014 4.962 -18.418 1.00 85.31 377 ARG A CA 1
ATOM 2855 C C . ARG A 1 377 ? -11.431 5.340 -19.838 1.00 85.31 377 ARG A C 1
ATOM 2857 O O . ARG A 1 377 ? -10.810 4.889 -20.791 1.00 85.31 377 ARG A O 1
ATOM 2864 N N . ALA A 1 378 ? -12.425 6.215 -20.000 1.00 80.50 378 ALA A N 1
ATOM 2865 C CA . ALA A 1 378 ? -12.825 6.689 -21.325 1.00 80.50 378 ALA A CA 1
ATOM 2866 C C . ALA A 1 378 ? -11.722 7.482 -22.046 1.00 80.50 378 ALA A C 1
ATOM 2868 O O . ALA A 1 378 ? -11.505 7.266 -23.235 1.00 80.50 378 ALA A O 1
ATOM 2869 N N . GLU A 1 379 ? -10.996 8.342 -21.330 1.00 77.12 379 GLU A N 1
ATOM 2870 C CA . GLU A 1 379 ? -9.871 9.113 -21.881 1.00 77.12 379 GLU A CA 1
ATOM 2871 C C . GLU A 1 379 ? -8.635 8.242 -22.131 1.00 77.12 379 GLU A C 1
ATOM 2873 O O . GLU A 1 379 ? -7.867 8.507 -23.051 1.00 77.12 379 GLU A O 1
ATOM 2878 N N . LEU A 1 380 ? -8.494 7.151 -21.376 1.00 78.88 380 LEU A N 1
ATOM 2879 C CA . LEU A 1 380 ? -7.490 6.110 -21.603 1.00 78.88 380 LEU A CA 1
ATOM 2880 C C . LEU A 1 380 ? -7.816 5.191 -22.795 1.00 78.88 380 LEU A C 1
ATOM 2882 O O . LEU A 1 380 ? -7.037 4.290 -23.088 1.00 78.88 380 LEU A O 1
ATOM 2886 N N . GLY A 1 381 ? -8.959 5.376 -23.468 1.00 82.62 381 GLY A N 1
ATOM 2887 C CA . GLY A 1 381 ? -9.413 4.486 -24.543 1.00 82.62 381 GLY A CA 1
ATOM 2888 C C . GLY A 1 381 ? -9.995 3.151 -24.058 1.00 82.62 381 GLY A C 1
ATOM 2889 O O . GLY A 1 381 ? -10.268 2.281 -24.873 1.00 82.62 381 GLY A O 1
ATOM 2890 N N . LYS A 1 382 ? -10.243 3.015 -22.751 1.00 85.81 382 LYS A N 1
ATOM 2891 C CA . LYS A 1 382 ? -10.671 1.795 -22.045 1.00 85.81 382 LYS A CA 1
ATOM 2892 C C . LYS A 1 382 ? -12.138 1.820 -21.592 1.00 85.81 382 LYS A C 1
ATOM 2894 O O . LYS A 1 382 ? -12.507 1.147 -20.632 1.00 85.81 382 LYS A O 1
ATOM 2899 N N . LYS A 1 383 ? -12.994 2.633 -22.227 1.00 83.19 383 LYS A N 1
ATOM 2900 C CA . LYS A 1 383 ? -14.412 2.795 -21.820 1.00 83.19 383 LYS A CA 1
ATOM 2901 C C . LYS A 1 383 ? -15.224 1.492 -21.848 1.00 83.19 383 LYS A C 1
ATOM 2903 O O . LYS A 1 383 ? -16.161 1.368 -21.069 1.00 83.19 383 LYS A O 1
ATOM 2908 N N . ASP A 1 384 ? -14.862 0.568 -22.737 1.00 86.25 384 ASP A N 1
ATOM 2909 C CA . ASP A 1 384 ? -15.566 -0.702 -22.960 1.00 86.25 384 ASP A CA 1
ATOM 2910 C C . ASP A 1 384 ? -14.804 -1.895 -22.345 1.00 86.25 384 ASP A C 1
ATOM 2912 O O . ASP A 1 384 ? -15.267 -3.032 -22.395 1.00 86.25 384 ASP A O 1
ATOM 2916 N N . GLU A 1 385 ? -13.625 -1.647 -21.766 1.00 92.88 385 GLU A N 1
ATOM 2917 C CA . GLU A 1 385 ? -12.833 -2.656 -21.068 1.00 92.88 385 GLU A CA 1
ATOM 2918 C C . GLU A 1 385 ? -13.252 -2.712 -19.602 1.00 92.88 385 GLU A C 1
ATOM 2920 O O . GLU A 1 385 ? -13.320 -1.678 -18.927 1.00 92.88 385 GLU A O 1
ATOM 2925 N N . LYS A 1 386 ? -13.451 -3.923 -19.085 1.00 96.12 386 LYS A N 1
ATOM 2926 C CA . LYS A 1 386 ? -13.766 -4.135 -17.674 1.00 96.12 386 LYS A CA 1
ATOM 2927 C C . LYS A 1 386 ? -12.620 -3.703 -16.760 1.00 96.12 386 LYS A C 1
ATOM 2929 O O . LYS A 1 386 ? -11.447 -3.733 -17.134 1.00 96.12 386 LYS A O 1
ATOM 2934 N N . ILE A 1 387 ? -12.975 -3.309 -15.542 1.00 96.62 387 ILE A N 1
ATOM 2935 C CA . ILE A 1 387 ? -12.018 -2.985 -14.483 1.00 96.62 387 ILE A CA 1
ATOM 2936 C C . ILE A 1 387 ? -11.436 -4.293 -13.950 1.00 96.62 387 ILE A C 1
ATOM 2938 O O . ILE A 1 387 ? -12.188 -5.187 -13.561 1.00 96.62 387 ILE A O 1
ATOM 2942 N N . LEU A 1 388 ? -10.109 -4.393 -13.899 1.00 97.88 388 LEU A N 1
ATOM 2943 C CA . LEU A 1 388 ? -9.442 -5.541 -13.296 1.00 97.88 388 LEU A CA 1
ATOM 2944 C C . LEU A 1 388 ? -9.286 -5.305 -11.796 1.00 97.88 388 LEU A C 1
ATOM 2946 O O . LEU A 1 388 ? -8.508 -4.452 -11.367 1.00 97.88 388 LEU A O 1
ATOM 2950 N N . LEU A 1 389 ? -10.018 -6.075 -11.001 1.00 98.25 389 LEU A N 1
ATOM 2951 C CA . LEU A 1 389 ? -9.812 -6.160 -9.560 1.00 98.25 389 LEU A CA 1
ATOM 2952 C C . LEU A 1 389 ? -9.159 -7.493 -9.231 1.00 98.25 389 LEU A C 1
ATOM 2954 O O . LEU A 1 389 ? -9.469 -8.517 -9.832 1.00 98.25 389 LEU A O 1
ATOM 2958 N N . HIS A 1 390 ? -8.253 -7.504 -8.267 1.00 98.56 390 HIS A N 1
ATOM 2959 C CA . HIS A 1 390 ? -7.668 -8.754 -7.823 1.00 98.56 390 HIS A CA 1
ATOM 2960 C C . HIS A 1 390 ? -8.704 -9.599 -7.060 1.00 98.56 390 HIS A C 1
ATOM 2962 O O . HIS A 1 390 ? -9.541 -9.072 -6.321 1.00 98.56 390 HIS A O 1
ATOM 2968 N N . GLN A 1 391 ? -8.625 -10.924 -7.197 1.00 98.19 391 GLN A N 1
ATOM 2969 C CA . GLN A 1 391 ? -9.520 -11.904 -6.575 1.00 98.19 391 GLN A CA 1
ATOM 2970 C C . GLN A 1 391 ? -9.594 -11.751 -5.050 1.00 98.19 391 GLN A C 1
ATOM 2972 O O . GLN A 1 391 ? -10.622 -12.058 -4.455 1.00 98.19 391 GLN A O 1
ATOM 2977 N N . SER A 1 392 ? -8.551 -11.203 -4.423 1.00 96.38 392 SER A N 1
ATOM 2978 C CA . SER A 1 392 ? -8.544 -10.897 -2.990 1.00 96.38 392 SER A CA 1
ATOM 2979 C C . SER A 1 392 ? -9.638 -9.926 -2.551 1.00 96.38 392 SER A C 1
ATOM 2981 O O . SER A 1 392 ? -10.100 -10.026 -1.421 1.00 96.38 392 SER A O 1
ATOM 2983 N N . VAL A 1 393 ? -10.097 -9.018 -3.419 1.00 96.25 393 VAL A N 1
ATOM 2984 C CA . VAL A 1 393 ? -11.213 -8.117 -3.089 1.00 96.25 393 VAL A CA 1
ATOM 2985 C C . VAL A 1 393 ? -12.508 -8.912 -2.967 1.00 96.25 393 VAL A C 1
ATOM 2987 O O . VAL A 1 393 ? -13.218 -8.781 -1.974 1.00 96.25 393 VAL A O 1
ATOM 2990 N N . LYS A 1 394 ? -12.789 -9.785 -3.943 1.00 96.44 394 LYS A N 1
ATOM 2991 C CA . LYS A 1 394 ? -13.970 -10.653 -3.904 1.00 96.44 394 LYS A CA 1
ATOM 2992 C C . LYS A 1 394 ? -13.898 -11.633 -2.735 1.00 96.44 394 LYS A C 1
ATOM 2994 O O . LYS A 1 394 ? -14.880 -11.799 -2.024 1.00 96.44 394 LYS A O 1
ATOM 2999 N N . ASP A 1 395 ? -12.740 -12.247 -2.518 1.00 95.88 395 ASP A N 1
ATOM 3000 C CA . ASP A 1 395 ? -12.556 -13.177 -1.410 1.00 95.88 395 ASP A CA 1
ATOM 3001 C C . ASP A 1 395 ? -12.738 -12.464 -0.057 1.00 95.88 395 ASP A C 1
ATOM 3003 O O . ASP A 1 395 ? -13.405 -13.009 0.811 1.00 95.88 395 ASP A O 1
ATOM 3007 N N . ARG A 1 396 ? -12.258 -11.226 0.139 1.00 93.44 396 ARG A N 1
ATOM 3008 C CA . ARG A 1 396 ? -12.549 -10.461 1.371 1.00 93.44 396 ARG A CA 1
ATOM 3009 C C . ARG A 1 396 ? -14.054 -10.252 1.566 1.00 93.44 396 ARG A C 1
ATOM 3011 O O . ARG A 1 396 ? -14.535 -10.488 2.669 1.00 93.44 396 ARG A O 1
ATOM 3018 N N . MET A 1 397 ? -14.796 -9.898 0.511 1.00 93.69 397 MET A N 1
ATOM 3019 C CA . MET A 1 397 ? -16.263 -9.755 0.568 1.00 93.69 397 MET A CA 1
ATOM 3020 C C . MET A 1 397 ? -16.976 -11.070 0.918 1.00 93.69 397 MET A C 1
ATOM 3022 O O . MET A 1 397 ? -17.948 -11.065 1.667 1.00 93.69 397 MET A O 1
ATOM 3026 N N . ASP A 1 398 ? -16.507 -12.198 0.379 1.00 94.19 398 ASP A N 1
ATOM 3027 C CA . ASP A 1 398 ? -17.113 -13.511 0.626 1.00 94.19 398 ASP A CA 1
ATOM 3028 C C . ASP A 1 398 ? -16.815 -14.030 2.048 1.00 94.19 398 ASP A C 1
ATOM 3030 O O . ASP A 1 398 ? -17.599 -14.796 2.610 1.00 94.19 398 ASP A O 1
ATOM 3034 N N . LEU A 1 399 ? -15.667 -13.653 2.620 1.00 92.56 399 LEU A N 1
ATOM 3035 C CA . LEU A 1 399 ? -15.162 -14.186 3.891 1.00 92.56 399 LEU A CA 1
ATOM 3036 C C . LEU A 1 399 ? -15.442 -13.311 5.101 1.00 92.56 399 LEU A C 1
ATOM 3038 O O . LEU A 1 399 ? -15.486 -13.832 6.213 1.00 92.56 399 LEU A O 1
ATOM 3042 N N . ASN A 1 400 ? -15.630 -12.016 4.884 1.00 92.25 400 ASN A N 1
ATOM 3043 C CA . ASN A 1 400 ? -16.101 -11.078 5.884 1.00 92.25 400 ASN A CA 1
ATOM 3044 C C . ASN A 1 400 ? -17.474 -10.543 5.431 1.00 92.25 400 ASN A C 1
ATOM 3046 O O . ASN A 1 400 ? -17.538 -9.532 4.728 1.00 92.25 400 ASN A O 1
ATOM 3050 N N . PRO A 1 401 ? -18.582 -11.236 5.765 1.00 92.75 401 PRO A N 1
ATOM 3051 C CA . PRO A 1 401 ? -19.922 -10.789 5.404 1.00 92.75 401 PRO A CA 1
ATOM 3052 C C . PRO A 1 401 ? -20.163 -9.333 5.811 1.00 92.75 401 PRO A C 1
ATOM 3054 O O . PRO A 1 401 ? -19.825 -8.940 6.921 1.00 92.75 401 PRO A O 1
ATOM 3057 N N . GLY A 1 402 ? -20.776 -8.545 4.925 1.00 91.06 402 GLY A N 1
ATOM 3058 C CA . GLY A 1 402 ? -21.025 -7.111 5.140 1.00 91.06 402 GLY A CA 1
ATOM 3059 C C . GLY A 1 402 ? -19.871 -6.202 4.706 1.00 91.06 402 GLY A C 1
ATOM 3060 O O . GLY A 1 402 ? -20.107 -5.031 4.417 1.00 91.06 402 GLY A O 1
ATOM 3061 N N . TRP A 1 403 ? -18.652 -6.732 4.562 1.00 92.06 403 TRP A N 1
ATOM 3062 C CA . TRP A 1 403 ? -17.512 -5.941 4.113 1.00 92.06 403 TRP A CA 1
ATOM 3063 C C . TRP A 1 403 ? -17.665 -5.543 2.645 1.00 92.06 403 TRP A C 1
ATOM 3065 O O . TRP A 1 403 ? -17.983 -6.363 1.775 1.00 92.06 403 TRP A O 1
ATOM 3075 N N . VAL A 1 404 ? -17.380 -4.275 2.355 1.00 91.69 404 VAL A N 1
ATOM 3076 C CA . VAL A 1 404 ? -17.304 -3.744 0.993 1.00 91.69 404 VAL A CA 1
ATOM 3077 C C . VAL A 1 404 ? -16.086 -2.835 0.848 1.00 91.69 404 VAL A C 1
ATOM 3079 O O . VAL A 1 404 ? -15.699 -2.164 1.806 1.00 91.69 404 VAL A O 1
ATOM 3082 N N . PRO A 1 405 ? -15.494 -2.743 -0.355 1.00 91.31 405 PRO A N 1
ATOM 3083 C CA . PRO A 1 405 ? -14.473 -1.737 -0.610 1.00 91.31 405 PRO A CA 1
ATOM 3084 C C . PRO A 1 405 ? -15.070 -0.325 -0.507 1.00 91.31 405 PRO A C 1
ATOM 3086 O O . PRO A 1 405 ? -16.213 -0.093 -0.901 1.00 91.31 405 PRO A O 1
ATOM 3089 N N . VAL A 1 406 ? -14.282 0.644 -0.035 1.00 88.06 406 VAL A N 1
ATOM 3090 C CA . VAL A 1 406 ? -14.730 2.027 0.244 1.00 88.06 406 VAL A CA 1
ATOM 3091 C C . VAL A 1 406 ? -15.360 2.750 -0.956 1.00 88.06 406 VAL A C 1
ATOM 3093 O O . VAL A 1 406 ? -16.166 3.658 -0.787 1.00 88.06 406 VAL A O 1
ATOM 3096 N N . GLN A 1 407 ? -15.081 2.316 -2.186 1.00 90.88 407 GLN A N 1
ATOM 3097 C CA . GLN A 1 407 ? -15.740 2.790 -3.408 1.00 90.88 407 GLN A CA 1
ATOM 3098 C C . GLN A 1 407 ? -17.251 2.556 -3.389 1.00 90.88 407 GLN A C 1
ATOM 3100 O O . GLN A 1 407 ? -17.998 3.336 -3.974 1.00 90.88 407 GLN A O 1
ATOM 3105 N N . TRP A 1 408 ? -17.719 1.506 -2.710 1.00 91.38 408 TRP A N 1
ATOM 3106 C CA . TRP A 1 408 ? -19.140 1.179 -2.614 1.00 91.38 408 TRP A CA 1
ATOM 3107 C C . TRP A 1 408 ? -19.872 2.127 -1.667 1.00 91.38 408 TRP A C 1
ATOM 3109 O O . TRP A 1 408 ? -21.090 2.255 -1.773 1.00 91.38 408 TRP A O 1
ATOM 3119 N N . CYS A 1 409 ? -19.134 2.861 -0.831 1.00 89.12 409 CYS A N 1
ATOM 3120 C CA . CYS A 1 409 ? -19.662 3.977 -0.057 1.00 89.12 409 CYS A CA 1
ATOM 3121 C C . CYS A 1 409 ? -20.021 5.176 -0.948 1.00 89.12 409 CYS A C 1
ATOM 3123 O O . CYS A 1 409 ? -20.831 6.012 -0.552 1.00 89.12 409 CYS A O 1
ATOM 3125 N N . CYS A 1 410 ? -19.461 5.249 -2.161 1.00 90.50 410 CYS A N 1
ATOM 3126 C CA . CYS A 1 410 ? -19.682 6.319 -3.125 1.00 90.50 410 CYS A CA 1
ATOM 3127 C C . CYS A 1 410 ? -20.645 5.875 -4.227 1.00 90.50 410 CYS A C 1
ATOM 3129 O O . CYS A 1 410 ? -20.282 5.130 -5.138 1.00 90.50 410 CYS A O 1
ATOM 3131 N N . LYS A 1 411 ? -21.888 6.366 -4.177 1.00 90.00 411 LYS A N 1
ATOM 3132 C CA . LYS A 1 411 ? -22.968 5.944 -5.085 1.00 90.00 411 LYS A CA 1
ATOM 3133 C C . LYS A 1 411 ? -22.597 6.086 -6.563 1.00 90.00 411 LYS A C 1
ATOM 3135 O O . LYS A 1 411 ? -22.889 5.188 -7.356 1.00 90.00 411 LYS A O 1
ATOM 3140 N N . GLU A 1 412 ? -21.979 7.199 -6.947 1.00 87.56 412 GLU A N 1
ATOM 3141 C CA . GLU A 1 412 ? -21.579 7.479 -8.326 1.00 87.56 412 GLU A CA 1
ATOM 3142 C C . GLU A 1 412 ? -20.451 6.556 -8.791 1.00 87.56 412 GLU A C 1
ATOM 3144 O O . GLU A 1 412 ? -20.575 5.975 -9.872 1.00 87.56 412 GLU A O 1
ATOM 3149 N N . ALA A 1 413 ? -19.413 6.377 -7.966 1.00 89.25 413 ALA A N 1
ATOM 3150 C CA . ALA A 1 413 ? -18.290 5.483 -8.253 1.00 89.25 413 ALA A CA 1
ATOM 3151 C C . ALA A 1 413 ? -18.783 4.039 -8.388 1.00 89.25 413 ALA A C 1
ATOM 3153 O O . ALA A 1 413 ? -18.591 3.419 -9.432 1.00 89.25 413 ALA A O 1
ATOM 3154 N N . LYS A 1 414 ? -19.554 3.547 -7.408 1.00 91.88 414 LYS A N 1
ATOM 3155 C CA . LYS A 1 414 ? -20.195 2.228 -7.465 1.00 91.88 414 LYS A CA 1
ATOM 3156 C C . LYS A 1 414 ? -20.998 2.048 -8.751 1.00 91.88 414 LYS A C 1
ATOM 3158 O O . LYS A 1 414 ? -20.811 1.077 -9.475 1.00 91.88 414 LYS A O 1
ATOM 3163 N N . SER A 1 415 ? -21.864 3.009 -9.074 1.00 91.81 415 SER A N 1
ATOM 3164 C CA . SER A 1 415 ? -22.692 2.937 -10.282 1.00 91.81 415 SER A CA 1
ATOM 3165 C C . SER A 1 415 ? -21.851 2.939 -11.561 1.00 91.81 415 SER A C 1
ATOM 3167 O O . SER A 1 415 ? -22.248 2.337 -12.555 1.00 91.81 415 SER A O 1
ATOM 3169 N N . ALA A 1 416 ? -20.723 3.652 -11.586 1.00 89.62 416 ALA A N 1
ATOM 3170 C CA . ALA A 1 416 ? -19.811 3.670 -12.724 1.00 89.62 416 ALA A CA 1
ATOM 3171 C C . ALA A 1 416 ? -19.068 2.339 -12.877 1.00 89.62 416 ALA A C 1
ATOM 3173 O O . ALA A 1 416 ? -19.027 1.800 -13.983 1.00 89.62 416 ALA A O 1
ATOM 3174 N N . MET A 1 417 ? -18.570 1.780 -11.775 1.00 93.00 417 MET A N 1
ATOM 3175 C CA . MET A 1 417 ? -17.935 0.465 -11.746 1.00 93.00 417 MET A CA 1
ATOM 3176 C C . MET A 1 417 ? -18.907 -0.642 -12.173 1.00 93.00 417 MET A C 1
ATOM 3178 O O . MET A 1 417 ? -18.553 -1.460 -13.018 1.00 93.00 417 MET A O 1
ATOM 3182 N N . ASP A 1 418 ? -20.153 -0.613 -11.688 1.00 93.25 418 ASP A N 1
ATOM 3183 C CA . ASP A 1 418 ? -21.205 -1.562 -12.081 1.00 93.25 418 ASP A CA 1
ATOM 3184 C C . ASP A 1 418 ? -21.512 -1.491 -13.590 1.00 93.25 418 ASP A C 1
ATOM 3186 O O . ASP A 1 418 ? -21.733 -2.518 -14.229 1.00 93.25 418 ASP A O 1
ATOM 3190 N N . ARG A 1 419 ? -21.514 -0.284 -14.181 1.00 92.50 419 ARG A N 1
ATOM 3191 C CA . ARG A 1 419 ? -21.760 -0.092 -15.624 1.00 92.50 419 ARG A CA 1
ATOM 3192 C C . ARG A 1 419 ? -20.615 -0.593 -16.501 1.00 92.50 419 ARG A C 1
ATOM 3194 O O . ARG A 1 419 ? -20.887 -1.158 -17.554 1.00 92.50 419 ARG A O 1
ATOM 3201 N N . ILE A 1 420 ? -19.367 -0.334 -16.108 1.00 93.25 420 ILE A N 1
ATOM 3202 C CA . ILE A 1 420 ? -18.177 -0.782 -16.854 1.00 93.25 420 ILE A CA 1
ATOM 3203 C C . ILE A 1 420 ? -17.987 -2.296 -16.697 1.00 93.25 420 ILE A C 1
ATOM 3205 O O . ILE A 1 420 ? -17.562 -2.979 -17.627 1.00 93.25 420 ILE A O 1
ATOM 3209 N N . GLY A 1 421 ? -18.349 -2.829 -15.532 1.00 95.62 421 GLY A N 1
ATOM 3210 C CA . GLY A 1 421 ? -18.138 -4.219 -15.175 1.00 95.62 421 GLY A CA 1
ATOM 3211 C C . GLY A 1 421 ? -16.740 -4.463 -14.613 1.00 95.62 421 GLY A C 1
ATOM 3212 O O . GLY A 1 421 ? -15.779 -3.740 -14.883 1.00 95.62 421 GLY A O 1
ATOM 3213 N N . ILE A 1 422 ? -16.650 -5.517 -13.809 1.00 96.69 422 ILE A N 1
ATOM 3214 C CA . ILE A 1 422 ? -15.447 -5.922 -13.089 1.00 96.69 422 ILE A CA 1
ATOM 3215 C C . ILE A 1 422 ? -15.093 -7.340 -13.516 1.00 96.69 422 ILE A C 1
ATOM 3217 O O . ILE A 1 422 ? -15.962 -8.213 -13.511 1.00 96.69 422 ILE A O 1
ATOM 3221 N N . ASP A 1 423 ? -13.822 -7.563 -13.836 1.00 97.88 423 ASP A N 1
ATOM 3222 C CA . ASP A 1 423 ? -13.243 -8.899 -13.913 1.00 97.88 423 ASP A CA 1
ATOM 3223 C C . ASP A 1 423 ? -12.319 -9.106 -12.714 1.00 97.88 423 ASP A C 1
ATOM 3225 O O . ASP A 1 423 ? -11.374 -8.344 -12.490 1.00 97.88 423 ASP A O 1
ATOM 3229 N N . PHE A 1 424 ? -12.614 -10.148 -11.935 1.00 98.06 424 PHE A N 1
ATOM 3230 C CA . PHE A 1 424 ? -11.757 -10.569 -10.838 1.00 98.06 424 PHE A CA 1
ATOM 3231 C C . PHE A 1 424 ? -10.650 -11.474 -11.375 1.00 98.06 424 PHE A C 1
ATOM 3233 O O . PHE A 1 424 ? -10.928 -12.534 -11.936 1.00 98.06 424 PHE A O 1
ATOM 3240 N N . VAL A 1 425 ? -9.400 -11.042 -11.219 1.00 98.25 425 VAL A N 1
ATOM 3241 C CA . VAL A 1 425 ? -8.210 -11.751 -11.710 1.00 98.25 425 VAL A CA 1
ATOM 3242 C C . VAL A 1 425 ? -7.387 -12.300 -10.553 1.00 98.25 425 VAL A C 1
ATOM 3244 O O . VAL A 1 425 ? -7.312 -11.686 -9.492 1.00 98.25 425 VAL A O 1
ATOM 3247 N N . SER A 1 426 ? -6.751 -13.451 -10.752 1.00 97.62 426 SER A N 1
ATOM 3248 C CA . SER A 1 426 ? -5.871 -14.068 -9.757 1.00 97.62 426 SER A CA 1
ATOM 3249 C C . SER A 1 426 ? -4.536 -14.493 -10.367 1.00 97.62 426 SER A C 1
ATOM 3251 O O . SER A 1 426 ? -4.246 -14.189 -11.526 1.00 97.62 426 SER A O 1
ATOM 3253 N N . ASN A 1 427 ? -3.709 -15.154 -9.564 1.00 97.62 427 ASN A N 1
ATOM 3254 C CA . ASN A 1 427 ? -2.373 -15.609 -9.910 1.00 97.62 427 ASN A CA 1
ATOM 3255 C C . ASN A 1 427 ? -1.970 -16.806 -9.041 1.00 97.62 427 ASN A C 1
ATOM 3257 O O . ASN A 1 427 ? -2.452 -16.956 -7.917 1.00 97.62 427 ASN A O 1
ATOM 3261 N N . ASP A 1 428 ? -1.028 -17.601 -9.547 1.00 97.38 428 ASP A N 1
ATOM 3262 C CA . ASP A 1 428 ? -0.584 -18.860 -8.942 1.00 97.38 428 ASP A CA 1
ATOM 3263 C C . ASP A 1 428 ? -0.168 -18.711 -7.473 1.00 97.38 428 ASP A C 1
ATOM 3265 O O . ASP A 1 428 ? -0.490 -19.564 -6.644 1.00 97.38 428 ASP A O 1
ATOM 3269 N N . HIS A 1 429 ? 0.536 -17.630 -7.123 1.00 97.38 429 HIS A N 1
ATOM 3270 C CA . HIS A 1 429 ? 0.938 -17.387 -5.741 1.00 97.38 429 HIS A CA 1
ATOM 3271 C C . HIS A 1 429 ? -0.265 -17.193 -4.806 1.00 97.38 429 HIS A C 1
ATOM 3273 O O . HIS A 1 429 ? -0.306 -17.795 -3.730 1.00 97.38 429 HIS A O 1
ATOM 3279 N N . TYR A 1 430 ? -1.258 -16.393 -5.205 1.00 97.25 430 TYR A N 1
ATOM 3280 C CA . TYR A 1 430 ? -2.443 -16.187 -4.374 1.00 97.25 430 TYR A CA 1
ATOM 3281 C C . TYR A 1 430 ? -3.333 -17.432 -4.343 1.00 97.25 430 TYR A C 1
ATOM 3283 O O . TYR A 1 430 ? -3.812 -17.805 -3.275 1.00 97.25 430 TYR A O 1
ATOM 3291 N N . ASP A 1 431 ? -3.497 -18.132 -5.465 1.00 96.75 431 ASP A N 1
ATOM 3292 C CA . ASP A 1 431 ? -4.272 -19.374 -5.520 1.00 96.75 431 ASP A CA 1
ATOM 3293 C C . ASP A 1 431 ? -3.686 -20.473 -4.621 1.00 96.75 431 ASP A C 1
ATOM 3295 O O . ASP A 1 431 ? -4.433 -21.167 -3.926 1.00 96.75 431 ASP A O 1
ATOM 3299 N N . ALA A 1 432 ? -2.356 -20.572 -4.532 1.00 94.19 432 ALA A N 1
ATOM 3300 C CA . ALA A 1 432 ? -1.696 -21.450 -3.568 1.00 94.19 432 ALA A CA 1
ATOM 3301 C C . ALA A 1 432 ? -2.010 -21.058 -2.111 1.00 94.19 432 ALA A C 1
ATOM 3303 O O . ALA A 1 432 ? -2.301 -21.928 -1.287 1.00 94.19 432 ALA A O 1
ATOM 3304 N N . ALA A 1 433 ? -2.006 -19.759 -1.792 1.00 92.12 433 ALA A N 1
ATOM 3305 C CA . ALA A 1 433 ? -2.355 -19.268 -0.459 1.00 92.12 433 ALA A CA 1
ATOM 3306 C C . ALA A 1 433 ? -3.835 -19.515 -0.111 1.00 92.12 433 ALA A C 1
ATOM 3308 O O . ALA A 1 433 ? -4.148 -19.902 1.013 1.00 92.12 433 ALA A O 1
ATOM 3309 N N . ARG A 1 434 ? -4.751 -19.361 -1.076 1.00 92.50 434 ARG A N 1
ATOM 3310 C CA . ARG A 1 434 ? -6.188 -19.642 -0.903 1.00 92.50 434 ARG A CA 1
ATOM 3311 C C . ARG A 1 434 ? -6.472 -21.116 -0.628 1.00 92.50 434 ARG A C 1
ATOM 3313 O O . ARG A 1 434 ? -7.408 -21.420 0.108 1.00 92.50 434 ARG A O 1
ATOM 3320 N N . ALA A 1 435 ? -5.696 -22.011 -1.237 1.00 90.00 435 ALA A N 1
ATOM 3321 C CA . ALA A 1 435 ? -5.819 -23.453 -1.048 1.00 90.00 435 ALA A CA 1
ATOM 3322 C C . ALA A 1 435 ? -5.260 -23.933 0.305 1.00 90.00 435 ALA A C 1
ATOM 3324 O O . ALA A 1 435 ? -5.588 -25.037 0.745 1.00 90.00 435 ALA A O 1
ATOM 3325 N N . ALA A 1 436 ? -4.422 -23.129 0.968 1.00 84.81 436 ALA A N 1
ATOM 3326 C CA . ALA A 1 436 ? -3.869 -23.473 2.269 1.00 84.81 436 ALA A CA 1
ATOM 3327 C C . ALA A 1 436 ? -4.960 -23.472 3.361 1.00 84.81 436 ALA A C 1
ATOM 3329 O O . ALA A 1 436 ? -5.868 -22.633 3.336 1.00 84.81 436 ALA A O 1
ATOM 3330 N N . PRO A 1 437 ? -4.884 -24.381 4.356 1.00 82.94 437 PRO A N 1
ATOM 3331 C CA . PRO A 1 437 ? -5.795 -24.364 5.492 1.00 82.94 437 PRO A CA 1
ATOM 3332 C C . PRO A 1 437 ? -5.757 -23.012 6.198 1.00 82.94 437 PRO A C 1
ATOM 3334 O O . PRO A 1 437 ? -4.686 -22.488 6.517 1.00 82.94 437 PRO A O 1
ATOM 3337 N N . ARG A 1 438 ? -6.935 -22.456 6.470 1.00 80.00 438 ARG A N 1
ATOM 3338 C CA . ARG A 1 438 ? -7.038 -21.202 7.212 1.00 80.00 438 ARG A CA 1
ATOM 3339 C C . ARG A 1 438 ? -6.868 -21.442 8.703 1.00 80.00 438 ARG A C 1
ATOM 3341 O O . ARG A 1 438 ? -7.243 -22.493 9.222 1.00 80.00 438 ARG A O 1
ATOM 3348 N N . GLY A 1 439 ? -6.290 -20.447 9.371 1.00 76.75 439 GLY A N 1
ATOM 3349 C CA . GLY A 1 439 ? -6.218 -20.408 10.826 1.00 76.75 439 GLY A CA 1
ATOM 3350 C C . GLY A 1 439 ? -7.590 -20.187 11.466 1.00 76.75 439 GLY A C 1
ATOM 3351 O O . GLY A 1 439 ? -8.623 -20.198 10.795 1.00 76.75 439 GLY A O 1
ATOM 3352 N N . ALA A 1 440 ? -7.588 -19.972 12.782 1.00 79.62 440 ALA A N 1
ATOM 3353 C CA . ALA A 1 440 ? -8.786 -19.558 13.501 1.00 79.62 440 ALA A CA 1
ATOM 3354 C C . ALA A 1 440 ? -9.352 -18.252 12.917 1.00 79.62 440 ALA A C 1
ATOM 3356 O O . ALA A 1 440 ? -8.598 -17.420 12.408 1.00 79.62 440 ALA A O 1
ATOM 3357 N N . ALA A 1 441 ? -10.674 -18.085 13.002 1.00 82.62 441 ALA A N 1
ATOM 3358 C CA . ALA A 1 441 ? -11.314 -16.826 12.645 1.00 82.62 441 ALA A CA 1
ATOM 3359 C C . ALA A 1 441 ? -10.720 -15.695 13.494 1.00 82.62 441 ALA A C 1
ATOM 3361 O O . ALA A 1 441 ? -10.577 -15.834 14.710 1.00 82.62 441 ALA A O 1
ATOM 3362 N N . VAL A 1 442 ? -10.361 -14.599 12.834 1.00 84.56 442 VAL A N 1
ATOM 3363 C CA . VAL A 1 442 ? -9.825 -13.396 13.471 1.00 84.56 442 VAL A CA 1
ATOM 3364 C C . VAL A 1 442 ? -10.952 -12.361 13.524 1.00 84.56 442 VAL A C 1
ATOM 3366 O O . VAL A 1 442 ? -11.714 -12.280 12.557 1.00 84.56 442 VAL A O 1
ATOM 3369 N N . PRO A 1 443 ? -11.113 -11.613 14.629 1.00 90.75 443 PRO A N 1
ATOM 3370 C CA . PRO A 1 443 ? -12.085 -10.529 14.692 1.00 90.75 443 PRO A CA 1
ATOM 3371 C C . PRO A 1 443 ? -11.809 -9.452 13.635 1.00 90.75 443 PRO A C 1
ATOM 3373 O O . PRO A 1 443 ? -10.662 -9.231 13.257 1.00 90.75 443 PRO A O 1
ATOM 3376 N N . SER A 1 444 ? -12.861 -8.768 13.194 1.00 89.50 444 SER A N 1
ATOM 3377 C CA . SER A 1 444 ? -12.766 -7.582 12.332 1.00 89.50 444 SER A CA 1
ATOM 3378 C C . SER A 1 444 ? -12.943 -6.291 13.139 1.00 89.50 444 SER A C 1
ATOM 3380 O O . SER A 1 444 ? -12.349 -5.268 12.809 1.00 89.50 444 SER A O 1
ATOM 3382 N N . TRP A 1 445 ? -13.710 -6.345 14.235 1.00 92.69 445 TRP A N 1
ATOM 3383 C CA . TRP A 1 445 ? -14.005 -5.196 15.091 1.00 92.69 445 TRP A CA 1
ATOM 3384 C C . TRP A 1 445 ? -13.958 -5.561 16.579 1.00 92.69 445 TRP A C 1
ATOM 3386 O O . TRP A 1 445 ? -13.908 -6.733 16.962 1.00 92.69 445 TRP A O 1
ATOM 3396 N N . ILE A 1 446 ? -13.967 -4.528 17.411 1.00 94.69 446 ILE A N 1
ATOM 3397 C CA . ILE A 1 446 ? -13.972 -4.560 18.868 1.00 94.69 446 ILE A CA 1
ATOM 3398 C C . ILE A 1 446 ? -15.148 -3.700 19.318 1.00 94.69 446 ILE A C 1
ATOM 3400 O O . ILE A 1 446 ? -15.187 -2.510 19.011 1.00 94.69 446 ILE A O 1
ATOM 3404 N N . GLU A 1 447 ? -16.082 -4.288 20.053 1.00 95.88 447 GLU A N 1
ATOM 3405 C CA . GLU A 1 447 ? -17.114 -3.560 20.788 1.00 95.88 447 GLU A CA 1
ATOM 3406 C C . GLU A 1 447 ? -16.589 -3.215 22.178 1.00 95.88 447 GLU A C 1
ATOM 3408 O O . GLU A 1 447 ? -16.011 -4.064 22.854 1.00 95.88 447 GLU A O 1
ATOM 3413 N N . LEU A 1 448 ? -16.784 -1.977 22.614 1.00 96.56 448 LEU A N 1
ATOM 3414 C CA . LEU A 1 448 ? -16.449 -1.503 23.949 1.00 96.56 448 LEU A CA 1
ATOM 3415 C C . LEU A 1 448 ? -17.729 -1.063 24.646 1.00 96.56 448 LEU A C 1
ATOM 3417 O O . LEU A 1 448 ? -18.399 -0.137 24.191 1.00 96.56 448 LEU A O 1
ATOM 3421 N N . SER A 1 449 ? -18.030 -1.702 25.771 1.00 96.62 449 SER A N 1
ATOM 3422 C CA . SER A 1 449 ? -19.164 -1.357 26.624 1.00 96.62 449 SER A CA 1
ATOM 3423 C C . SER A 1 449 ? -18.670 -0.820 27.959 1.00 96.62 449 SER A C 1
ATOM 3425 O O . SER A 1 449 ? -17.705 -1.328 28.541 1.00 96.62 449 SER A O 1
ATOM 3427 N N . PHE A 1 450 ? -19.375 0.179 28.481 1.00 97.19 450 PHE A N 1
ATOM 3428 C CA . PHE A 1 450 ? -18.997 0.867 29.710 1.00 97.19 450 PHE A CA 1
ATOM 3429 C C . PHE A 1 450 ? -20.097 0.777 30.766 1.00 97.19 450 PHE A C 1
ATOM 3431 O O . PHE A 1 450 ? -21.279 0.633 30.459 1.00 97.19 450 PHE A O 1
ATOM 3438 N N . GLY A 1 451 ? -19.686 0.811 32.030 1.00 96.00 451 GLY A N 1
ATOM 3439 C CA . GLY A 1 451 ? -20.566 0.821 33.193 1.00 96.00 451 GLY A CA 1
ATOM 3440 C C . GLY A 1 451 ? -20.406 2.118 33.975 1.00 96.00 451 GLY A C 1
ATOM 3441 O O . GLY A 1 451 ? -20.497 3.216 33.430 1.00 96.00 451 GLY A O 1
ATOM 3442 N N . ARG A 1 452 ? -20.165 2.008 35.281 1.00 95.06 452 ARG A N 1
ATOM 3443 C CA . ARG A 1 452 ? -19.961 3.179 36.138 1.00 95.06 452 ARG A CA 1
ATOM 3444 C C . ARG A 1 452 ? -18.497 3.628 36.149 1.00 95.06 452 ARG A C 1
ATOM 3446 O O . ARG A 1 452 ? -17.601 2.801 36.328 1.00 95.06 452 ARG A O 1
ATOM 3453 N N . LEU A 1 453 ? -18.283 4.936 36.013 1.00 96.00 453 LEU A N 1
ATOM 3454 C CA . LEU A 1 453 ? -17.056 5.627 36.403 1.00 96.00 453 LEU A CA 1
ATOM 3455 C C . LEU A 1 453 ? -17.208 6.106 37.849 1.00 96.00 453 LEU A C 1
ATOM 3457 O O . LEU A 1 453 ? -18.194 6.758 38.193 1.00 96.00 453 LEU A O 1
ATOM 3461 N N . GLU A 1 454 ? -16.240 5.790 38.696 1.00 95.75 454 GLU A N 1
ATOM 3462 C CA . GLU A 1 454 ? -16.235 6.124 40.115 1.00 95.75 454 GLU A CA 1
ATOM 3463 C C . GLU A 1 454 ? -15.008 6.957 40.467 1.00 95.75 454 GLU A C 1
ATOM 3465 O O . GLU A 1 454 ? -13.896 6.638 40.058 1.00 95.75 454 GLU A O 1
ATOM 3470 N N . SER A 1 455 ? -15.196 7.972 41.309 1.00 93.44 455 SER A N 1
ATOM 3471 C CA . SER A 1 455 ? -14.110 8.762 41.908 1.00 93.44 455 SER A CA 1
ATOM 3472 C C . SER A 1 455 ? -13.169 9.469 40.914 1.00 93.44 455 SER A C 1
ATOM 3474 O O . SER A 1 455 ? -11.976 9.619 41.205 1.00 93.44 455 SER A O 1
ATOM 3476 N N . ALA A 1 456 ? -13.683 9.940 39.776 1.00 91.56 456 ALA A N 1
ATOM 3477 C CA . ALA A 1 456 ? -12.936 10.798 38.854 1.00 91.56 456 ALA A CA 1
ATOM 3478 C C . ALA A 1 456 ? -12.611 12.148 39.509 1.00 91.56 456 ALA A C 1
ATOM 3480 O O . ALA A 1 456 ? -13.436 12.671 40.257 1.00 91.56 456 ALA A O 1
ATOM 3481 N N . ASP A 1 457 ? -11.413 12.691 39.277 1.00 87.75 457 ASP A N 1
ATOM 3482 C CA . ASP A 1 457 ? -11.096 14.065 39.689 1.00 87.75 457 ASP A CA 1
ATOM 3483 C C . ASP A 1 457 ? -11.977 15.076 38.936 1.00 87.75 457 ASP A C 1
ATOM 3485 O O . ASP A 1 457 ? -12.462 14.792 37.841 1.00 87.75 457 ASP A O 1
ATOM 3489 N N . THR A 1 458 ? -12.233 16.227 39.558 1.00 80.56 458 THR A N 1
ATOM 3490 C CA . THR A 1 458 ? -12.872 17.375 38.898 1.00 80.56 458 THR A CA 1
ATOM 3491 C C . THR A 1 458 ? -12.273 18.674 39.403 1.00 80.56 458 THR A C 1
ATOM 3493 O O . THR A 1 458 ? -12.087 18.860 40.617 1.00 80.56 458 THR A O 1
ATOM 3496 N N . SER A 1 459 ? -11.957 19.561 38.465 1.00 66.94 459 SER A N 1
ATOM 3497 C CA . SER A 1 459 ? -11.422 20.894 38.739 1.00 66.94 459 SER A CA 1
ATOM 3498 C C . SER A 1 459 ? -12.524 21.972 38.786 1.00 66.94 459 SER A C 1
ATOM 3500 O O . SER A 1 459 ? -12.347 23.025 39.415 1.00 66.94 459 SER A O 1
ATOM 3502 N N . GLU A 1 460 ? -13.706 21.689 38.223 1.00 60.50 460 GLU A N 1
ATOM 3503 C CA . GLU A 1 460 ? -14.771 22.667 38.008 1.00 60.50 460 GLU A CA 1
ATOM 3504 C C . GLU A 1 460 ? -15.846 22.695 39.111 1.00 60.50 460 GLU A C 1
ATOM 3506 O O . GLU A 1 460 ? -16.845 21.977 39.110 1.00 60.50 460 GLU A O 1
ATOM 3511 N N . LEU A 1 461 ? -15.715 23.639 40.044 1.00 54.38 461 LEU A N 1
ATOM 3512 C CA . LEU A 1 461 ? -16.807 24.003 40.963 1.00 54.38 461 LEU A CA 1
ATOM 3513 C C . LEU A 1 461 ? -17.726 25.113 40.434 1.00 54.38 461 LEU A C 1
ATOM 3515 O O . LEU A 1 461 ? -18.824 25.303 40.958 1.00 54.38 461 LEU A O 1
ATOM 3519 N N . MET A 1 462 ? -17.261 25.909 39.467 1.00 48.66 462 MET A N 1
ATOM 3520 C CA . MET A 1 462 ? -17.882 27.195 39.115 1.00 48.66 462 MET A CA 1
ATOM 3521 C C . MET A 1 462 ? -18.813 27.127 37.890 1.00 48.66 462 MET A C 1
ATOM 3523 O O . MET A 1 462 ? -19.547 28.089 37.665 1.00 48.66 462 MET A O 1
ATOM 3527 N N . ALA A 1 463 ? -18.834 26.012 37.144 1.00 48.16 463 ALA A N 1
ATOM 3528 C CA . ALA A 1 463 ? -19.662 25.834 35.940 1.00 48.16 463 ALA A CA 1
ATOM 3529 C C . ALA A 1 463 ? -20.915 24.950 36.141 1.00 48.16 463 ALA A C 1
ATOM 3531 O O . ALA A 1 463 ? -21.840 25.003 35.335 1.00 48.16 463 ALA A O 1
ATOM 3532 N N . GLY A 1 464 ? -21.020 24.214 37.255 1.00 53.56 464 GLY A N 1
ATOM 3533 C CA . GLY A 1 464 ? -22.261 23.544 37.678 1.00 53.56 464 GLY A CA 1
ATOM 3534 C C . GLY A 1 464 ? -22.509 22.135 37.123 1.00 53.56 464 GLY A C 1
ATOM 3535 O O . GLY A 1 464 ? -23.467 21.497 37.564 1.00 53.56 464 GLY A O 1
ATOM 3536 N N . SER A 1 465 ? -21.653 21.627 36.233 1.00 64.50 465 SER A N 1
ATOM 3537 C CA . SER A 1 465 ? -21.712 20.254 35.710 1.00 64.50 465 SER A CA 1
ATOM 3538 C C . SER A 1 465 ? -20.418 19.924 34.951 1.00 64.50 465 SER A C 1
ATOM 3540 O O . SER A 1 465 ? -20.347 20.300 33.784 1.00 64.50 465 SER A O 1
ATOM 3542 N N . PRO A 1 466 ? -19.413 19.269 35.573 1.00 73.38 466 PRO A N 1
ATOM 3543 C CA . PRO A 1 466 ? -18.243 18.807 34.827 1.00 73.38 466 PRO A CA 1
ATOM 3544 C C . PRO A 1 466 ? -18.694 17.833 33.735 1.00 73.38 466 PRO A C 1
ATOM 3546 O O . PRO A 1 466 ? -19.628 17.056 33.948 1.00 73.38 466 PRO A O 1
ATOM 3549 N N . GLU A 1 467 ? -18.061 17.881 32.571 1.00 83.88 467 GLU A N 1
ATOM 3550 C CA . GLU A 1 467 ? -18.327 16.963 31.467 1.00 83.88 467 GLU A CA 1
ATOM 3551 C C . GLU A 1 467 ? -17.124 16.032 31.307 1.00 83.88 467 GLU A C 1
ATOM 3553 O O . GLU A 1 467 ? -15.979 16.431 31.480 1.00 83.88 467 GLU A O 1
ATOM 3558 N N . TYR A 1 468 ? -17.385 14.751 31.054 1.00 89.81 468 TYR A N 1
ATOM 3559 C CA . TYR A 1 468 ? -16.344 13.732 30.946 1.00 89.81 468 TYR A CA 1
ATOM 3560 C C . TYR A 1 468 ? -16.502 12.978 29.643 1.00 89.81 468 TYR A C 1
ATOM 3562 O O . TYR A 1 468 ? -17.625 12.712 29.217 1.00 89.81 468 TYR A O 1
ATOM 3570 N N . PHE A 1 469 ? -15.392 12.525 29.074 1.00 92.62 469 PHE A N 1
ATOM 3571 C CA . PHE A 1 469 ? -15.414 11.589 27.958 1.00 92.62 469 PHE A CA 1
ATOM 3572 C C . PHE A 1 469 ? -14.270 10.584 28.038 1.00 92.62 469 PHE A C 1
ATOM 3574 O O . PHE A 1 469 ? -13.275 10.769 28.744 1.00 92.62 469 PHE A O 1
ATOM 3581 N N . LEU A 1 470 ? -14.432 9.493 27.296 1.00 94.19 470 LEU A N 1
ATOM 3582 C CA . LEU A 1 470 ? -13.423 8.459 27.139 1.00 94.19 470 LEU A CA 1
ATOM 3583 C C . LEU A 1 470 ? -12.805 8.562 25.750 1.00 94.19 470 LEU A C 1
ATOM 3585 O O . LEU A 1 470 ? -13.521 8.539 24.751 1.00 94.19 470 LEU A O 1
ATOM 3589 N N . ARG A 1 471 ? -11.477 8.616 25.671 1.00 91.56 471 ARG A N 1
ATOM 3590 C CA . ARG A 1 471 ? -10.740 8.433 24.418 1.00 91.56 471 ARG A CA 1
ATOM 3591 C C . ARG A 1 471 ? -10.245 6.997 24.343 1.00 91.56 471 ARG A C 1
ATOM 3593 O O . ARG A 1 471 ? -9.475 6.541 25.186 1.00 91.56 471 ARG A O 1
ATOM 3600 N N . LEU A 1 472 ? -10.691 6.288 23.319 1.00 90.88 472 LEU A N 1
ATOM 3601 C CA . LEU A 1 472 ? -10.448 4.866 23.111 1.00 90.88 472 LEU A CA 1
ATOM 3602 C C . LEU A 1 472 ? -9.484 4.730 21.947 1.00 90.88 472 LEU A C 1
ATOM 3604 O O . LEU A 1 472 ? -9.733 5.297 20.888 1.00 90.88 472 LEU A O 1
ATOM 3608 N N . THR A 1 473 ? -8.363 4.041 22.135 1.00 88.25 473 THR A N 1
ATOM 3609 C CA . THR A 1 473 ? -7.317 3.961 21.108 1.00 88.25 473 THR A CA 1
ATOM 3610 C C . THR A 1 473 ? -6.705 2.573 21.068 1.00 88.25 473 THR A C 1
ATOM 3612 O O . THR A 1 473 ? -6.244 2.070 22.091 1.00 88.25 473 THR A O 1
ATOM 3615 N N . ASN A 1 474 ? -6.638 1.961 19.890 1.00 87.81 474 ASN A N 1
ATOM 3616 C CA . ASN A 1 474 ? -5.831 0.759 19.696 1.00 87.81 474 ASN A CA 1
ATOM 3617 C C . ASN A 1 474 ? -4.347 1.081 19.929 1.00 87.81 474 ASN A C 1
ATOM 3619 O O . ASN A 1 474 ? -3.841 2.105 19.472 1.00 87.81 474 ASN A O 1
ATOM 3623 N N . TRP A 1 475 ? -3.623 0.240 20.663 1.00 86.38 475 TRP A N 1
ATOM 3624 C CA . TRP A 1 475 ? -2.227 0.518 20.999 1.00 86.38 475 TRP A CA 1
ATOM 3625 C C . TRP A 1 475 ? -1.384 -0.745 21.124 1.00 86.38 475 TRP A C 1
ATOM 3627 O O . TRP A 1 475 ? -1.897 -1.850 21.292 1.00 86.38 475 TRP A O 1
ATOM 3637 N N . HIS A 1 476 ? -0.064 -0.570 21.040 1.00 85.81 476 HIS A N 1
ATOM 3638 C CA . HIS A 1 476 ? 0.903 -1.656 21.136 1.00 85.81 476 HIS A CA 1
ATOM 3639 C C . HIS A 1 476 ? 1.904 -1.439 22.268 1.00 85.81 476 HIS A C 1
ATOM 3641 O O . HIS A 1 476 ? 2.485 -0.360 22.389 1.00 85.81 476 HIS A O 1
ATOM 3647 N N . THR A 1 477 ? 2.167 -2.484 23.054 1.00 83.81 477 THR A N 1
ATOM 3648 C CA . THR A 1 477 ? 3.141 -2.449 24.165 1.00 83.81 477 THR A CA 1
ATOM 3649 C C . THR A 1 477 ? 4.537 -2.017 23.714 1.00 83.81 477 THR A C 1
ATOM 3651 O O . THR A 1 477 ? 5.217 -1.259 24.401 1.00 83.81 477 THR A O 1
ATOM 3654 N N . ASP A 1 478 ? 4.932 -2.461 22.524 1.00 78.50 478 ASP A N 1
ATOM 3655 C CA . ASP A 1 478 ? 6.259 -2.227 21.944 1.00 78.50 478 ASP A CA 1
ATOM 3656 C C . ASP A 1 478 ? 6.325 -0.971 21.061 1.00 78.50 478 ASP A C 1
ATOM 3658 O O . ASP A 1 478 ? 7.200 -0.877 20.202 1.00 78.50 478 ASP A O 1
ATOM 3662 N N . SER A 1 479 ? 5.412 -0.005 21.224 1.00 72.38 479 SER A N 1
ATOM 3663 C CA . SER A 1 479 ? 5.341 1.165 20.334 1.00 72.38 479 SER A CA 1
ATOM 3664 C C . SER A 1 479 ? 6.585 2.075 20.357 1.00 72.38 479 SER A C 1
ATOM 3666 O O . SER A 1 479 ? 6.670 3.061 19.624 1.00 72.38 479 SER A O 1
ATOM 3668 N N . GLY A 1 480 ? 7.527 1.834 21.277 1.00 63.66 480 GLY A N 1
ATOM 3669 C CA . GLY A 1 480 ? 8.669 2.714 21.553 1.00 63.66 480 GLY A CA 1
ATOM 3670 C C . GLY A 1 480 ? 8.281 4.105 22.081 1.00 63.66 480 GLY A C 1
ATOM 3671 O O . GLY A 1 480 ? 9.150 4.871 22.486 1.00 63.66 480 GLY A O 1
ATOM 3672 N N . ARG A 1 481 ? 6.983 4.426 22.106 1.00 66.81 481 ARG A N 1
ATOM 3673 C CA . ARG A 1 481 ? 6.373 5.662 22.592 1.00 66.81 481 ARG A CA 1
ATOM 3674 C C . ARG A 1 481 ? 5.428 5.288 23.722 1.00 66.81 481 ARG A C 1
ATOM 3676 O O . ARG A 1 481 ? 4.216 5.247 23.530 1.00 66.81 481 ARG A O 1
ATOM 3683 N N . GLN A 1 482 ? 5.986 4.940 24.880 1.00 64.81 482 GLN A N 1
ATOM 3684 C CA . GLN A 1 482 ? 5.165 4.801 26.078 1.00 64.81 482 GLN A CA 1
ATOM 3685 C C . GLN A 1 482 ? 4.540 6.165 26.374 1.00 64.81 482 GLN A C 1
ATOM 3687 O O . GLN A 1 482 ? 5.282 7.138 26.537 1.00 64.81 482 GLN A O 1
ATOM 3692 N N . PRO A 1 483 ? 3.206 6.266 26.388 1.00 69.62 483 PRO A N 1
ATOM 3693 C CA . PRO A 1 483 ? 2.580 7.546 26.611 1.00 69.62 483 PRO A CA 1
ATOM 3694 C C . PRO A 1 483 ? 2.805 7.982 28.066 1.00 69.62 483 PRO A C 1
ATOM 3696 O O . PRO A 1 483 ? 2.720 7.138 28.966 1.00 69.62 483 PRO A O 1
ATOM 3699 N N . PRO A 1 484 ? 3.125 9.260 28.332 1.00 68.62 484 PRO A N 1
ATOM 3700 C CA . PRO A 1 484 ? 3.493 9.687 29.677 1.00 68.62 484 PRO A CA 1
ATOM 3701 C C . PRO A 1 484 ? 2.356 9.436 30.672 1.00 68.62 484 PRO A C 1
ATOM 3703 O O . PRO A 1 484 ? 1.182 9.407 30.312 1.00 68.62 484 PRO A O 1
ATOM 3706 N N . GLY A 1 485 ? 2.704 9.203 31.938 1.00 70.62 485 GLY A N 1
ATOM 3707 C CA . GLY A 1 485 ? 1.713 8.867 32.969 1.00 70.62 485 GLY A CA 1
ATOM 3708 C C . GLY A 1 485 ? 0.884 10.053 33.473 1.00 70.62 485 GLY A C 1
ATOM 3709 O O . GLY A 1 485 ? -0.043 9.845 34.244 1.00 70.62 485 GLY A O 1
ATOM 3710 N N . HIS A 1 486 ? 1.241 11.279 33.087 1.00 71.94 486 HIS A N 1
ATOM 3711 C CA . HIS A 1 486 ? 0.645 12.527 33.577 1.00 71.94 486 HIS A CA 1
ATOM 3712 C C . HIS A 1 486 ? -0.031 13.352 32.473 1.00 71.94 486 HIS A C 1
ATOM 3714 O O . HIS A 1 486 ? -0.526 14.435 32.751 1.00 71.94 486 HIS A O 1
ATOM 3720 N N . GLU A 1 487 ? -0.039 12.857 31.237 1.00 77.88 487 GLU A N 1
ATOM 3721 C CA . GLU A 1 487 ? -0.698 13.495 30.099 1.00 77.88 487 GLU A CA 1
ATOM 3722 C C . GLU A 1 487 ? -1.257 12.428 29.150 1.00 77.88 487 GLU A C 1
ATOM 3724 O O . GLU A 1 487 ? -0.815 11.269 29.141 1.00 77.88 487 GLU A O 1
ATOM 3729 N N . GLY A 1 488 ? -2.246 12.826 28.350 1.00 69.44 488 GLY A N 1
ATOM 3730 C CA . GLY A 1 488 ? -2.835 11.968 27.327 1.00 69.44 488 GLY A CA 1
ATOM 3731 C C . GLY A 1 488 ? -1.784 11.491 26.324 1.00 69.44 488 GLY A C 1
ATOM 3732 O O . GLY A 1 488 ? -0.756 12.132 26.113 1.00 69.44 488 GLY A O 1
ATOM 3733 N N . ALA A 1 489 ? -2.037 10.358 25.674 1.00 66.06 489 ALA A N 1
ATOM 3734 C CA . ALA A 1 489 ? -1.046 9.617 24.897 1.00 66.06 489 ALA A CA 1
ATOM 3735 C C . ALA A 1 489 ? -0.566 10.293 23.597 1.00 66.06 489 ALA A C 1
ATOM 3737 O O . ALA A 1 489 ? 0.116 9.672 22.777 1.00 66.06 489 ALA A O 1
ATOM 3738 N N . GLY A 1 490 ? -0.901 11.568 23.388 1.00 63.78 490 GLY A N 1
ATOM 3739 C CA . GLY A 1 490 ? -0.723 12.254 22.119 1.00 63.78 490 GLY A CA 1
ATOM 3740 C C . GLY A 1 490 ? -1.422 11.496 20.987 1.00 63.78 490 GLY A C 1
ATOM 3741 O O . GLY A 1 490 ? -2.443 10.840 21.181 1.00 63.78 490 GLY A O 1
ATOM 3742 N N . ARG A 1 491 ? -0.872 11.579 19.772 1.00 56.47 491 ARG A N 1
ATOM 3743 C CA . ARG A 1 491 ? -1.392 10.833 18.616 1.00 56.47 491 ARG A CA 1
ATOM 3744 C C . ARG A 1 491 ? -0.747 9.453 18.531 1.00 56.47 491 ARG A C 1
ATOM 3746 O O . ARG A 1 491 ? 0.472 9.347 18.373 1.00 56.47 491 ARG A O 1
ATOM 3753 N N . GLY A 1 492 ? -1.590 8.426 18.601 1.00 56.97 492 GLY A N 1
ATOM 3754 C CA . GLY A 1 492 ? -1.223 7.023 18.418 1.00 56.97 492 GLY A CA 1
ATOM 3755 C C . GLY A 1 492 ? -0.978 6.607 16.965 1.00 56.97 492 GLY A C 1
ATOM 3756 O O . GLY A 1 492 ? -1.102 7.408 16.043 1.00 56.97 492 GLY A O 1
ATOM 3757 N N . CYS A 1 493 ? -0.659 5.326 16.755 1.00 60.34 493 CYS A N 1
ATOM 3758 C CA . CYS A 1 493 ? -0.573 4.682 15.433 1.00 60.34 493 CYS A CA 1
ATOM 3759 C C . CYS A 1 493 ? -1.878 4.391 14.729 1.00 60.34 493 CYS A C 1
ATOM 3761 O O . CYS A 1 493 ? -1.864 4.088 13.533 1.00 60.34 493 CYS A O 1
ATOM 3763 N N . CYS A 1 494 ? -2.937 4.338 15.505 1.00 72.94 494 CYS A N 1
ATOM 3764 C CA . CYS A 1 494 ? -3.983 3.363 15.315 1.00 72.94 494 CYS A CA 1
ATOM 3765 C C . CYS A 1 494 ? -5.332 4.026 15.520 1.00 72.94 494 CYS A C 1
ATOM 3767 O O . CYS A 1 494 ? -5.412 5.197 15.903 1.00 72.94 494 CYS A O 1
ATOM 3769 N N . SER A 1 495 ? -6.378 3.261 15.251 1.00 79.75 495 SER A N 1
ATOM 3770 C CA . SER A 1 495 ? -7.741 3.751 15.328 1.00 79.75 495 SER A CA 1
ATOM 3771 C C . SER A 1 495 ? -8.072 4.302 16.708 1.00 79.75 495 SER A C 1
ATOM 3773 O O . SER A 1 495 ? -7.711 3.715 17.733 1.00 79.75 495 SER A O 1
ATOM 3775 N N . SER A 1 496 ? -8.744 5.453 16.715 1.00 82.44 496 SER A N 1
ATOM 3776 C CA . SER A 1 496 ? -9.166 6.138 17.928 1.00 82.44 496 SER A CA 1
ATOM 3777 C C . SER A 1 496 ? -10.564 6.713 17.756 1.00 82.44 496 SER A C 1
ATOM 3779 O O . SER A 1 496 ? -10.860 7.293 16.710 1.00 82.44 496 SER A O 1
ATOM 3781 N N . VAL A 1 497 ? -11.393 6.561 18.786 1.00 86.25 497 VAL A N 1
ATOM 3782 C CA . VAL A 1 497 ? -12.744 7.128 18.876 1.00 86.25 497 VAL A CA 1
ATOM 3783 C C . VAL A 1 497 ? -12.958 7.741 20.255 1.00 86.25 497 VAL A C 1
ATOM 3785 O O . VAL A 1 497 ? -12.274 7.390 21.221 1.00 86.25 497 VAL A O 1
ATOM 3788 N N . THR A 1 498 ? -13.921 8.652 20.347 1.00 89.12 498 THR A N 1
ATOM 3789 C CA . THR A 1 498 ? -14.326 9.273 21.609 1.00 89.12 498 THR A CA 1
ATOM 3790 C C . THR A 1 498 ? -15.723 8.799 21.985 1.00 89.12 498 THR A C 1
ATOM 3792 O O . THR A 1 498 ? -16.626 8.833 21.153 1.00 89.12 498 THR A O 1
ATOM 3795 N N . ALA A 1 499 ? -15.911 8.397 23.240 1.00 92.00 499 ALA A N 1
ATOM 3796 C CA . ALA A 1 499 ? -17.199 8.004 23.793 1.00 92.00 499 ALA A CA 1
ATOM 3797 C C . ALA A 1 499 ? -17.624 8.978 24.899 1.00 92.00 499 ALA A C 1
ATOM 3799 O O . ALA A 1 499 ? -16.890 9.197 25.865 1.00 92.00 499 ALA A O 1
ATOM 3800 N N . TYR A 1 500 ? -18.824 9.534 24.758 1.00 92.69 500 TYR A N 1
ATOM 3801 C CA . TYR A 1 500 ? -19.430 10.443 25.728 1.00 92.69 500 TYR A CA 1
ATOM 3802 C C . TYR A 1 500 ? -20.512 9.716 26.544 1.00 92.69 500 TYR A C 1
ATOM 3804 O O . TYR A 1 500 ? -21.133 8.781 26.031 1.00 92.69 500 TYR A O 1
ATOM 3812 N N . PRO A 1 501 ? -20.773 10.137 27.794 1.00 91.38 501 PRO A N 1
ATOM 3813 C CA . PRO A 1 501 ? -21.972 9.758 28.532 1.00 91.38 501 PRO A CA 1
ATOM 3814 C C . PRO A 1 501 ? -23.254 10.111 27.765 1.00 91.38 501 PRO A C 1
ATOM 3816 O O . PRO A 1 501 ? -23.244 10.925 26.839 1.00 91.38 501 PRO A O 1
ATOM 3819 N N . HIS A 1 502 ? -24.385 9.539 28.188 1.00 88.44 502 HIS A N 1
ATOM 3820 C CA . HIS A 1 502 ? -25.693 9.888 27.622 1.00 88.44 502 HIS A CA 1
ATOM 3821 C C . HIS A 1 502 ? -25.981 11.386 27.747 1.00 88.44 502 HIS A C 1
ATOM 3823 O O . HIS A 1 502 ? -25.657 12.011 28.758 1.00 88.44 502 HIS A O 1
ATOM 3829 N N . GLU A 1 503 ? -26.647 11.952 26.740 1.00 83.69 503 GLU A N 1
ATOM 3830 C CA . GLU A 1 503 ? -27.004 13.371 26.733 1.00 83.69 503 GLU A CA 1
ATOM 3831 C C . GLU A 1 503 ? -27.806 13.740 27.993 1.00 83.69 503 GLU A C 1
ATOM 3833 O O . GLU A 1 503 ? -28.847 13.151 28.298 1.00 83.69 503 GLU A O 1
ATOM 3838 N N . GLY A 1 504 ? -27.313 14.732 28.736 1.00 80.19 504 GLY A N 1
ATOM 3839 C CA . GLY A 1 504 ? -27.933 15.196 29.975 1.00 80.19 504 GLY A CA 1
ATOM 3840 C C . GLY A 1 504 ? -27.593 14.381 31.228 1.00 80.19 504 GLY A C 1
ATOM 3841 O O . GLY A 1 504 ? -28.142 14.698 32.289 1.00 80.19 504 GLY A O 1
ATOM 3842 N N . GLU A 1 505 ? -26.705 13.383 31.142 1.00 86.06 505 GLU A N 1
ATOM 3843 C CA . GLU A 1 505 ? -26.096 12.741 32.314 1.00 86.06 505 GLU A CA 1
ATOM 3844 C C . GLU A 1 505 ? -25.444 13.801 33.212 1.00 86.06 505 GLU A C 1
ATOM 3846 O O . GLU A 1 505 ? -24.778 14.724 32.743 1.00 86.06 505 GLU A O 1
ATOM 3851 N N . ARG A 1 506 ? -25.664 13.690 34.526 1.00 84.75 506 ARG A N 1
ATOM 3852 C CA . ARG A 1 506 ? -25.145 14.650 35.508 1.00 84.75 506 ARG A CA 1
ATOM 3853 C C . ARG A 1 506 ? -24.226 13.945 36.491 1.00 84.75 506 ARG A C 1
ATOM 3855 O O . ARG A 1 506 ? -24.732 13.161 37.299 1.00 84.75 506 ARG A O 1
ATOM 3862 N N . PRO A 1 507 ? -22.923 14.264 36.500 1.00 87.25 507 PRO A N 1
ATOM 3863 C CA . PRO A 1 507 ? -22.001 13.629 37.425 1.00 87.25 507 PRO A CA 1
ATOM 3864 C C . PRO A 1 507 ? -22.385 13.848 38.890 1.00 87.25 507 PRO A C 1
ATOM 3866 O O . PRO A 1 507 ? -22.734 14.952 39.321 1.00 87.25 507 PRO A O 1
ATOM 3869 N N . ALA A 1 508 ? -22.292 12.785 39.685 1.00 89.69 508 ALA A N 1
ATOM 3870 C CA . ALA A 1 508 ? -22.536 12.828 41.120 1.00 89.69 508 ALA A CA 1
ATOM 3871 C C . ALA A 1 508 ? -21.281 13.329 41.851 1.00 89.69 508 ALA A C 1
ATOM 3873 O O . ALA A 1 508 ? -20.417 12.542 42.246 1.00 89.69 508 ALA A O 1
ATOM 3874 N N . VAL A 1 509 ? -21.185 14.648 42.029 1.00 87.94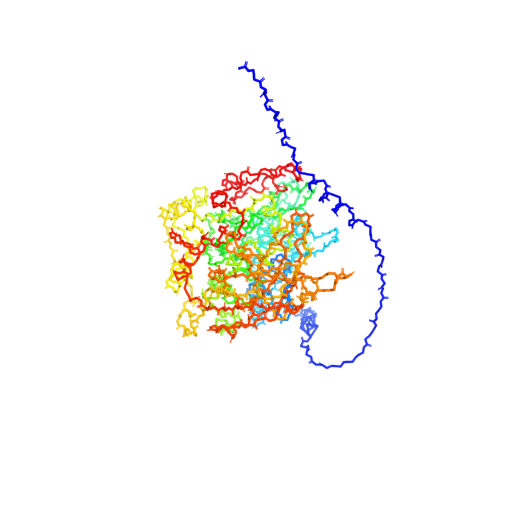 509 VAL A N 1
ATOM 3875 C CA . VAL A 1 509 ? -20.021 15.305 42.642 1.00 87.94 509 VAL A CA 1
ATOM 3876 C C . VAL A 1 509 ? -20.082 15.257 44.172 1.00 87.94 509 VAL A C 1
ATOM 3878 O O . VAL A 1 509 ? -21.082 15.624 44.793 1.00 87.94 509 VAL A O 1
ATOM 3881 N N . ARG A 1 510 ? -18.976 14.852 44.801 1.00 88.50 510 ARG A N 1
ATOM 3882 C CA . ARG A 1 510 ? -18.775 14.839 46.257 1.00 88.50 510 ARG A CA 1
ATOM 3883 C C . ARG A 1 510 ? -17.508 15.594 46.649 1.00 88.50 510 ARG A C 1
ATOM 3885 O O . ARG A 1 510 ? -16.470 15.450 46.009 1.00 88.50 510 ARG A O 1
ATOM 3892 N N . ASN A 1 511 ? -17.579 16.358 47.739 1.00 86.38 511 ASN A N 1
ATOM 3893 C CA . ASN A 1 511 ? -16.398 16.952 48.365 1.00 86.38 511 ASN A CA 1
ATOM 3894 C C . ASN A 1 511 ? -15.672 15.883 49.191 1.00 86.38 511 ASN A C 1
ATOM 3896 O O . ASN A 1 511 ? -16.264 15.300 50.101 1.00 86.38 511 ASN A O 1
ATOM 3900 N N . VAL A 1 512 ? -14.407 15.633 48.869 1.00 86.75 512 VAL A N 1
ATOM 3901 C CA . VAL A 1 512 ? -13.522 14.711 49.598 1.00 86.75 512 VAL A CA 1
ATOM 3902 C C . VAL A 1 512 ? -12.361 15.441 50.287 1.00 86.75 512 VAL A C 1
ATOM 3904 O O . VAL A 1 512 ? -11.565 14.813 50.983 1.00 86.75 512 VAL A O 1
ATOM 3907 N N . GLY A 1 513 ? -12.262 16.760 50.101 1.00 82.25 513 GLY A N 1
ATOM 3908 C CA . GLY A 1 513 ? -11.246 17.622 50.696 1.00 82.25 513 GLY A CA 1
ATOM 3909 C C . GLY A 1 513 ? -11.688 18.271 52.007 1.00 82.25 513 GLY A C 1
ATOM 3910 O O . GLY A 1 513 ? -12.793 18.069 52.513 1.00 82.25 513 GLY A O 1
ATOM 3911 N N . SER A 1 514 ? -10.801 19.079 52.587 1.00 83.12 514 SER A N 1
ATOM 3912 C CA . SER A 1 514 ? -11.113 19.855 53.790 1.00 83.12 514 SER A CA 1
ATOM 3913 C C . SER A 1 514 ? -11.687 21.223 53.424 1.00 83.12 514 SER A C 1
ATOM 3915 O O . SER A 1 514 ? -11.541 21.701 52.302 1.00 83.12 514 SER A O 1
ATOM 3917 N N . TRP A 1 515 ? -12.294 21.919 54.387 1.00 78.94 515 TRP A N 1
ATOM 3918 C CA . TRP A 1 515 ? -12.873 23.243 54.130 1.00 78.94 515 TRP A CA 1
ATOM 3919 C C . TRP A 1 515 ? -11.840 24.307 53.697 1.00 78.94 515 TRP A C 1
ATOM 3921 O O . TRP A 1 515 ? -12.218 25.277 53.049 1.00 78.94 515 TRP A O 1
ATOM 3931 N N . TRP A 1 516 ? -10.547 24.133 54.019 1.00 81.38 516 TRP A N 1
ATOM 3932 C CA . TRP A 1 516 ? -9.455 25.040 53.612 1.00 81.38 516 TRP A CA 1
ATOM 3933 C C . TRP A 1 516 ? -8.663 24.555 52.386 1.00 81.38 516 TRP A C 1
ATOM 3935 O O . TRP A 1 516 ? -7.857 25.309 51.843 1.00 81.38 516 TRP A O 1
ATOM 3945 N N . ARG A 1 517 ? -8.860 23.299 51.965 1.00 80.50 517 ARG A N 1
ATOM 3946 C CA . ARG A 1 517 ? -8.315 22.695 50.739 1.00 80.50 517 ARG A CA 1
ATOM 3947 C C . ARG A 1 517 ? -9.376 21.767 50.146 1.00 80.50 517 ARG A C 1
ATOM 3949 O O . ARG A 1 517 ? -9.287 20.550 50.333 1.00 80.50 517 ARG A O 1
ATOM 3956 N N . PRO A 1 518 ? -10.412 22.336 49.515 1.00 79.06 518 PRO A N 1
ATOM 3957 C CA . PRO A 1 518 ? -11.471 21.530 48.944 1.00 79.06 518 PRO A CA 1
ATOM 3958 C C . PRO A 1 518 ? -10.927 20.741 47.748 1.00 79.06 518 PRO A C 1
ATOM 3960 O O . PRO A 1 518 ? -10.124 21.253 46.970 1.00 79.06 518 PRO A O 1
ATOM 3963 N N . SER A 1 519 ? -11.362 19.495 47.622 1.00 83.12 519 SER A N 1
ATOM 3964 C CA . SER A 1 519 ? -11.112 18.631 46.471 1.00 83.12 519 SER A CA 1
ATOM 3965 C C . SER A 1 519 ? -12.364 17.810 46.219 1.00 83.12 519 SER A C 1
ATOM 3967 O O . SER A 1 519 ? -13.108 17.489 47.152 1.00 83.12 519 SER A O 1
ATOM 3969 N N . TYR A 1 520 ? -12.625 17.505 44.956 1.00 86.25 520 TYR A N 1
ATOM 3970 C CA . TYR A 1 520 ? -13.895 16.940 44.537 1.00 86.25 520 TYR A CA 1
ATOM 3971 C C . TYR A 1 520 ? -13.668 15.702 43.703 1.00 86.25 520 TYR A C 1
ATOM 3973 O O . TYR A 1 520 ? -12.675 15.586 42.992 1.00 86.25 520 TYR A O 1
ATOM 3981 N N . LYS A 1 521 ? -14.610 14.776 43.835 1.00 89.75 521 LYS A N 1
ATOM 3982 C CA . LYS A 1 521 ? -14.665 13.562 43.041 1.00 89.75 521 LYS A CA 1
ATOM 3983 C C . LYS A 1 521 ? -16.045 13.420 42.432 1.00 89.75 521 LYS A C 1
ATOM 3985 O O . LYS A 1 521 ? -17.026 13.736 43.108 1.00 89.75 521 LYS A O 1
ATOM 3990 N N . ALA A 1 522 ? -16.123 12.902 41.218 1.00 90.44 522 ALA A N 1
ATOM 3991 C CA . ALA A 1 522 ? -17.381 12.638 40.544 1.00 90.44 522 ALA A CA 1
ATOM 3992 C C . ALA A 1 522 ? -17.538 11.153 40.208 1.00 90.44 522 ALA A C 1
ATOM 3994 O O . ALA A 1 522 ? -16.564 10.463 39.896 1.00 90.44 522 ALA A O 1
ATOM 3995 N N . ASP A 1 523 ? -18.778 10.673 40.268 1.00 93.50 523 ASP A N 1
ATOM 3996 C CA . ASP A 1 523 ? -19.167 9.423 39.619 1.00 93.50 523 ASP A CA 1
ATOM 3997 C C . ASP A 1 523 ? -20.031 9.744 38.397 1.00 93.50 523 ASP A C 1
ATOM 3999 O O . ASP A 1 523 ? -20.903 10.612 38.475 1.00 93.50 523 ASP A O 1
ATOM 4003 N N . VAL A 1 524 ? -19.818 9.024 37.298 1.00 93.19 524 VAL A N 1
ATOM 4004 C CA . VAL A 1 524 ? -20.514 9.230 36.019 1.00 93.19 524 VAL A CA 1
ATOM 4005 C C . VAL A 1 524 ? -21.052 7.896 35.523 1.00 93.19 524 VAL A C 1
ATOM 4007 O O . VAL A 1 524 ? -20.363 6.874 35.603 1.00 93.19 524 VAL A O 1
ATOM 4010 N N . ASN A 1 525 ? -22.283 7.878 35.016 1.00 94.44 525 ASN A N 1
ATOM 4011 C CA . ASN A 1 525 ? -22.860 6.676 34.439 1.00 94.44 525 ASN A CA 1
ATOM 4012 C C . ASN A 1 525 ? -22.619 6.603 32.923 1.00 94.44 525 ASN A C 1
ATOM 4014 O O . ASN A 1 525 ? -23.256 7.315 32.153 1.00 94.44 525 ASN A O 1
ATOM 4018 N N . PHE A 1 526 ? -21.763 5.675 32.495 1.00 95.00 526 PHE A N 1
ATOM 4019 C CA . PHE A 1 526 ? -21.579 5.321 31.085 1.00 95.00 526 PHE A CA 1
ATOM 4020 C C . PHE A 1 526 ? -22.379 4.064 30.687 1.00 95.00 526 PHE A C 1
ATOM 4022 O O . PHE A 1 526 ? -22.195 3.539 29.593 1.00 95.00 526 PHE A O 1
ATOM 4029 N N . SER A 1 527 ? -23.274 3.552 31.542 1.00 93.88 527 SER A N 1
ATOM 4030 C CA . SER A 1 527 ? -24.043 2.335 31.233 1.00 93.88 527 SER A CA 1
ATOM 4031 C C . SER A 1 527 ? -24.877 2.508 29.966 1.00 93.88 527 SER A C 1
ATOM 4033 O O . SER A 1 527 ? -25.708 3.411 29.891 1.00 93.88 527 SER A O 1
ATOM 4035 N N . GLY A 1 528 ? -24.692 1.619 28.991 1.00 89.88 528 GLY A N 1
ATOM 4036 C CA . GLY A 1 528 ? -25.352 1.695 27.682 1.00 89.88 528 GLY A CA 1
ATOM 4037 C C . GLY A 1 528 ? -24.669 2.636 26.685 1.00 89.88 528 GLY A C 1
ATOM 4038 O O . GLY A 1 528 ? -25.218 2.859 25.612 1.00 89.88 528 GLY A O 1
ATOM 4039 N N . VAL A 1 529 ? -23.508 3.201 27.033 1.00 91.75 529 VAL A N 1
ATOM 4040 C CA . VAL A 1 529 ? -22.582 3.783 26.058 1.00 91.75 529 VAL A CA 1
ATOM 4041 C C . VAL A 1 529 ? -21.798 2.636 25.429 1.00 91.75 529 VAL A C 1
ATOM 4043 O O . VAL A 1 529 ? -21.181 1.832 26.135 1.00 91.75 529 VAL A O 1
ATOM 4046 N N . GLU A 1 530 ? -21.825 2.587 24.104 1.00 90.12 530 GLU A N 1
ATOM 4047 C CA . GLU A 1 530 ? -21.102 1.625 23.281 1.00 90.12 530 GLU A CA 1
ATOM 4048 C C . GLU A 1 530 ? -20.174 2.387 22.335 1.00 90.12 530 GLU A C 1
ATOM 4050 O O . GLU A 1 530 ? -20.507 3.470 21.850 1.00 90.12 530 GLU A O 1
ATOM 4055 N N . ALA A 1 531 ? -18.997 1.827 22.087 1.00 92.25 531 ALA A N 1
ATOM 4056 C CA . ALA A 1 531 ? -18.062 2.324 21.091 1.00 92.25 531 ALA A CA 1
ATOM 4057 C C . ALA A 1 531 ? -17.483 1.155 20.301 1.00 92.25 531 ALA A C 1
ATOM 4059 O O . ALA A 1 531 ? -17.370 0.044 20.816 1.00 92.25 531 ALA A O 1
ATOM 4060 N N . VAL A 1 532 ? -17.092 1.409 19.057 1.00 92.12 532 VAL A N 1
ATOM 4061 C CA . VAL A 1 532 ? -16.555 0.379 18.169 1.00 92.12 532 VAL A CA 1
ATOM 4062 C C . VAL A 1 532 ? -15.192 0.819 17.647 1.00 92.12 532 VAL A C 1
ATOM 4064 O O . VAL A 1 532 ? -14.996 1.975 17.282 1.00 92.12 532 VAL A O 1
ATOM 4067 N N . LEU A 1 533 ? -14.240 -0.110 17.617 1.00 90.81 533 LEU A N 1
ATOM 4068 C CA . LEU A 1 533 ? -12.929 0.061 16.990 1.00 90.81 533 LEU A CA 1
ATOM 4069 C C . LEU A 1 533 ? -12.671 -1.094 16.016 1.00 90.81 533 LEU A C 1
ATOM 4071 O O . LEU A 1 533 ? -13.123 -2.208 16.273 1.00 90.81 533 LEU A O 1
ATOM 4075 N N . PRO A 1 534 ? -11.926 -0.894 14.921 1.00 89.69 534 PRO A N 1
ATOM 4076 C CA . PRO A 1 534 ? -11.428 -2.003 14.116 1.00 89.69 534 PRO A CA 1
ATOM 4077 C C . PRO A 1 534 ? -10.453 -2.856 14.937 1.00 89.69 534 PRO A C 1
ATOM 4079 O O . PRO A 1 534 ? -9.779 -2.365 15.847 1.00 89.69 534 PRO A O 1
ATOM 4082 N N . TYR A 1 535 ? -10.363 -4.144 14.623 1.00 89.06 535 TYR A N 1
ATOM 4083 C CA . TYR A 1 535 ? -9.392 -5.048 15.234 1.00 89.06 535 TYR A CA 1
ATOM 4084 C C . TYR A 1 535 ? -8.078 -5.019 14.434 1.00 89.06 535 TYR A C 1
ATOM 4086 O O . TYR A 1 535 ? -8.041 -5.479 13.298 1.00 89.06 535 TYR A O 1
ATOM 4094 N N . GLU A 1 536 ? -7.000 -4.470 15.016 1.00 84.94 536 GLU A N 1
ATOM 4095 C CA . GLU A 1 536 ? -5.745 -4.144 14.302 1.00 84.94 536 GLU A CA 1
ATOM 4096 C C . GLU A 1 536 ? -4.512 -4.894 14.878 1.00 84.94 536 GLU A C 1
ATOM 4098 O O . GLU A 1 536 ? -3.572 -4.260 15.375 1.00 84.94 536 GLU A O 1
ATOM 4103 N N . PRO A 1 537 ? -4.468 -6.242 14.864 1.00 84.44 537 PRO A N 1
ATOM 4104 C CA . PRO A 1 537 ? -3.424 -7.040 15.520 1.00 84.44 537 PRO A CA 1
ATOM 4105 C C . PRO A 1 537 ? -2.007 -6.847 14.948 1.00 84.44 537 PRO A C 1
ATOM 4107 O O . PRO A 1 537 ? -1.022 -7.202 15.597 1.00 84.44 537 PRO A O 1
ATOM 4110 N N . ALA A 1 538 ? -1.864 -6.286 13.744 1.00 79.44 538 ALA A N 1
ATOM 4111 C CA . ALA A 1 538 ? -0.578 -5.884 13.176 1.00 79.44 538 ALA A CA 1
ATOM 4112 C C . ALA A 1 538 ? 0.053 -4.698 13.912 1.00 79.44 538 ALA A C 1
ATOM 4114 O O . ALA A 1 538 ? 1.279 -4.550 13.934 1.00 79.44 538 ALA A O 1
ATOM 4115 N N . MET A 1 539 ? -0.798 -3.823 14.447 1.00 78.69 539 MET A N 1
ATOM 4116 C CA . MET A 1 539 ? -0.440 -2.496 14.936 1.00 78.69 539 MET A CA 1
ATOM 4117 C C . MET A 1 539 ? -0.744 -2.307 16.423 1.00 78.69 539 MET A C 1
ATOM 4119 O O . MET A 1 539 ? -0.224 -1.360 17.010 1.00 78.69 539 MET A O 1
ATOM 4123 N N . ALA A 1 540 ? -1.551 -3.186 17.021 1.00 85.38 540 ALA A N 1
ATOM 4124 C CA . ALA A 1 540 ? -2.026 -3.099 18.391 1.00 85.38 540 ALA A CA 1
ATOM 4125 C C . ALA A 1 540 ? -2.179 -4.482 19.042 1.00 85.38 540 ALA A C 1
ATOM 4127 O O . ALA A 1 540 ? -2.405 -5.492 18.384 1.00 85.38 540 ALA A O 1
ATOM 4128 N N . ASN A 1 541 ? -2.040 -4.521 20.364 1.00 90.44 541 ASN A N 1
ATOM 4129 C CA . ASN A 1 541 ? -2.297 -5.703 21.189 1.00 90.44 541 ASN A CA 1
ATOM 4130 C C . ASN A 1 541 ? -3.154 -5.395 22.432 1.00 90.44 541 ASN A C 1
ATOM 4132 O O . ASN A 1 541 ? -3.426 -6.294 23.235 1.00 90.44 541 ASN A O 1
ATOM 4136 N N . TYR A 1 542 ? -3.604 -4.147 22.586 1.00 91.94 542 TYR A N 1
ATOM 4137 C CA . TYR A 1 542 ? -4.569 -3.734 23.598 1.00 91.94 542 TYR A CA 1
ATOM 4138 C C . TYR A 1 542 ? -5.371 -2.507 23.151 1.00 91.94 542 TYR A C 1
ATOM 4140 O O . TYR A 1 542 ? -4.952 -1.761 22.265 1.00 91.94 542 TYR A O 1
ATOM 4148 N N . VAL A 1 543 ? -6.513 -2.287 23.802 1.00 92.88 543 VAL A N 1
ATOM 4149 C CA . VAL A 1 543 ? -7.260 -1.026 23.736 1.00 92.88 543 VAL A CA 1
ATOM 4150 C C . VAL A 1 543 ? -6.869 -0.170 24.933 1.00 92.88 543 VAL A C 1
ATOM 4152 O O . VAL A 1 543 ? -7.004 -0.593 26.082 1.00 92.88 543 VAL A O 1
ATOM 4155 N N . MET A 1 544 ? -6.374 1.030 24.666 1.00 92.38 544 MET A N 1
ATOM 4156 C CA . MET A 1 544 ? -6.106 2.065 25.653 1.00 92.38 544 MET A CA 1
ATOM 4157 C C . MET A 1 544 ? -7.366 2.898 25.886 1.00 92.38 544 MET A C 1
ATOM 4159 O O . MET A 1 544 ? -8.007 3.323 24.926 1.00 92.38 544 MET A O 1
ATOM 4163 N N . ILE A 1 545 ? -7.694 3.145 27.152 1.00 94.00 545 ILE A N 1
ATOM 4164 C CA . ILE A 1 545 ? -8.852 3.937 27.572 1.00 94.00 545 ILE A CA 1
ATOM 4165 C C . ILE A 1 545 ? -8.333 5.120 28.381 1.00 94.00 545 ILE A C 1
ATOM 4167 O O . ILE A 1 545 ? -7.799 4.920 29.471 1.00 94.00 545 ILE A O 1
ATOM 4171 N N . GLU A 1 546 ? -8.468 6.334 27.859 1.00 93.25 546 GLU A N 1
ATOM 4172 C CA . GLU A 1 546 ? -8.108 7.573 28.554 1.00 93.25 546 GLU A CA 1
ATOM 4173 C C . GLU A 1 546 ? -9.369 8.298 29.017 1.00 93.25 546 GLU A C 1
ATOM 4175 O O . GLU A 1 546 ? -10.330 8.410 28.259 1.00 93.25 546 GLU A O 1
ATOM 4180 N N . LEU A 1 547 ? -9.358 8.789 30.252 1.00 93.31 547 LEU A N 1
ATOM 4181 C CA . LEU A 1 547 ? -10.414 9.622 30.813 1.00 93.31 547 LEU A CA 1
ATOM 4182 C C . LEU A 1 547 ? -10.002 11.090 30.725 1.00 93.31 547 LEU A C 1
ATOM 4184 O O . LEU A 1 547 ? -8.909 11.446 31.175 1.00 93.31 547 LEU A O 1
ATOM 4188 N N . HIS A 1 548 ? -10.904 11.918 30.210 1.00 90.88 548 HIS A N 1
ATOM 4189 C CA . HIS A 1 548 ? -10.729 13.362 30.101 1.00 90.88 548 HIS A CA 1
ATOM 4190 C C . HIS A 1 548 ? -11.894 14.126 30.748 1.00 90.88 548 HIS A C 1
ATOM 4192 O O . HIS A 1 548 ? -13.026 13.630 30.737 1.00 90.88 548 HIS A O 1
ATOM 4198 N N . GLU A 1 549 ? -11.600 15.305 31.302 1.00 86.75 549 GLU A N 1
ATOM 4199 C CA . GLU A 1 549 ? -12.577 16.364 31.620 1.00 86.75 549 GLU A CA 1
ATOM 4200 C C . GLU A 1 549 ? -12.693 17.274 30.378 1.00 86.75 549 GLU A C 1
ATOM 4202 O O . GLU A 1 549 ? -11.674 17.698 29.832 1.00 86.75 549 GLU A O 1
ATOM 4207 N N . ASP A 1 550 ? -13.913 17.486 29.875 1.00 80.31 550 ASP A N 1
ATOM 4208 C CA . ASP A 1 550 ? -14.205 18.384 28.746 1.00 80.31 550 ASP A CA 1
ATOM 4209 C C . ASP A 1 550 ? -14.311 19.818 29.277 1.00 80.31 550 ASP A C 1
ATOM 4211 O O . ASP A 1 550 ? -15.248 20.157 30.008 1.00 80.31 550 ASP A O 1
ATOM 4215 N N . ASP A 1 551 ? -13.327 20.645 28.933 1.00 70.75 551 ASP A N 1
ATOM 4216 C CA . ASP A 1 551 ? -13.203 22.004 29.442 1.00 70.75 551 ASP A CA 1
ATOM 4217 C C . ASP A 1 551 ? -13.645 23.027 28.392 1.00 70.75 551 ASP A C 1
ATOM 4219 O O . ASP A 1 551 ? -13.067 23.166 27.314 1.00 70.75 551 ASP A O 1
ATOM 4223 N N . PHE A 1 552 ? -14.600 23.888 28.750 1.00 56.12 552 PHE A N 1
ATOM 4224 C CA . PHE A 1 552 ? -15.104 24.916 27.828 1.00 56.12 552 PHE A CA 1
ATOM 4225 C C . PHE A 1 552 ? -14.070 25.998 27.445 1.00 56.12 552 PHE A C 1
ATOM 4227 O O . PHE A 1 552 ? -14.287 26.746 26.483 1.00 56.12 552 PHE A O 1
ATOM 4234 N N . PHE A 1 553 ? -12.991 26.155 28.223 1.00 50.91 553 PHE A N 1
ATOM 4235 C CA . PHE A 1 553 ? -12.043 27.274 28.115 1.00 50.91 553 PHE A CA 1
ATOM 4236 C C . PHE A 1 553 ? -10.557 26.866 28.010 1.00 50.91 553 PHE A C 1
ATOM 4238 O O . PHE A 1 553 ? -9.726 27.760 27.803 1.00 50.91 553 PHE A O 1
ATOM 4245 N N . SER A 1 554 ? -10.223 25.575 28.119 1.00 57.22 554 SER A N 1
ATOM 4246 C CA . SER A 1 554 ? -8.856 25.010 28.099 1.00 57.22 554 SER A CA 1
ATOM 4247 C C . SER A 1 554 ? -8.739 23.838 27.115 1.00 57.22 554 SER A C 1
ATOM 4249 O O . SER A 1 554 ? -9.701 23.497 26.436 1.00 57.22 554 SER A O 1
ATOM 4251 N N . ASP A 1 555 ? -7.534 23.272 26.986 1.00 59.66 555 ASP A N 1
ATOM 4252 C CA . ASP A 1 555 ? -7.375 21.930 26.419 1.00 59.66 555 ASP A CA 1
ATOM 4253 C C . ASP A 1 555 ? -7.963 20.901 27.404 1.00 59.66 555 ASP A C 1
ATOM 4255 O O . ASP A 1 555 ? -7.754 21.053 28.604 1.00 59.66 555 ASP A O 1
ATOM 4259 N N . ASP A 1 556 ? -8.650 19.868 26.904 1.00 71.69 556 ASP A N 1
ATOM 4260 C CA . ASP A 1 556 ? -9.281 18.824 27.729 1.00 71.69 556 ASP A CA 1
ATOM 4261 C C . ASP A 1 556 ? -8.296 18.188 28.728 1.00 71.69 556 ASP A C 1
ATOM 4263 O O . ASP A 1 556 ? -7.271 17.603 28.336 1.00 71.69 556 ASP A O 1
ATOM 4267 N N . ASP A 1 557 ? -8.632 18.232 30.017 1.00 79.62 557 ASP A N 1
ATOM 4268 C CA . ASP A 1 557 ? -7.757 17.776 31.094 1.00 79.62 557 ASP A CA 1
ATOM 4269 C C . ASP A 1 557 ? -7.679 16.243 31.121 1.00 79.62 557 ASP A C 1
ATOM 4271 O O . ASP A 1 557 ? -8.669 15.534 31.306 1.00 79.62 557 ASP A O 1
ATOM 4275 N N . PHE A 1 558 ? -6.473 15.693 30.953 1.00 87.75 558 PHE A N 1
ATOM 4276 C CA . PHE A 1 558 ? -6.228 14.259 31.113 1.00 87.75 558 PHE A CA 1
ATOM 4277 C C . PHE A 1 558 ? -6.283 13.869 32.595 1.00 87.75 558 PHE A C 1
ATOM 4279 O O . PHE A 1 558 ? -5.472 14.328 33.399 1.00 87.75 558 PHE A O 1
ATOM 4286 N N . LEU A 1 559 ? -7.189 12.955 32.943 1.00 88.56 559 LEU A N 1
ATOM 4287 C CA . LEU A 1 559 ? -7.414 12.537 34.330 1.00 88.56 559 LEU A CA 1
ATOM 4288 C C . LEU A 1 559 ? -6.841 11.160 34.654 1.00 88.56 559 LEU A C 1
ATOM 4290 O O . LEU A 1 559 ? -6.563 10.854 35.816 1.00 88.56 559 LEU A O 1
ATOM 4294 N N . GLY A 1 560 ? -6.690 10.299 33.650 1.00 91.06 560 GLY A N 1
ATOM 4295 C CA . GLY A 1 560 ? -6.232 8.940 33.884 1.00 91.06 560 GLY A CA 1
ATOM 4296 C C . GLY A 1 560 ? -6.318 8.029 32.672 1.00 91.06 560 GLY A C 1
ATOM 4297 O O . GLY A 1 560 ? -6.911 8.365 31.649 1.00 91.06 560 GLY A O 1
ATOM 4298 N N . ARG A 1 561 ? -5.721 6.843 32.795 1.00 92.94 561 ARG A N 1
ATOM 4299 C CA . ARG A 1 561 ? -5.657 5.846 31.722 1.00 92.94 561 ARG A CA 1
ATOM 4300 C C . ARG A 1 561 ? -5.731 4.428 32.267 1.00 92.94 561 ARG A C 1
ATOM 4302 O O . ARG A 1 561 ? -5.126 4.114 33.287 1.00 92.94 561 ARG A O 1
ATOM 4309 N N . ALA A 1 562 ? -6.403 3.562 31.522 1.00 93.88 562 ALA A N 1
ATOM 4310 C CA . ALA A 1 562 ? -6.401 2.120 31.696 1.00 93.88 562 ALA A CA 1
ATOM 4311 C C . ALA A 1 562 ? -6.208 1.406 30.349 1.00 93.88 562 ALA A C 1
ATOM 4313 O O . ALA A 1 562 ? -6.124 2.035 29.292 1.00 93.88 562 ALA A O 1
ATOM 4314 N N . GLN A 1 563 ? -6.130 0.077 30.391 1.00 93.31 563 GLN A N 1
ATOM 4315 C CA . GLN A 1 563 ? -5.997 -0.758 29.203 1.00 93.31 563 GLN A CA 1
ATOM 4316 C C . GLN A 1 563 ? -6.774 -2.068 29.343 1.00 93.31 563 GLN A C 1
ATOM 4318 O O . GLN A 1 563 ? -6.895 -2.606 30.444 1.00 93.31 563 GLN A O 1
ATOM 4323 N N . ILE A 1 564 ? -7.241 -2.598 28.213 1.00 95.44 564 ILE A N 1
ATOM 4324 C CA . ILE A 1 564 ? -7.770 -3.960 28.085 1.00 95.44 564 ILE A CA 1
ATOM 4325 C C . ILE A 1 564 ? -6.944 -4.674 27.017 1.00 95.44 564 ILE A C 1
ATOM 4327 O O . ILE A 1 564 ? -6.943 -4.261 25.855 1.00 95.44 564 ILE A O 1
ATOM 4331 N N . MET A 1 565 ? -6.228 -5.735 27.397 1.00 94.81 565 MET A N 1
ATOM 4332 C CA . MET A 1 565 ? -5.438 -6.509 26.437 1.00 94.81 565 MET A CA 1
ATOM 4333 C C . MET A 1 565 ? -6.364 -7.288 25.500 1.00 94.81 565 MET A C 1
ATOM 4335 O O . MET A 1 565 ? -7.390 -7.807 25.938 1.00 94.81 565 MET A O 1
ATOM 4339 N N . TYR A 1 566 ? -5.971 -7.459 24.234 1.00 93.75 566 TYR A N 1
ATOM 4340 C CA . TYR A 1 566 ? -6.745 -8.261 23.271 1.00 93.75 566 TYR A CA 1
ATOM 4341 C C . TYR A 1 566 ? -6.958 -9.706 23.750 1.00 93.75 566 TYR A C 1
ATOM 4343 O O . TYR A 1 566 ? -7.981 -10.320 23.466 1.00 93.75 566 TYR A O 1
ATOM 4351 N N . SER A 1 567 ? -6.013 -10.242 24.528 1.00 93.56 567 SER A N 1
ATOM 4352 C CA . SER A 1 567 ? -6.097 -11.573 25.140 1.00 93.56 567 SER A CA 1
ATOM 4353 C C . SER A 1 567 ? -7.127 -11.691 26.268 1.00 93.56 567 SER A C 1
ATOM 4355 O O . SER A 1 567 ? -7.306 -12.779 26.805 1.00 93.56 567 SER A O 1
ATOM 4357 N N . GLU A 1 568 ? -7.750 -10.589 26.676 1.00 94.31 568 GLU A N 1
ATOM 4358 C CA . GLU A 1 568 ? -8.648 -10.526 27.829 1.00 94.31 568 GLU A CA 1
ATOM 4359 C C . GLU A 1 568 ? -10.073 -10.087 27.463 1.00 94.31 568 GLU A C 1
ATOM 4361 O O . GLU A 1 568 ? -10.848 -9.699 28.341 1.00 94.31 568 GLU A O 1
ATOM 4366 N N . PHE A 1 569 ? -10.409 -10.091 26.173 1.00 95.38 569 PHE A N 1
ATOM 4367 C CA . PHE A 1 569 ? -11.752 -9.767 25.706 1.00 95.38 569 PHE A CA 1
ATOM 4368 C C . PHE A 1 569 ? -12.788 -10.783 26.212 1.00 95.38 569 PHE A C 1
ATOM 4370 O O . PHE A 1 569 ? -12.479 -11.958 26.411 1.00 95.38 569 PHE A O 1
ATOM 4377 N N . GLY A 1 570 ? -14.030 -10.326 26.388 1.00 94.19 570 GLY A N 1
ATOM 4378 C CA . GLY A 1 570 ? -15.174 -11.150 26.788 1.00 94.19 570 GLY A CA 1
ATOM 4379 C C . GLY A 1 570 ? -15.623 -11.010 28.246 1.00 94.19 570 GLY A C 1
ATOM 4380 O O . GLY A 1 570 ? -16.674 -11.542 28.604 1.00 94.19 570 GLY A O 1
ATOM 4381 N N . GLU A 1 571 ? -14.879 -10.294 29.094 1.00 92.81 571 GLU A N 1
ATOM 4382 C CA . GLU A 1 571 ? -15.195 -10.159 30.523 1.00 92.81 571 GLU A CA 1
ATOM 4383 C C . GLU A 1 571 ? -15.317 -8.698 30.976 1.00 92.81 571 GLU A C 1
ATOM 4385 O O . GLU A 1 571 ? -14.568 -7.822 30.542 1.00 92.81 571 GLU A O 1
ATOM 4390 N N . TRP A 1 572 ? -16.256 -8.444 31.896 1.00 96.44 572 TRP A N 1
ATOM 4391 C CA . TRP A 1 572 ? -16.373 -7.160 32.590 1.00 96.44 572 TRP A CA 1
ATOM 4392 C C . TRP A 1 572 ? -15.240 -6.979 33.595 1.00 96.44 572 TRP A C 1
ATOM 4394 O O . TRP A 1 572 ? -14.960 -7.867 34.403 1.00 96.44 572 TRP A O 1
ATOM 4404 N N . LYS A 1 573 ? -14.633 -5.792 33.590 1.00 95.88 573 LYS A N 1
ATOM 4405 C CA . LYS A 1 573 ? -13.512 -5.437 34.459 1.00 95.88 573 LYS A CA 1
ATOM 4406 C C . LYS A 1 573 ? -13.741 -4.097 35.131 1.00 95.88 573 LYS A C 1
ATOM 4408 O O . LYS A 1 573 ? -14.259 -3.173 34.514 1.00 95.88 573 LYS A O 1
ATOM 4413 N N . THR A 1 574 ? -13.267 -3.975 36.366 1.00 97.19 574 THR A N 1
ATOM 4414 C CA . THR A 1 574 ? -13.089 -2.678 37.026 1.00 97.19 574 THR A CA 1
ATOM 4415 C C . THR A 1 574 ? -11.655 -2.221 36.798 1.00 97.19 574 THR A C 1
ATOM 4417 O O . THR A 1 574 ? -10.717 -2.758 37.388 1.00 97.19 574 THR A O 1
ATOM 4420 N N . LEU A 1 575 ? -11.486 -1.252 35.908 1.00 96.44 575 LEU A N 1
ATOM 4421 C CA . LEU A 1 575 ? -10.203 -0.708 35.496 1.00 96.44 575 LEU A CA 1
ATOM 4422 C C . LEU A 1 575 ? -9.821 0.480 36.381 1.00 96.44 575 LEU A C 1
ATOM 4424 O O . LEU A 1 575 ? -10.585 1.431 36.497 1.00 96.44 575 LEU A O 1
ATOM 4428 N N . SER A 1 576 ? -8.632 0.450 36.981 1.00 95.38 576 SER A N 1
ATOM 4429 C CA . SER A 1 576 ? -8.079 1.616 37.681 1.00 95.38 576 SER A CA 1
ATOM 4430 C C . SER A 1 576 ? -7.519 2.607 36.663 1.00 95.38 576 SER A C 1
ATOM 4432 O O . SER A 1 576 ? -6.675 2.226 35.855 1.00 95.38 576 SER A O 1
ATOM 4434 N N . LEU A 1 577 ? -7.965 3.863 36.718 1.00 91.19 577 LEU A N 1
ATOM 4435 C CA . LEU A 1 577 ? -7.514 4.939 35.825 1.00 91.19 577 LEU A CA 1
ATOM 4436 C C . LEU A 1 577 ? -6.380 5.784 36.434 1.00 91.19 577 LEU A C 1
ATOM 4438 O O . LEU A 1 577 ? -5.776 6.594 35.738 1.00 91.19 577 LEU A O 1
ATOM 4442 N N . GLY A 1 578 ? -6.065 5.594 37.719 1.00 88.19 578 GLY A N 1
ATOM 4443 C CA . GLY A 1 578 ? -5.201 6.499 38.486 1.00 88.19 578 GLY A CA 1
ATOM 4444 C C . GLY A 1 578 ? -6.010 7.516 39.298 1.00 88.19 578 GLY A C 1
ATOM 4445 O O . GLY A 1 578 ? -7.231 7.575 39.196 1.00 88.19 578 GLY A O 1
ATOM 4446 N N . GLY A 1 579 ? -5.361 8.237 40.220 1.00 83.88 579 GLY A N 1
ATOM 4447 C CA . GLY A 1 579 ? -6.039 9.231 41.074 1.00 83.88 579 GLY A CA 1
ATOM 4448 C C . GLY A 1 579 ? -7.127 8.668 42.008 1.00 83.88 579 GLY A C 1
ATOM 4449 O O . GLY A 1 579 ? -7.849 9.432 42.642 1.00 83.88 579 GLY A O 1
ATOM 4450 N N . GLY A 1 580 ? -7.264 7.341 42.117 1.00 87.94 580 GLY A N 1
ATOM 4451 C CA . GLY A 1 580 ? -8.372 6.673 42.811 1.00 87.94 580 GLY A CA 1
ATOM 4452 C C . GLY A 1 580 ? -9.632 6.484 41.958 1.00 87.94 580 GLY A C 1
ATOM 4453 O O . GLY A 1 580 ? -10.609 5.945 42.471 1.00 87.94 580 GLY A O 1
ATOM 4454 N N . ALA A 1 581 ? -9.610 6.897 40.687 1.00 93.88 581 ALA A N 1
ATOM 4455 C CA . ALA A 1 581 ? -10.704 6.701 39.750 1.00 93.88 581 ALA A CA 1
ATOM 4456 C C . ALA A 1 581 ? -10.747 5.257 39.224 1.00 93.88 581 ALA A C 1
ATOM 4458 O O . ALA A 1 581 ? -9.704 4.652 38.947 1.00 93.88 581 ALA A O 1
ATOM 4459 N N . ALA A 1 582 ? -11.953 4.714 39.060 1.00 97.25 582 ALA A N 1
ATOM 4460 C CA . ALA A 1 582 ? -12.178 3.372 38.536 1.00 97.25 582 ALA A CA 1
ATOM 4461 C C . ALA A 1 582 ? -13.329 3.349 37.524 1.00 97.25 582 ALA A C 1
ATOM 4463 O O . ALA A 1 582 ? -14.371 3.947 37.764 1.00 97.25 582 ALA A O 1
ATOM 4464 N N . LEU A 1 583 ? -13.157 2.637 36.411 1.00 97.50 583 LEU A N 1
ATOM 4465 C CA . LEU A 1 583 ? -14.152 2.507 35.347 1.00 97.50 583 LEU A CA 1
ATOM 4466 C C . LEU A 1 583 ? -14.509 1.039 35.130 1.00 97.50 583 LEU A C 1
ATOM 4468 O O . LEU A 1 583 ? -13.629 0.208 34.911 1.00 97.50 583 LEU A O 1
ATOM 4472 N N . GLN A 1 584 ? -15.799 0.720 35.139 1.00 97.69 584 GLN A N 1
ATOM 4473 C CA . GLN A 1 584 ? -16.268 -0.571 34.646 1.00 97.69 584 GLN A CA 1
ATOM 4474 C C . GLN A 1 584 ? -16.282 -0.569 33.117 1.00 97.69 584 GLN A C 1
ATOM 4476 O O . GLN A 1 584 ? -16.945 0.273 32.512 1.00 97.69 584 GLN A O 1
ATOM 4481 N N . ALA A 1 585 ? -15.577 -1.511 32.500 1.00 97.50 585 ALA A N 1
ATOM 4482 C CA . ALA A 1 585 ? -15.529 -1.652 31.050 1.00 97.50 585 ALA A CA 1
ATOM 4483 C C . ALA A 1 585 ? -15.418 -3.122 30.632 1.00 97.50 585 ALA A C 1
ATOM 4485 O O . ALA A 1 585 ? -14.920 -3.965 31.385 1.00 97.50 585 ALA A O 1
ATOM 4486 N N . ARG A 1 586 ? -15.863 -3.411 29.413 1.00 96.88 586 ARG A N 1
ATOM 4487 C CA . ARG A 1 586 ? -15.735 -4.702 28.736 1.00 96.88 586 ARG A CA 1
ATOM 4488 C C . ARG A 1 586 ? -15.400 -4.455 27.269 1.00 96.88 586 ARG A C 1
ATOM 4490 O O . ARG A 1 586 ? -15.880 -3.486 26.691 1.00 96.88 586 ARG A O 1
ATOM 4497 N N . ALA A 1 587 ? -14.580 -5.329 26.696 1.00 97.31 587 ALA A N 1
ATOM 4498 C CA . ALA A 1 587 ? -14.315 -5.359 25.264 1.00 97.31 587 ALA A CA 1
ATOM 4499 C C . ALA A 1 587 ? -14.715 -6.727 24.701 1.00 97.31 587 ALA A C 1
ATOM 4501 O O . ALA A 1 587 ? -14.325 -7.746 25.277 1.00 97.31 587 ALA A O 1
ATOM 4502 N N . ASP A 1 588 ? -15.453 -6.756 23.596 1.00 96.50 588 ASP A N 1
ATOM 4503 C CA . ASP A 1 588 ? -15.908 -7.976 22.926 1.00 96.50 588 ASP A CA 1
ATOM 4504 C C . ASP A 1 588 ? -15.446 -8.016 21.461 1.00 96.50 588 ASP A C 1
ATOM 4506 O O . ASP A 1 588 ? -15.480 -6.996 20.769 1.00 96.50 588 ASP A O 1
ATOM 4510 N N . PRO A 1 589 ? -14.999 -9.180 20.956 1.00 95.19 589 PRO A N 1
ATOM 4511 C CA . PRO A 1 589 ? -14.621 -9.319 19.560 1.00 95.19 589 PRO A CA 1
ATOM 4512 C C . PRO A 1 589 ? -15.859 -9.458 18.669 1.00 95.19 589 PRO A C 1
ATOM 4514 O O . PRO A 1 589 ? -16.735 -10.286 18.925 1.00 95.19 589 PRO A O 1
ATOM 4517 N N . ILE A 1 590 ? -15.868 -8.736 17.554 1.00 93.62 590 ILE A N 1
ATOM 4518 C CA . ILE A 1 590 ? -16.861 -8.877 16.488 1.00 93.62 590 ILE A CA 1
ATOM 4519 C C . ILE A 1 590 ? -16.158 -9.442 15.258 1.00 93.62 590 ILE A C 1
ATOM 4521 O O . ILE A 1 590 ? -15.148 -8.909 14.795 1.00 93.62 590 ILE A O 1
ATOM 4525 N N . PHE A 1 591 ? -16.687 -10.529 14.704 1.00 91.69 591 PHE A N 1
ATOM 4526 C CA . PHE A 1 591 ? -15.999 -11.273 13.647 1.00 91.69 591 PHE A CA 1
ATOM 4527 C C . PHE A 1 591 ? -16.313 -10.788 12.236 1.00 91.69 591 PHE A C 1
ATOM 4529 O O . PHE A 1 591 ? -15.486 -10.989 11.347 1.00 91.69 591 PHE A O 1
ATOM 4536 N N . THR A 1 592 ? -17.459 -10.138 12.023 1.00 91.75 592 THR A N 1
ATOM 4537 C CA . THR A 1 592 ? -17.877 -9.703 10.688 1.00 91.75 592 THR A CA 1
ATOM 4538 C C . THR A 1 592 ? -18.272 -8.233 10.651 1.00 91.75 592 THR A C 1
ATOM 4540 O O . THR A 1 592 ? -18.785 -7.685 11.626 1.00 91.75 592 THR A O 1
ATOM 4543 N N . ASP A 1 593 ? -18.081 -7.600 9.498 1.00 92.06 593 ASP A N 1
ATOM 4544 C CA . ASP A 1 593 ? -18.582 -6.254 9.224 1.00 92.06 593 ASP A CA 1
ATOM 4545 C C . ASP A 1 593 ? -20.105 -6.204 9.337 1.00 92.06 593 ASP A C 1
ATOM 4547 O O . ASP A 1 593 ? -20.654 -5.213 9.806 1.00 92.06 593 ASP A O 1
ATOM 4551 N N . LYS A 1 594 ? -20.796 -7.289 8.969 1.00 92.06 594 LYS A N 1
ATOM 4552 C CA . LYS A 1 594 ? -22.252 -7.372 9.052 1.00 92.06 594 LYS A CA 1
ATOM 4553 C C . LYS A 1 594 ? -22.763 -7.238 10.483 1.00 92.06 594 LYS A C 1
ATOM 4555 O O . LYS A 1 594 ? -23.786 -6.592 10.695 1.00 92.06 594 LYS A O 1
ATOM 4560 N N . ASP A 1 595 ? -22.062 -7.839 11.437 1.00 91.62 595 ASP A N 1
ATOM 4561 C CA . ASP A 1 595 ? -22.394 -7.733 12.858 1.00 91.62 595 ASP A CA 1
ATOM 4562 C C . ASP A 1 595 ? -22.049 -6.331 13.397 1.00 91.62 595 ASP A C 1
ATOM 4564 O O . ASP A 1 595 ? -22.779 -5.777 14.216 1.00 91.62 595 ASP A O 1
ATOM 4568 N N . ALA A 1 596 ? -20.986 -5.703 12.880 1.00 91.50 596 ALA A N 1
ATOM 4569 C CA . ALA A 1 596 ? -20.617 -4.333 13.240 1.00 91.50 596 ALA A CA 1
ATOM 4570 C C . ALA A 1 596 ? -21.589 -3.268 12.688 1.00 91.50 596 ALA A C 1
ATOM 4572 O O . ALA A 1 596 ? -21.763 -2.221 13.315 1.00 91.50 596 ALA A O 1
ATOM 4573 N N . GLU A 1 597 ? -22.270 -3.518 11.557 1.00 90.25 597 GLU A N 1
ATOM 4574 C CA . GLU A 1 597 ? -23.256 -2.589 10.966 1.00 90.25 597 GLU A CA 1
ATOM 4575 C C . GLU A 1 597 ? -24.342 -2.164 11.967 1.00 90.25 597 GLU A C 1
ATOM 4577 O O . GLU A 1 597 ? -24.783 -1.015 11.961 1.00 90.25 597 GLU A O 1
ATOM 4582 N N . THR A 1 598 ? -24.794 -3.071 12.839 1.00 84.50 598 THR A N 1
ATOM 4583 C CA . THR A 1 598 ? -25.840 -2.742 13.817 1.00 84.50 598 THR A CA 1
ATOM 4584 C C . THR A 1 598 ? -25.356 -1.809 14.921 1.00 84.50 598 THR A C 1
ATOM 4586 O O . THR A 1 598 ? -26.172 -1.065 15.459 1.00 84.50 598 THR A O 1
ATOM 4589 N N . LEU A 1 599 ? -24.053 -1.817 15.212 1.00 86.62 599 LEU A N 1
ATOM 4590 C CA . LEU A 1 599 ? -23.427 -1.026 16.275 1.00 86.62 599 LEU A CA 1
ATOM 4591 C C . LEU A 1 599 ? -22.972 0.351 15.766 1.00 86.62 599 LEU A C 1
ATOM 4593 O O . LEU A 1 599 ? -23.218 1.364 16.410 1.00 86.62 599 LEU A O 1
ATOM 4597 N N . LEU A 1 600 ? -22.401 0.419 14.556 1.00 84.94 600 LEU A N 1
ATOM 4598 C CA . LEU A 1 600 ? -22.003 1.680 13.898 1.00 84.94 600 LEU A CA 1
ATOM 4599 C C . LEU A 1 600 ? -23.202 2.475 13.324 1.00 84.94 600 LEU A C 1
ATOM 4601 O O . LEU A 1 600 ? -23.086 3.620 12.865 1.00 84.94 600 LEU A O 1
ATOM 4605 N N . GLY A 1 601 ? -24.386 1.868 13.328 1.00 78.25 601 GLY A N 1
ATOM 4606 C CA . GLY A 1 601 ? -25.654 2.484 12.962 1.00 78.25 601 GLY A CA 1
ATOM 4607 C C . GLY A 1 601 ? -26.294 1.828 11.732 1.00 78.25 601 GLY A C 1
ATOM 4608 O O . GLY A 1 601 ? -25.656 1.728 10.682 1.00 78.25 601 GLY A O 1
ATOM 4609 N N . PRO A 1 602 ? -27.577 1.430 11.822 1.00 74.12 602 PRO A N 1
ATOM 4610 C CA . PRO A 1 602 ? -28.222 0.591 10.820 1.00 74.12 602 PRO A CA 1
ATOM 4611 C C . PRO A 1 602 ? -28.426 1.306 9.477 1.00 74.12 602 PRO A C 1
ATOM 4613 O O . PRO A 1 602 ? -28.688 2.508 9.421 1.00 74.12 602 PRO A O 1
ATOM 4616 N N . GLY A 1 603 ? -28.429 0.524 8.393 1.00 81.00 603 GLY A N 1
ATOM 4617 C CA . GLY A 1 603 ? -28.823 0.979 7.053 1.00 81.00 603 GLY A CA 1
ATOM 4618 C C . GLY A 1 603 ? -27.672 1.330 6.108 1.00 81.00 603 GLY A C 1
ATOM 4619 O O . GLY A 1 603 ? -27.938 1.808 5.005 1.00 81.00 603 GLY A O 1
ATOM 4620 N N . ASP A 1 604 ? -26.428 1.073 6.508 1.00 87.81 604 ASP A N 1
ATOM 4621 C CA . ASP A 1 604 ? -25.224 1.256 5.694 1.00 87.81 604 ASP A CA 1
ATOM 4622 C C . ASP A 1 604 ? -24.161 0.203 6.047 1.00 87.81 604 ASP A C 1
ATOM 4624 O O . ASP A 1 604 ? -24.298 -0.489 7.053 1.00 87.81 604 ASP A O 1
ATOM 4628 N N . TYR A 1 605 ? -23.105 0.093 5.240 1.00 90.50 605 TYR A N 1
ATOM 4629 C CA . TYR A 1 605 ? -21.984 -0.812 5.504 1.00 90.50 605 TYR A CA 1
ATOM 4630 C C . TYR A 1 605 ? -21.086 -0.282 6.631 1.00 90.50 605 TYR A C 1
ATOM 4632 O O . TYR A 1 605 ? -20.817 0.923 6.692 1.00 90.50 605 TYR A O 1
ATOM 4640 N N . ALA A 1 606 ? -20.545 -1.180 7.463 1.00 89.44 606 ALA A N 1
ATOM 4641 C CA . ALA A 1 606 ? -19.656 -0.834 8.578 1.00 89.44 606 ALA A CA 1
ATOM 4642 C C . ALA A 1 606 ? -18.467 0.028 8.121 1.00 89.44 606 ALA A C 1
ATOM 4644 O O . ALA A 1 606 ? -18.257 1.122 8.643 1.00 89.44 606 ALA A O 1
ATOM 4645 N N . ALA A 1 607 ? -17.776 -0.389 7.055 1.00 84.44 607 ALA A N 1
ATOM 4646 C CA . ALA A 1 607 ? -16.677 0.368 6.454 1.00 84.44 607 ALA A CA 1
ATOM 4647 C C . ALA A 1 607 ? -17.065 1.801 6.028 1.00 84.44 607 ALA A C 1
ATOM 4649 O O . ALA A 1 607 ? -16.253 2.719 6.133 1.00 84.44 607 ALA A O 1
ATOM 4650 N N . CYS A 1 608 ? -18.304 2.025 5.574 1.00 87.50 608 CYS A N 1
ATOM 4651 C CA . CYS A 1 608 ? -18.769 3.354 5.166 1.00 87.50 608 CYS A CA 1
ATOM 4652 C C . CYS A 1 608 ? -19.059 4.260 6.363 1.00 87.50 608 CYS A C 1
ATOM 4654 O O . CYS A 1 608 ? -18.728 5.443 6.329 1.00 87.50 608 CYS A O 1
ATOM 4656 N N . ARG A 1 609 ? -19.641 3.707 7.431 1.00 87.38 609 ARG A N 1
ATOM 4657 C CA . ARG A 1 609 ? -19.892 4.441 8.681 1.00 87.38 609 ARG A CA 1
ATOM 4658 C C . ARG A 1 609 ? -18.590 4.792 9.380 1.00 87.38 609 ARG A C 1
ATOM 4660 O O . ARG A 1 609 ? -18.402 5.928 9.795 1.00 87.38 609 ARG A O 1
ATOM 4667 N N . TRP A 1 610 ? -17.662 3.847 9.397 1.00 85.56 610 TRP A N 1
ATOM 4668 C CA . TRP A 1 610 ? -16.320 4.061 9.909 1.00 85.56 610 TRP A CA 1
ATOM 4669 C C . TRP A 1 610 ? -15.546 5.133 9.130 1.00 85.56 610 TRP A C 1
ATOM 4671 O O . TRP A 1 610 ? -14.841 5.958 9.714 1.00 85.56 610 TRP A O 1
ATOM 4681 N N . LEU A 1 611 ? -15.707 5.179 7.803 1.00 81.38 611 LEU A N 1
ATOM 4682 C CA . LEU A 1 611 ? -15.157 6.257 6.982 1.00 81.38 611 LEU A CA 1
ATOM 4683 C C . LEU A 1 611 ? -15.748 7.623 7.367 1.00 81.38 611 LEU A C 1
ATOM 4685 O O . LEU A 1 611 ? -15.002 8.593 7.506 1.00 81.38 611 LEU A O 1
ATOM 4689 N N . ASP A 1 612 ? -17.067 7.703 7.563 1.00 81.44 612 ASP A N 1
ATOM 4690 C CA . ASP A 1 612 ? -17.745 8.930 8.003 1.00 81.44 612 ASP A CA 1
ATOM 4691 C C . ASP A 1 612 ? -17.226 9.387 9.384 1.00 81.44 612 ASP A C 1
ATOM 4693 O O . ASP A 1 612 ? -16.921 10.566 9.579 1.00 81.44 612 ASP A O 1
ATOM 4697 N N . GLU A 1 613 ? -17.059 8.451 10.321 1.00 78.19 613 GLU A N 1
ATOM 4698 C CA . GLU A 1 613 ? -16.607 8.712 11.691 1.00 78.19 613 GLU A CA 1
ATOM 4699 C C . GLU A 1 613 ? -15.143 9.169 11.756 1.00 78.19 613 GLU A C 1
ATOM 4701 O O . GLU A 1 613 ? -14.821 10.182 12.379 1.00 78.19 613 GLU A O 1
ATOM 4706 N N . THR A 1 614 ? -14.244 8.477 11.053 1.00 75.56 614 THR A N 1
ATOM 4707 C CA . THR A 1 614 ? -12.797 8.733 11.148 1.00 75.56 614 THR A CA 1
ATOM 4708 C C . THR A 1 614 ? -12.293 9.853 10.246 1.00 75.56 614 THR A C 1
ATOM 4710 O O . THR A 1 614 ? -11.189 10.377 10.463 1.00 75.56 614 THR A O 1
ATOM 4713 N N . SER A 1 615 ? -13.053 10.223 9.215 1.00 70.81 615 SER A N 1
ATOM 4714 C CA . SER A 1 615 ? -12.656 11.285 8.289 1.00 70.81 615 SER A CA 1
ATOM 4715 C C . SER A 1 615 ? -12.943 12.685 8.819 1.00 70.81 615 SER A C 1
ATOM 4717 O O . SER A 1 615 ? -12.233 13.625 8.460 1.00 70.81 615 SER A O 1
ATOM 4719 N N . HIS A 1 616 ? -13.975 12.839 9.658 1.00 70.31 616 HIS A N 1
ATOM 4720 C CA . HIS A 1 616 ? -14.579 14.134 9.999 1.00 70.31 616 HIS A CA 1
ATOM 4721 C C . HIS A 1 616 ? -14.980 14.962 8.757 1.00 70.31 616 HIS A C 1
ATOM 4723 O O . HIS A 1 616 ? -15.062 16.196 8.799 1.00 70.31 616 HIS A O 1
ATOM 4729 N N . MET A 1 617 ? -15.223 14.285 7.631 1.00 73.19 617 MET A N 1
ATOM 4730 C CA . MET A 1 617 ? -15.650 14.853 6.357 1.00 73.19 617 MET A CA 1
ATOM 4731 C C . MET A 1 617 ? -16.992 14.240 5.961 1.00 73.19 617 MET A C 1
ATOM 4733 O O . MET A 1 617 ? -17.310 13.116 6.330 1.00 73.19 617 MET A O 1
ATOM 4737 N N . SER A 1 618 ? -17.807 14.970 5.194 1.00 79.62 618 SER A N 1
ATOM 4738 C CA . SER A 1 618 ? -19.005 14.343 4.633 1.00 79.62 618 SER A CA 1
ATOM 4739 C C . SER A 1 618 ? -18.612 13.360 3.534 1.00 79.62 618 SER A C 1
ATOM 4741 O O . SER A 1 618 ? -17.731 13.655 2.720 1.00 79.62 618 SER A O 1
ATOM 4743 N N . ARG A 1 619 ? -19.332 12.240 3.442 1.00 82.25 619 ARG A N 1
ATOM 4744 C CA . ARG A 1 619 ? -19.173 11.261 2.361 1.00 82.25 619 ARG A CA 1
ATOM 4745 C C . ARG A 1 619 ? -19.214 11.883 0.970 1.00 82.25 619 ARG A C 1
ATOM 4747 O O . ARG A 1 619 ? -18.363 11.589 0.143 1.00 82.25 619 ARG A O 1
ATOM 4754 N N . ASP A 1 620 ? -20.124 12.829 0.738 1.00 80.25 620 ASP A N 1
ATOM 4755 C CA . ASP A 1 620 ? -20.205 13.587 -0.520 1.00 80.25 620 ASP A CA 1
ATOM 4756 C C . ASP A 1 620 ? -18.906 14.330 -0.867 1.00 80.25 620 ASP A C 1
ATOM 4758 O O . ASP A 1 620 ? -18.587 14.489 -2.046 1.00 80.25 620 ASP A O 1
ATOM 4762 N N . THR A 1 621 ? -18.169 14.802 0.144 1.00 77.69 621 THR A N 1
ATOM 4763 C CA . THR A 1 621 ? -16.874 15.465 -0.052 1.00 77.69 621 THR A CA 1
ATOM 4764 C C . THR A 1 621 ? -15.813 14.453 -0.462 1.00 77.69 621 THR A C 1
ATOM 4766 O O . THR A 1 621 ? -15.051 14.732 -1.376 1.00 77.69 621 THR A O 1
ATOM 4769 N N . MET A 1 622 ? -15.790 13.276 0.167 1.00 80.25 622 MET A N 1
ATOM 4770 C CA . MET A 1 622 ? -14.808 12.231 -0.140 1.00 80.25 622 MET A CA 1
ATOM 4771 C C . MET A 1 622 ? -15.092 11.495 -1.452 1.00 80.25 622 MET A C 1
ATOM 4773 O O . MET A 1 622 ? -14.176 10.998 -2.098 1.00 80.25 622 MET A O 1
ATOM 4777 N N . CYS A 1 623 ? -16.355 11.423 -1.865 1.00 83.75 623 CYS A N 1
ATOM 4778 C CA . CYS A 1 623 ? -16.775 10.761 -3.098 1.00 83.75 623 CYS A CA 1
ATOM 4779 C C . CYS A 1 623 ? -16.663 11.647 -4.342 1.00 83.75 623 CYS A C 1
ATOM 4781 O O . CYS A 1 623 ? -17.015 11.221 -5.444 1.00 83.75 623 CYS A O 1
ATOM 4783 N N . ARG A 1 624 ? -16.207 12.892 -4.187 1.00 73.62 624 ARG A N 1
ATOM 4784 C CA . ARG A 1 624 ? -15.987 13.827 -5.288 1.00 73.62 624 ARG A CA 1
ATOM 4785 C C . ARG A 1 624 ? -14.536 14.291 -5.264 1.00 73.62 624 ARG A C 1
ATOM 4787 O O . ARG A 1 624 ? -13.985 14.456 -4.183 1.00 73.62 624 ARG A O 1
ATOM 4794 N N . PRO A 1 625 ? -13.926 14.561 -6.430 1.00 62.59 625 PRO A N 1
ATOM 4795 C CA . PRO A 1 625 ? -12.636 15.239 -6.464 1.00 62.59 625 PRO A CA 1
ATOM 4796 C C . PRO A 1 625 ? -12.753 16.538 -5.663 1.00 62.59 625 PRO A C 1
ATOM 4798 O O . PRO A 1 625 ? -13.713 17.294 -5.866 1.00 62.59 625 PRO A O 1
ATOM 4801 N N . SER A 1 626 ? -11.833 16.792 -4.732 1.00 53.75 626 SER A N 1
ATOM 4802 C CA . SER A 1 626 ? -11.928 17.984 -3.893 1.00 53.75 626 SER A CA 1
ATOM 4803 C C . SER A 1 626 ? -11.829 19.231 -4.779 1.00 53.75 626 SER A C 1
ATOM 4805 O O . SER A 1 626 ? -10.823 19.481 -5.415 1.00 53.75 626 SER A O 1
ATOM 4807 N N . GLY A 1 627 ? -12.878 20.051 -4.870 1.00 45.44 627 GLY A N 1
ATOM 4808 C CA . GLY A 1 627 ? -12.868 21.264 -5.710 1.00 45.44 627 GLY A CA 1
ATOM 4809 C C . GLY A 1 627 ? -11.974 22.394 -5.178 1.00 45.44 627 GLY A C 1
ATOM 4810 O O . GLY A 1 627 ? -12.128 23.541 -5.596 1.00 45.44 627 GLY A O 1
ATOM 4811 N N . MET A 1 628 ? -11.109 22.107 -4.201 1.00 46.47 628 MET A N 1
ATOM 4812 C CA . MET A 1 628 ? -10.265 23.097 -3.550 1.00 46.47 628 MET A CA 1
ATOM 4813 C C . MET A 1 628 ? -9.011 23.369 -4.372 1.00 46.47 628 MET A C 1
ATOM 4815 O O . MET A 1 628 ? -8.223 22.477 -4.678 1.00 46.47 628 MET A O 1
ATOM 4819 N N . ASP A 1 629 ? -8.850 24.643 -4.709 1.00 48.97 629 ASP A N 1
ATOM 4820 C CA . ASP A 1 629 ? -7.630 25.203 -5.262 1.00 48.97 629 ASP A CA 1
ATOM 4821 C C . ASP A 1 629 ? -6.718 25.635 -4.101 1.00 48.97 629 ASP A C 1
ATOM 4823 O O . ASP A 1 629 ? -7.074 26.520 -3.321 1.00 48.97 629 ASP A O 1
ATOM 4827 N N . PHE A 1 630 ? -5.554 24.997 -3.967 1.00 50.56 630 PHE A N 1
ATOM 4828 C CA . PHE A 1 630 ? -4.516 25.331 -2.984 1.00 50.56 630 PHE A CA 1
ATOM 4829 C C . PHE A 1 630 ? -3.516 26.362 -3.510 1.00 50.56 630 PHE A C 1
ATOM 4831 O O . PHE A 1 630 ? -2.530 26.669 -2.831 1.00 50.56 630 PHE A O 1
ATOM 4838 N N . SER A 1 631 ? -3.772 26.949 -4.685 1.00 48.19 631 SER A N 1
ATOM 4839 C CA . SER A 1 631 ? -2.942 27.999 -5.279 1.00 48.19 631 SER A CA 1
ATOM 4840 C C . SER A 1 631 ? -2.641 29.152 -4.321 1.00 48.19 631 SER A C 1
ATOM 4842 O O . SER A 1 631 ? -1.544 29.708 -4.363 1.00 48.19 631 SER A O 1
ATOM 4844 N N . TRP A 1 632 ? -3.578 29.482 -3.429 1.00 43.81 632 TRP A N 1
ATOM 4845 C CA . TRP A 1 632 ? -3.458 30.570 -2.458 1.00 43.81 632 TRP A CA 1
ATOM 4846 C C . TRP A 1 632 ? -2.575 30.233 -1.245 1.00 43.81 632 TRP A C 1
ATOM 4848 O O . TRP A 1 632 ? -2.016 31.151 -0.647 1.00 43.81 632 TRP A O 1
ATOM 4858 N N . LEU A 1 633 ? -2.431 28.952 -0.881 1.00 44.62 633 LEU A N 1
ATOM 4859 C CA . LEU A 1 633 ? -1.601 28.500 0.246 1.00 44.62 633 LEU A CA 1
ATOM 4860 C C . LEU A 1 633 ? -0.158 28.212 -0.199 1.00 44.62 633 LEU A C 1
ATOM 4862 O O . LEU A 1 633 ? 0.785 28.466 0.547 1.00 44.62 633 LEU A O 1
ATOM 4866 N N . LEU A 1 634 ? 0.010 27.696 -1.420 1.00 44.75 634 LEU A N 1
ATOM 4867 C CA . LEU A 1 634 ? 1.291 27.200 -1.941 1.00 44.75 634 LEU A CA 1
ATOM 4868 C C . LEU A 1 634 ? 1.899 28.097 -3.039 1.00 44.75 634 LEU A C 1
ATOM 4870 O O . LEU A 1 634 ? 3.039 27.895 -3.451 1.00 44.75 634 LEU A O 1
ATOM 4874 N N . GLY A 1 635 ? 1.175 29.134 -3.482 1.00 38.97 635 GLY A N 1
ATOM 4875 C CA . GLY A 1 635 ? 1.645 30.113 -4.470 1.00 38.97 635 GLY A CA 1
ATOM 4876 C C . GLY A 1 635 ? 1.799 29.558 -5.891 1.00 38.97 635 GLY A C 1
ATOM 4877 O O . GLY A 1 635 ? 2.453 30.195 -6.724 1.00 38.97 635 GLY A O 1
ATOM 4878 N N . SER A 1 636 ? 1.242 28.375 -6.160 1.00 44.22 636 SER A N 1
ATOM 4879 C CA . SER A 1 636 ? 1.645 27.534 -7.286 1.00 44.22 636 SER A CA 1
ATOM 4880 C C . SER A 1 636 ? 0.547 27.092 -8.264 1.00 44.22 636 SER A C 1
ATOM 4882 O O . SER A 1 636 ? 0.876 26.516 -9.295 1.00 44.22 636 SER A O 1
ATOM 4884 N N . GLY A 1 637 ? -0.729 27.431 -8.052 1.00 40.41 637 GLY A N 1
ATOM 4885 C CA . GLY A 1 637 ? -1.786 26.999 -8.985 1.00 40.41 637 GLY A CA 1
ATOM 4886 C C . GLY A 1 637 ? -2.226 25.538 -8.805 1.00 40.41 637 GLY A C 1
ATOM 4887 O O . GLY A 1 637 ? -2.741 24.948 -9.752 1.00 40.41 637 GLY A O 1
ATOM 4888 N N . VAL A 1 638 ? -2.017 24.951 -7.618 1.00 40.25 638 VAL A N 1
ATOM 4889 C CA . VAL A 1 638 ? -2.437 23.581 -7.271 1.00 40.25 638 VAL A CA 1
ATOM 4890 C C . VAL A 1 638 ? -3.962 23.477 -7.196 1.00 40.25 638 VAL A C 1
ATOM 4892 O O . VAL A 1 638 ? -4.552 23.486 -6.117 1.00 40.25 638 VAL A O 1
ATOM 4895 N N . GLY A 1 639 ? -4.620 23.339 -8.340 1.00 41.19 639 GLY A N 1
ATOM 4896 C CA . GLY A 1 639 ? -5.968 22.784 -8.389 1.00 41.19 639 GLY A CA 1
ATOM 4897 C C . GLY A 1 639 ? -5.924 21.262 -8.225 1.00 41.19 639 GLY A C 1
ATOM 4898 O O . GLY A 1 639 ? -5.018 20.597 -8.750 1.00 41.19 639 GLY A O 1
ATOM 4899 N N . ASN A 1 640 ? -6.906 20.690 -7.524 1.00 45.25 640 ASN A N 1
ATOM 4900 C CA . ASN A 1 640 ? -7.198 19.259 -7.636 1.00 45.25 640 ASN A CA 1
ATOM 4901 C C . ASN A 1 640 ? -7.452 18.905 -9.117 1.00 45.25 640 ASN A C 1
ATOM 4903 O O . ASN A 1 640 ? -8.040 19.730 -9.824 1.00 45.25 640 ASN A O 1
ATOM 4907 N N . PRO A 1 641 ? -7.022 17.730 -9.613 1.00 47.50 641 PRO A N 1
ATOM 4908 C CA . PRO A 1 641 ? -7.435 17.231 -10.919 1.00 47.50 641 PRO A CA 1
ATOM 4909 C C . PRO A 1 641 ? -8.966 17.241 -11.073 1.00 47.50 641 PRO A C 1
ATOM 4911 O O . PRO A 1 641 ? -9.668 16.337 -10.615 1.00 47.50 641 PRO A O 1
ATOM 4914 N N . VAL A 1 642 ? -9.503 18.255 -11.752 1.00 51.38 642 VAL A N 1
ATOM 4915 C CA . VAL A 1 642 ? -10.927 18.317 -12.123 1.00 51.38 642 VAL A CA 1
ATOM 4916 C C . VAL A 1 642 ? -11.156 17.516 -13.406 1.00 51.38 642 VAL A C 1
ATOM 4918 O O . VAL A 1 642 ? -12.231 16.946 -13.596 1.00 51.38 642 VAL A O 1
ATOM 4921 N N . SER A 1 643 ? -10.133 17.410 -14.262 1.00 57.44 643 SER A N 1
ATOM 4922 C CA . SER A 1 643 ? -10.171 16.650 -15.509 1.00 57.44 643 SER A CA 1
ATOM 4923 C C . SER A 1 643 ? -9.367 15.356 -15.417 1.00 57.44 643 SER A C 1
ATOM 4925 O O . SER A 1 643 ? -8.524 15.167 -14.541 1.00 57.44 643 SER A O 1
ATOM 4927 N N . CYS A 1 644 ? -9.637 14.431 -16.328 1.00 62.34 644 CYS A N 1
ATOM 4928 C CA . CYS A 1 644 ? -8.915 13.174 -16.378 1.00 62.34 644 CYS A CA 1
ATOM 4929 C C . CYS A 1 644 ? -7.537 13.307 -17.026 1.00 62.34 644 CYS A C 1
ATOM 4931 O O . CYS A 1 644 ? -6.645 12.564 -16.635 1.00 62.34 644 CYS A O 1
ATOM 4933 N N . ALA A 1 645 ? -7.291 14.329 -17.851 1.00 55.75 645 ALA A N 1
ATOM 4934 C CA . ALA A 1 645 ? -5.943 14.715 -18.271 1.00 55.75 645 ALA A CA 1
ATOM 4935 C C . ALA A 1 645 ? -5.012 14.954 -17.062 1.00 55.75 645 ALA A C 1
ATOM 4937 O O . ALA A 1 645 ? -3.883 14.458 -17.055 1.00 55.75 645 ALA A O 1
ATOM 4938 N N . ASP A 1 646 ? -5.529 15.594 -16.004 1.00 51.69 646 ASP A N 1
ATOM 4939 C CA . ASP A 1 646 ? -4.801 15.893 -14.761 1.00 51.69 646 ASP A CA 1
ATOM 4940 C C . ASP A 1 646 ? -4.420 14.642 -13.939 1.00 51.69 646 ASP A C 1
ATOM 4942 O O . ASP A 1 646 ? -3.465 14.687 -13.160 1.00 51.69 646 ASP A O 1
ATOM 4946 N N . MET A 1 647 ? -5.161 13.535 -14.103 1.00 54.81 647 MET A N 1
ATOM 4947 C CA . MET A 1 647 ? -4.890 12.222 -13.488 1.00 54.81 647 MET A CA 1
ATOM 4948 C C . MET A 1 647 ? -4.075 11.313 -14.413 1.00 54.81 647 MET A C 1
ATOM 4950 O O . MET A 1 647 ? -3.250 10.529 -13.967 1.00 54.81 647 MET A O 1
ATOM 4954 N N . VAL A 1 648 ? -4.339 11.367 -15.715 1.00 51.22 648 VAL A N 1
ATOM 4955 C CA . VAL A 1 648 ? -3.888 10.351 -16.664 1.00 51.22 648 VAL A CA 1
ATOM 4956 C C . VAL A 1 648 ? -2.443 10.568 -17.058 1.00 51.22 648 VAL A C 1
ATOM 4958 O O . VAL A 1 648 ? -1.727 9.582 -17.184 1.00 51.22 648 VAL A O 1
ATOM 4961 N N . GLU A 1 649 ? -1.992 11.812 -17.258 1.00 56.25 649 GLU A N 1
ATOM 4962 C CA . GLU A 1 649 ? -0.609 12.063 -17.690 1.00 56.25 649 GLU A CA 1
ATOM 4963 C C . GLU A 1 649 ? -0.182 13.540 -17.754 1.00 56.25 649 GLU A C 1
ATOM 4965 O O . GLU A 1 649 ? 0.870 13.846 -18.330 1.00 56.25 649 GLU A O 1
ATOM 4970 N N . ASP A 1 650 ? -0.950 14.469 -17.180 1.00 39.81 650 ASP A N 1
ATOM 4971 C CA . ASP A 1 650 ? -0.560 15.875 -17.128 1.00 39.81 650 ASP A CA 1
ATOM 4972 C C . ASP A 1 650 ? 0.484 16.133 -16.028 1.00 39.81 650 ASP A C 1
ATOM 4974 O O . ASP A 1 650 ? 0.216 16.582 -14.915 1.00 39.81 650 ASP A O 1
ATOM 4978 N N . VAL A 1 651 ? 1.730 15.870 -16.405 1.00 42.16 651 VAL A N 1
ATOM 4979 C CA . VAL A 1 651 ? 2.926 16.451 -15.790 1.00 42.16 651 VAL A CA 1
ATOM 4980 C C . VAL A 1 651 ? 3.282 17.836 -16.365 1.00 42.16 651 VAL A C 1
ATOM 4982 O O . VAL A 1 651 ? 4.297 18.424 -15.986 1.00 42.16 651 VAL A O 1
ATOM 4985 N N . THR A 1 652 ? 2.443 18.376 -17.258 1.00 32.50 652 THR A N 1
ATOM 4986 C CA . THR A 1 652 ? 2.568 19.684 -17.936 1.00 32.50 652 THR A CA 1
ATOM 4987 C C . THR A 1 652 ? 2.306 20.867 -17.038 1.00 32.50 652 THR A C 1
ATOM 4989 O O . THR A 1 652 ? 3.038 21.858 -17.079 1.00 32.50 652 THR A O 1
ATOM 4992 N N . THR A 1 653 ? 1.364 20.725 -16.117 1.00 35.34 653 THR A N 1
ATOM 4993 C CA . THR A 1 653 ? 1.143 21.742 -15.091 1.00 35.34 653 THR A CA 1
ATOM 4994 C C . THR A 1 653 ? 2.350 21.892 -14.174 1.00 35.34 653 THR A C 1
ATOM 4996 O O . THR A 1 653 ? 2.524 22.949 -13.571 1.00 35.34 653 THR A O 1
ATOM 4999 N N . GLY A 1 654 ? 3.194 20.855 -14.067 1.00 35.00 654 GLY A N 1
ATOM 5000 C CA . GLY A 1 654 ? 4.252 20.803 -13.073 1.00 35.00 654 GLY A CA 1
ATOM 5001 C C . GLY A 1 654 ? 3.766 21.257 -11.706 1.00 35.00 654 GLY A C 1
ATOM 5002 O O . GLY A 1 654 ? 4.555 21.901 -11.026 1.00 35.00 654 GLY A O 1
ATOM 5003 N N . ALA A 1 655 ? 2.500 20.973 -11.359 1.00 31.98 655 ALA A N 1
ATOM 5004 C CA . ALA A 1 655 ? 1.827 21.419 -10.143 1.00 31.98 655 ALA A CA 1
ATOM 5005 C C . ALA A 1 655 ? 2.505 20.807 -8.904 1.00 31.98 655 ALA A C 1
ATOM 5007 O O . ALA A 1 655 ? 2.126 19.740 -8.424 1.00 31.98 655 ALA A O 1
ATOM 5008 N N . LEU A 1 656 ? 3.670 21.344 -8.538 1.00 30.53 656 LEU A N 1
ATOM 5009 C CA . LEU A 1 656 ? 3.810 22.481 -7.634 1.00 30.53 656 LEU A CA 1
ATOM 5010 C C . LEU A 1 656 ? 2.566 22.967 -6.944 1.00 30.53 656 LEU A C 1
ATOM 5012 O O . LEU A 1 656 ? 1.683 23.430 -7.694 1.00 30.53 656 LEU A O 1
#

Sequence (656 aa):
ARSVRAPRLRRRPPIAMAALLLLLAAGLLGAPAGSSCAPEDGGACAADEKSLLQIRKDKEDKVMSAKSPEHICRNLVVFLDGSGNELNKSCAWLPNKTCESNIALLWRLTAEVPESSQLTHYEPGVAWSGSVGENFNSGVGTKTHMLNSYAWLAQHYEACDEIMLFGFSRGTLSARMLQGMIHRVGLAKPGYVSEAVGAHFGRDKDAAMSFKASDKAWPGVRVKFMGLFDSVLRTLLHPVKHRNIESFRMKLTSSVDNLAHAIALGEYREIFQAAELYTHPSTLATQVWFLGGHGDVGGCRPNTPLARIAGGWMADEAVKAGFLLPPDWRGRPEMRADVLGDASTENGLGGVATMLGGVELERALRIATVRDPARCRAELGKKDEKILLHQSVKDRMDLNPGWVPVQWCCKEAKSAMDRIGIDFVSNDHYDAARAAPRGAAVPSWIELSFGRLESADTSELMAGSPEYFLRLTNWHTDSGRQPPGHEGAGRGCCSSVTAYPHEGERPAVRNVGSWWRPSYKADVNFSGVEAVLPYEPAMANYVMIELHEDDFFSDDDFLGRAQIMYSEFGEWKTLSLGGGAALQARADPIFTDKDAETLLGPGDYAACRWLDETSHMSRDTMCRPSGMDFSWLLGSGVGNPVSCADMVEDVTTGAL